Protein AF-0000000073536405 (afdb_homodimer)

Radius of gyration: 22.37 Å; Cα contacts (8 Å, |Δi|>4): 777; chains: 2; bounding box: 54×59×60 Å

Sequence (472 aa):
MALQFWAAPVCPYAQRGWIALKETGAQHEYKTVDLHDKSPEFVELYRKVVQDPVANAKVPVLVDGELEITESPVVAEYILNKFGPSTGILPSDPAQLAKARLWADLWGSYVGPAQTAILQADTKAKVAEATDKMVAALKVMDAFLRAQGSTEGGAFFLGGRYSIAEVLTTSLLQRALVYPKAYRGVDLRQLVKDNKLERFEAWMEAAFARPSAQETHPDEAKLVEHGVKFTKPMLDMALQFWAAPVCPYAQRGWIALKETGAQHEYKTVDLHDKSPEFVELYRKVVQDPVANAKVPVLVDGELEITESPVVAEYILNKFGPSTGILPSDPAQLAKARLWADLWGSYVGPAQTAILQADTKAKVAEATDKMVAALKVMDAFLRAQGSTEGGAFFLGGRYSIAEVLTTSLLQRALVYPKAYRGVDLRQLVKDNKLERFEAWMEAAFARPSAQETHPDEAKLVEHGVKFTKPMLD

Nearest PDB structures (foldseek):
  7dw2-assembly1_A  TM=8.768E-01  e=1.725E-11  Salix babylonica
  7y55-assembly2_D-3  TM=8.176E-01  e=9.187E-12  Pinus densata
  7dw4-assembly1_A  TM=8.794E-01  e=1.604E-10  Salix babylonica
  4gsn-assembly2_D  TM=7.533E-01  e=6.082E-09  Anopheles gambiae
  6weg-assembly1_A  TM=6.485E-01  e=1.170E-05  Francisella tularensis

InterPro domains:
  IPR004045 Glutathione S-transferase, N-terminal [PF13417] (8-85)
  IPR004045 Glutathione S-transferase, N-terminal [PS50404] (1-87)
  IPR010987 Glutathione S-transferase, C-terminal-like [PS50405] (93-230)
  IPR036249 Thioredoxin-like superfamily [SSF52833] (3-111)
  IPR036282 Glutathione S-transferase, C-terminal domain superfamily [SSF47616] (85-232)
  IPR040079 Glutathione transferase family [SFLDS00019] (3-207)
  IPR050983 Glutathione S-transferase Omega/HSP26 [PTHR43968] (3-223)

Organism: NCBI:txid2649997

Foldseek 3Di:
DFKEKEDALLDLLSLLLLLLCVLLVGTYHYHYADLVDGDPVQLVLQCVAVVNNVDDRDDTWIDDPPDIHGGRLVSSVVSCVPRNPVQCQQPPPPLLNVLLVVLLVLCCVQQVVLLLQCQADQEPVSNVVSLVSNLVSLVVSLVSLVVRADPPAAQASVHVGNHSSLSNCLSVLLLSQQASCLRPNRHPLVSCVVVVSPSSNSNNVVSCPPPSNVVSRDDSVVNNVVCNVSHDHHDD/DFKEKEDALLDLLSLLLLLLCVLLVGTYHYHYADLVDGDPVQLVLQCVAVVNNVDDGDDTWIDDPVDIHGGRLVNSVVSCVPRNPVQCQQPPPPLLNVLLVVLLVLCCVQQVVLLLQCQADAEPVSNVVSLVSNLVSLVVSLVSLVPRADPPAAQASVHVGNHSSLSNCLSVLLLSQQASCLRPNRHPLVSCVVVVSPSSNSNNVVSCPPPSNVVSRDDSVVNNVVSNVSHDHHDD

Solvent-accessible surface area (backbone atoms only — not comparable to full-atom values): 24336 Å² total; per-residue (Å²): 121,75,30,34,39,32,27,33,71,77,38,45,51,21,38,22,31,51,32,32,35,56,71,39,62,56,75,62,44,80,40,81,50,48,89,89,65,62,50,70,67,56,42,52,50,40,20,61,55,60,36,32,94,80,58,81,61,66,65,21,35,41,34,53,73,90,46,57,47,47,53,31,70,44,43,21,48,31,46,35,57,68,57,17,69,88,67,50,29,67,55,84,51,40,66,59,36,32,50,29,50,45,52,38,53,47,40,61,68,32,46,45,53,20,50,52,39,33,32,51,26,30,40,73,68,44,31,53,53,20,47,52,44,33,52,54,26,50,51,23,51,24,46,30,43,67,73,69,25,43,83,86,43,60,43,37,60,63,6,78,40,67,35,54,36,48,44,67,33,40,44,53,48,53,47,53,53,45,50,38,29,77,76,67,68,42,47,47,69,56,53,37,59,76,65,65,35,59,66,39,48,44,24,50,54,47,46,54,64,35,64,42,48,53,74,58,50,53,59,62,70,61,40,55,64,62,47,49,83,64,42,43,73,69,54,132,119,76,32,34,39,34,27,33,71,75,36,46,51,21,39,20,30,50,31,32,36,56,70,41,62,57,76,62,44,80,40,80,47,47,91,89,66,63,50,69,68,56,41,52,48,40,19,63,55,60,35,32,96,80,60,81,61,67,64,20,34,40,36,53,71,88,46,58,48,48,53,32,70,44,43,21,48,31,44,36,57,69,57,15,71,89,67,50,30,67,54,84,52,40,68,60,36,33,49,28,52,46,51,39,52,48,40,60,68,32,48,46,54,20,51,52,40,34,33,50,26,30,40,74,67,44,32,53,53,20,47,52,43,34,53,53,26,51,51,24,52,24,44,31,44,68,72,70,25,44,81,87,43,59,42,37,62,62,6,78,41,66,34,54,35,46,43,65,34,41,42,54,49,53,47,52,54,44,51,38,28,77,76,69,66,42,48,47,71,54,54,38,59,76,65,65,34,59,64,38,48,42,24,52,54,49,46,55,64,34,63,41,47,52,74,59,51,53,58,62,71,60,40,54,63,60,47,50,83,65,42,43,73,71,55,131

Secondary structure (DSSP, 8-state):
-PPEEEE-TT-HHHHHHHHHHHHHT---EEEE--SSS--HHHHHHHHHHHT-TT----S-EEEETTEEEESHHHHHHHHHHHH-GGGT-S-SSHHHHHHHHHHHHHHHHTHHHHHHHHHH--SHHHHHHHHHHHHHHHHHHHHHHHHHS--SS-SBTBBTB--HHHHHHHHHHHHHHHHHHHHH---HHHHHHHTT-HHHHHHHHHHHHSHHHHHHPPPHHHHHHHHGGG-PPPP-/-PPEEEE-TT-HHHHHHHHHHHHHT---EEEE--SSS--HHHHHHHHHHHT-TT----S-EEEETTEEEESHHHHHHHHHHHH-GGG--S-SSHHHHHHHHHHHHHHHHTHHHHHHHHHH--SHHHHHHHHHHHHHHHHHHHHHHHHHS--SS-SBTBBTB--HHHHHHHHHHHHHHHHHHHHH---HHHHHHHTT-HHHHHHHHHHHHSHHHHHHPPPHHHHHHHHGGG-PPPP-

Structure (mmCIF, N/CA/C/O backbone):
data_AF-0000000073536405-model_v1
#
loop_
_entity.id
_entity.type
_entity.pdbx_description
1 polymer 'Glutathione S-transferase'
#
loop_
_atom_site.group_PDB
_atom_site.id
_atom_site.type_symbol
_atom_site.label_atom_id
_atom_site.label_alt_id
_atom_site.label_comp_id
_atom_site.label_asym_id
_atom_site.label_entity_id
_atom_site.label_seq_id
_atom_site.pdbx_PDB_ins_code
_atom_site.Cartn_x
_atom_site.Cartn_y
_atom_site.Cartn_z
_atom_site.occupancy
_atom_site.B_iso_or_equiv
_atom_site.auth_seq_id
_atom_site.auth_comp_id
_atom_site.auth_asym_id
_atom_site.auth_atom_id
_atom_site.pdbx_PDB_model_num
ATOM 1 N N . MET A 1 1 ? 27.031 -9.406 10.453 1 68.06 1 MET A N 1
ATOM 2 C CA . MET A 1 1 ? 27.266 -8.273 9.555 1 68.06 1 MET A CA 1
ATOM 3 C C . MET A 1 1 ? 26.344 -7.105 9.906 1 68.06 1 MET A C 1
ATOM 5 O O . MET A 1 1 ? 25.281 -7.301 10.477 1 68.06 1 MET A O 1
ATOM 9 N N . ALA A 1 2 ? 26.844 -5.855 9.719 1 88.69 2 ALA A N 1
ATOM 10 C CA . ALA A 1 2 ? 26.125 -4.641 10.117 1 88.69 2 ALA A CA 1
ATOM 11 C C . ALA A 1 2 ? 24.891 -4.426 9.266 1 88.69 2 ALA A C 1
ATOM 13 O O . ALA A 1 2 ? 24.844 -4.828 8.094 1 88.69 2 ALA A O 1
ATOM 14 N N . LEU A 1 3 ? 23.797 -4.023 9.805 1 97.38 3 LEU A N 1
ATOM 15 C CA . LEU A 1 3 ? 22.594 -3.576 9.117 1 97.38 3 LEU A CA 1
ATOM 16 C C . LEU A 1 3 ? 22.938 -2.533 8.055 1 97.38 3 LEU A C 1
ATOM 18 O O . LEU A 1 3 ? 23.594 -1.537 8.352 1 97.38 3 LEU A O 1
ATOM 22 N N . GLN A 1 4 ? 22.656 -2.891 6.719 1 98.81 4 GLN A N 1
ATOM 23 C CA . GLN A 1 4 ? 22.891 -1.945 5.633 1 98.81 4 GLN A CA 1
ATOM 24 C C . GLN A 1 4 ? 21.578 -1.314 5.168 1 98.81 4 GLN A C 1
ATOM 26 O O . GLN A 1 4 ? 20.578 -2.016 4.949 1 98.81 4 GLN A O 1
ATOM 31 N N . PHE A 1 5 ? 21.625 -0.041 5.066 1 98.81 5 PHE A N 1
ATOM 32 C CA . PHE A 1 5 ? 20.469 0.728 4.594 1 98.81 5 PHE A CA 1
ATOM 33 C C . PHE A 1 5 ? 20.828 1.511 3.336 1 98.81 5 PHE A C 1
ATOM 35 O O . PHE A 1 5 ? 21.484 2.555 3.408 1 98.81 5 PHE A O 1
ATOM 42 N N . TRP A 1 6 ? 20.359 0.983 2.154 1 98.94 6 TRP A N 1
ATOM 43 C CA . TRP A 1 6 ? 20.594 1.627 0.867 1 98.94 6 TRP A CA 1
ATOM 44 C C . TRP A 1 6 ? 19.5 2.643 0.56 1 98.94 6 TRP A C 1
ATOM 46 O O . TRP A 1 6 ? 18.328 2.283 0.441 1 98.94 6 TRP A O 1
ATOM 56 N N . ALA A 1 7 ? 19.891 3.891 0.434 1 98.62 7 ALA A N 1
ATOM 57 C CA . ALA A 1 7 ? 18.922 4.969 0.302 1 98.62 7 ALA A CA 1
ATOM 58 C C . ALA A 1 7 ? 19.5 6.152 -0.458 1 98.62 7 ALA A C 1
ATOM 60 O O . ALA A 1 7 ? 20.719 6.207 -0.696 1 98.62 7 ALA A O 1
ATOM 61 N N . ALA A 1 8 ? 18.656 6.977 -0.92 1 97.81 8 ALA A N 1
ATOM 62 C CA . ALA A 1 8 ? 19 8.297 -1.449 1 97.81 8 ALA A CA 1
ATOM 63 C C . ALA A 1 8 ? 18.406 9.406 -0.588 1 97.81 8 ALA A C 1
ATOM 65 O O . ALA A 1 8 ? 17.203 9.406 -0.306 1 97.81 8 ALA A O 1
ATOM 66 N N . PRO A 1 9 ? 19.156 10.352 -0.18 1 93.38 9 PRO A N 1
ATOM 67 C CA . PRO A 1 9 ? 18.688 11.375 0.756 1 93.38 9 PRO A CA 1
ATOM 68 C C . PRO A 1 9 ? 17.453 12.125 0.239 1 93.38 9 PRO A C 1
ATOM 70 O O . PRO A 1 9 ? 16.594 12.531 1.026 1 93.38 9 PRO A O 1
ATOM 73 N N . VAL A 1 10 ? 17.297 12.281 -1.021 1 96.31 10 VAL A N 1
ATOM 74 C CA . VAL A 1 10 ? 16.234 13.117 -1.581 1 96.31 10 VAL A CA 1
ATOM 75 C C . VAL A 1 10 ? 14.953 12.312 -1.705 1 96.31 10 VAL A C 1
ATOM 77 O O . VAL A 1 10 ? 13.883 12.875 -1.979 1 96.31 10 VAL A O 1
ATOM 80 N N . CYS A 1 11 ? 15.016 11.016 -1.568 1 97.44 11 CYS A N 1
ATOM 81 C CA . CYS A 1 11 ? 13.844 10.172 -1.777 1 97.44 11 CYS A CA 1
ATOM 82 C C . CYS A 1 11 ? 12.977 10.125 -0.526 1 97.44 11 CYS A C 1
ATOM 84 O O . CYS A 1 11 ? 13.398 9.609 0.512 1 97.44 11 CYS A O 1
ATOM 86 N N . PRO A 1 12 ? 11.773 10.609 -0.643 1 97.94 12 PRO A N 1
ATOM 87 C CA . PRO A 1 12 ? 10.922 10.633 0.548 1 97.94 12 PRO A CA 1
ATOM 88 C C . PRO A 1 12 ? 10.531 9.227 1.015 1 97.94 12 PRO A C 1
ATOM 90 O O . PRO A 1 12 ? 10.227 9.031 2.191 1 97.94 12 PRO A O 1
ATOM 93 N N . TYR A 1 13 ? 10.516 8.281 0.17 1 98.38 13 TYR A N 1
ATOM 94 C CA . TYR A 1 13 ? 10.156 6.914 0.531 1 98.38 13 TYR A CA 1
ATOM 95 C C . TYR A 1 13 ? 11.281 6.23 1.295 1 98.38 13 TYR A C 1
ATOM 97 O O . TYR A 1 13 ? 11.039 5.539 2.287 1 98.38 13 TYR A O 1
ATOM 105 N N . ALA A 1 14 ? 12.516 6.445 0.841 1 98.69 14 ALA A N 1
ATOM 106 C CA . ALA A 1 14 ? 13.656 5.922 1.591 1 98.69 14 ALA A CA 1
ATOM 107 C C . ALA A 1 14 ? 13.758 6.578 2.965 1 98.69 14 ALA A C 1
ATOM 109 O O . ALA A 1 14 ? 14.164 5.941 3.936 1 98.69 14 ALA A O 1
ATOM 110 N N . GLN A 1 15 ? 13.375 7.809 3.025 1 98.75 15 GLN A N 1
ATOM 111 C CA . GLN A 1 15 ? 13.461 8.539 4.285 1 98.75 15 GLN A CA 1
ATOM 112 C C . GLN A 1 15 ? 12.555 7.918 5.344 1 98.75 15 GLN A C 1
ATOM 114 O O . GLN A 1 15 ? 12.852 7.992 6.539 1 98.75 15 GLN A O 1
ATOM 119 N N . ARG A 1 16 ? 11.484 7.266 5.004 1 98.75 16 ARG A N 1
ATOM 120 C CA . ARG A 1 16 ? 10.633 6.551 5.949 1 98.75 16 ARG A CA 1
ATOM 121 C C . ARG A 1 16 ? 11.445 5.547 6.762 1 98.75 16 ARG A C 1
ATOM 123 O O . ARG A 1 16 ? 11.344 5.508 7.988 1 98.75 16 ARG A O 1
ATOM 130 N N . GLY A 1 17 ? 12.227 4.762 6.023 1 98.81 17 GLY A N 1
ATOM 131 C CA . GLY A 1 17 ? 13.078 3.801 6.703 1 98.81 17 GLY A CA 1
ATOM 132 C C . GLY A 1 17 ? 14.148 4.449 7.559 1 98.81 17 GLY A C 1
ATOM 133 O O . GLY A 1 17 ? 14.453 3.971 8.656 1 98.81 17 GLY A O 1
ATOM 134 N N . TRP A 1 18 ? 14.688 5.555 7.035 1 98.81 18 TRP A N 1
ATOM 135 C CA . TRP A 1 18 ? 15.711 6.266 7.785 1 98.81 18 TRP A CA 1
ATOM 136 C C . TRP A 1 18 ? 15.156 6.805 9.102 1 98.81 18 TRP A C 1
ATOM 138 O O . TRP A 1 18 ? 15.797 6.699 10.148 1 98.81 18 TRP A O 1
ATOM 148 N N . ILE A 1 19 ? 13.969 7.348 9.07 1 98.81 19 ILE A N 1
ATOM 149 C CA . ILE A 1 19 ? 13.281 7.824 10.266 1 98.81 19 ILE A CA 1
ATOM 150 C C . ILE A 1 19 ? 13.102 6.672 11.25 1 98.81 19 ILE A C 1
ATOM 152 O O . ILE A 1 19 ? 13.383 6.812 12.438 1 98.81 19 ILE A O 1
ATOM 156 N N . ALA A 1 20 ? 12.648 5.527 10.758 1 98.88 20 ALA A N 1
ATOM 157 C CA . ALA A 1 20 ? 12.469 4.359 11.617 1 98.88 20 ALA A CA 1
ATOM 158 C C . ALA A 1 20 ? 13.789 3.963 12.273 1 98.88 20 ALA A C 1
ATOM 160 O O . ALA A 1 20 ? 13.82 3.617 13.461 1 98.88 20 ALA A O 1
ATOM 161 N N . LEU A 1 21 ? 14.867 4.027 11.508 1 98.75 21 LEU A N 1
ATOM 162 C CA . LEU A 1 21 ? 16.188 3.688 12.039 1 98.75 21 LEU A CA 1
ATOM 163 C C . LEU A 1 21 ? 16.578 4.648 13.156 1 98.75 21 LEU A C 1
ATOM 165 O O . LEU A 1 21 ? 17.062 4.223 14.203 1 98.75 21 LEU A O 1
ATOM 169 N N . LYS A 1 22 ? 16.375 5.93 12.914 1 98.62 22 LYS A N 1
ATOM 170 C CA . LYS A 1 22 ? 16.703 6.93 13.93 1 98.62 22 LYS A CA 1
ATOM 171 C C . LYS A 1 22 ? 15.859 6.727 15.188 1 98.62 22 LYS A C 1
ATOM 173 O O . LYS A 1 22 ? 16.391 6.793 16.297 1 98.62 22 LYS A O 1
ATOM 178 N N . GLU A 1 23 ? 14.625 6.449 15.055 1 98.69 23 GLU A N 1
ATOM 179 C CA . GLU A 1 23 ? 13.695 6.316 16.172 1 98.69 23 GLU A CA 1
ATOM 180 C C . GLU A 1 23 ? 14.023 5.086 17.016 1 98.69 23 GLU A C 1
ATOM 182 O O . GLU A 1 23 ? 13.766 5.066 18.219 1 98.69 23 GLU A O 1
ATOM 187 N N . THR A 1 24 ? 14.547 4.074 16.422 1 98.38 24 THR A N 1
ATOM 188 C CA . THR A 1 24 ? 14.812 2.828 17.125 1 98.38 24 THR A CA 1
ATOM 189 C C . THR A 1 24 ? 16.25 2.801 17.656 1 98.38 24 THR A C 1
ATOM 191 O O . THR A 1 24 ? 16.594 1.978 18.5 1 98.38 24 THR A O 1
ATOM 194 N N . GLY A 1 25 ? 17.062 3.625 17.062 1 97.75 25 GLY A N 1
ATOM 195 C CA . GLY A 1 25 ? 18.469 3.65 17.453 1 97.75 25 GLY A CA 1
ATOM 196 C C . GLY A 1 25 ? 19.266 2.49 16.891 1 97.75 25 GLY A C 1
ATOM 197 O O . GLY A 1 25 ? 20.391 2.234 17.312 1 97.75 25 GLY A O 1
ATOM 198 N N . ALA A 1 26 ? 18.719 1.795 15.945 1 97.75 26 ALA A N 1
ATOM 199 C CA . ALA A 1 26 ? 19.422 0.656 15.359 1 97.75 26 ALA A CA 1
ATOM 200 C C . ALA A 1 26 ? 20.688 1.104 14.633 1 97.75 26 ALA A C 1
ATOM 202 O O . ALA A 1 26 ? 20.625 1.968 13.758 1 97.75 26 ALA A O 1
ATOM 203 N N . GLN A 1 27 ? 21.766 0.504 15.016 1 97.75 27 GLN A N 1
ATOM 204 C CA . GLN A 1 27 ? 23.016 0.791 14.312 1 97.75 27 GLN A CA 1
ATOM 205 C C . GLN A 1 27 ? 22.969 0.266 12.875 1 97.75 27 GLN A C 1
ATOM 207 O O . GLN A 1 27 ? 22.484 -0.837 12.625 1 97.75 27 GLN A O 1
ATOM 212 N N . HIS A 1 28 ? 23.406 1.104 11.977 1 98.12 28 HIS A N 1
ATOM 213 C CA . HIS A 1 28 ? 23.344 0.739 10.57 1 98.12 28 HIS A CA 1
ATOM 214 C C . HIS A 1 28 ? 24.391 1.471 9.75 1 98.12 28 HIS A C 1
ATOM 216 O O . HIS A 1 28 ? 24.938 2.488 10.195 1 98.12 28 HIS A O 1
ATOM 222 N N . GLU A 1 29 ? 24.719 0.896 8.688 1 98.31 29 GLU A N 1
ATOM 223 C CA . GLU A 1 29 ? 25.516 1.55 7.656 1 98.31 29 GLU A CA 1
ATOM 224 C C . GLU A 1 29 ? 24.625 2.172 6.586 1 98.31 29 GLU A C 1
ATOM 226 O O . GLU A 1 29 ? 23.875 1.465 5.898 1 98.31 29 GLU A O 1
ATOM 231 N N . TYR A 1 30 ? 24.672 3.457 6.5 1 97.81 30 TYR A N 1
ATOM 232 C CA . TYR A 1 30 ? 23.953 4.148 5.43 1 97.81 30 TYR A CA 1
ATOM 233 C C . TYR A 1 30 ? 24.734 4.07 4.121 1 97.81 30 TYR A C 1
ATOM 235 O O . TYR A 1 30 ? 25.844 4.582 4.016 1 97.81 30 TYR A O 1
ATOM 243 N N . LYS A 1 31 ? 24.156 3.41 3.145 1 98.38 31 LYS A N 1
ATOM 244 C CA . LYS A 1 31 ? 24.734 3.295 1.806 1 98.38 31 LYS A CA 1
ATOM 245 C C . LYS A 1 31 ? 24.016 4.219 0.823 1 98.38 31 LYS A C 1
ATOM 247 O O . LYS A 1 31 ? 22.922 3.906 0.349 1 98.38 31 LYS A O 1
ATOM 252 N N . THR A 1 32 ? 24.703 5.266 0.454 1 98 32 THR A N 1
ATOM 253 C CA . THR A 1 32 ? 24.078 6.266 -0.411 1 98 32 THR A CA 1
ATOM 254 C C . THR A 1 32 ? 23.984 5.754 -1.847 1 98 32 THR A C 1
ATOM 256 O O . THR A 1 32 ? 24.969 5.246 -2.393 1 98 32 THR A O 1
ATOM 259 N N . VAL A 1 33 ? 22.859 5.871 -2.41 1 98.44 33 VAL A N 1
ATOM 260 C CA . VAL A 1 33 ? 22.609 5.484 -3.795 1 98.44 33 VAL A CA 1
ATOM 261 C C . VAL A 1 33 ? 22.453 6.734 -4.66 1 98.44 33 VAL A C 1
ATOM 263 O O . VAL A 1 33 ? 21.672 7.625 -4.336 1 98.44 33 VAL A O 1
ATOM 266 N N . ASP A 1 34 ? 23.219 6.844 -5.754 1 96.5 34 ASP A N 1
ATOM 267 C CA . ASP A 1 34 ? 23.031 7.871 -6.777 1 96.5 34 ASP A CA 1
ATOM 268 C C . ASP A 1 34 ? 21.891 7.492 -7.719 1 96.5 34 ASP A C 1
ATOM 270 O O . ASP A 1 34 ? 22.016 6.551 -8.508 1 96.5 34 ASP A O 1
ATOM 274 N N . LEU A 1 35 ? 20.828 8.195 -7.715 1 95.5 35 LEU A N 1
ATOM 275 C CA . LEU A 1 35 ? 19.641 7.836 -8.477 1 95.5 35 LEU A CA 1
ATOM 276 C C . LEU A 1 35 ? 19.859 8.062 -9.969 1 95.5 35 LEU A C 1
ATOM 278 O O . LEU A 1 35 ? 19.109 7.531 -10.797 1 95.5 35 LEU A O 1
ATOM 282 N N . HIS A 1 36 ? 20.812 8.898 -10.32 1 92.75 36 HIS A N 1
ATOM 283 C CA . HIS A 1 36 ? 21.109 9.188 -11.719 1 92.75 36 HIS A CA 1
ATOM 284 C C . HIS A 1 36 ? 22.094 8.195 -12.297 1 92.75 36 HIS A C 1
ATOM 286 O O . HIS A 1 36 ? 22.109 7.945 -13.508 1 92.75 36 HIS A O 1
ATOM 292 N N . ASP A 1 37 ? 22.922 7.762 -11.523 1 95.81 37 ASP A N 1
ATOM 293 C CA . ASP A 1 37 ? 23.938 6.781 -11.906 1 95.81 37 ASP A CA 1
ATOM 294 C C . ASP A 1 37 ? 24.078 5.691 -10.844 1 95.81 37 ASP A C 1
ATOM 296 O O . ASP A 1 37 ? 25.062 5.645 -10.117 1 95.81 37 ASP A O 1
ATOM 300 N N . LYS A 1 38 ? 23.156 4.793 -10.82 1 98.12 38 LYS A N 1
ATOM 301 C CA . LYS A 1 38 ? 23.109 3.742 -9.812 1 98.12 38 LYS A CA 1
ATOM 302 C C . LYS A 1 38 ? 24.25 2.734 -10.016 1 98.12 38 LYS A C 1
ATOM 304 O O . LYS A 1 38 ? 24.469 2.268 -11.133 1 98.12 38 LYS A O 1
ATOM 309 N N . SER A 1 39 ? 24.906 2.35 -8.992 1 98.5 39 SER A N 1
ATOM 310 C CA . SER A 1 39 ? 26.016 1.404 -9.078 1 98.5 39 SER A CA 1
ATOM 311 C C . SER A 1 39 ? 25.531 0.015 -9.469 1 98.5 39 SER A C 1
ATOM 313 O O . SER A 1 39 ? 24.422 -0.391 -9.094 1 98.5 39 SER A O 1
ATOM 315 N N . PRO A 1 40 ? 26.344 -0.743 -10.227 1 98.19 40 PRO A N 1
ATOM 316 C CA . PRO A 1 40 ? 25.984 -2.127 -10.547 1 98.19 40 PRO A CA 1
ATOM 317 C C . PRO A 1 40 ? 25.703 -2.967 -9.305 1 98.19 40 PRO A C 1
ATOM 319 O O . PRO A 1 40 ? 24.812 -3.82 -9.32 1 98.19 40 PRO A O 1
ATOM 322 N N . GLU A 1 41 ? 26.438 -2.676 -8.258 1 98.44 41 GLU A N 1
ATOM 323 C CA . GLU A 1 41 ? 26.234 -3.395 -7 1 98.44 41 GLU A CA 1
ATOM 324 C C . GLU A 1 41 ? 24.828 -3.201 -6.469 1 98.44 41 GLU A C 1
ATOM 326 O O . GLU A 1 41 ? 24.156 -4.168 -6.078 1 98.44 41 GLU A O 1
ATOM 331 N N . PHE A 1 42 ? 24.359 -1.976 -6.441 1 98.81 42 PHE A N 1
ATOM 332 C CA . PHE A 1 42 ? 23.016 -1.683 -5.938 1 98.81 42 PHE A CA 1
ATOM 333 C C . PHE A 1 42 ? 21.953 -2.279 -6.848 1 98.81 42 PHE A C 1
ATOM 335 O O . PHE A 1 42 ? 20.969 -2.863 -6.371 1 98.81 42 PHE A O 1
ATOM 342 N N . VAL A 1 43 ? 22.125 -2.131 -8.156 1 98.75 43 VAL A N 1
ATOM 343 C CA . VAL A 1 43 ? 21.172 -2.652 -9.133 1 98.75 43 VAL A CA 1
ATOM 344 C C . VAL A 1 43 ? 21.047 -4.164 -8.977 1 98.75 43 VAL A C 1
ATOM 346 O O . VAL A 1 43 ? 19.938 -4.703 -8.938 1 98.75 43 VAL A O 1
ATOM 349 N N . GLU A 1 44 ? 22.172 -4.832 -8.836 1 98.62 44 GLU A N 1
ATOM 350 C CA . GLU A 1 44 ? 22.172 -6.281 -8.664 1 98.62 44 GLU A CA 1
ATOM 351 C C . GLU A 1 44 ? 21.5 -6.68 -7.355 1 98.62 44 GLU A C 1
ATOM 353 O O . GLU A 1 44 ? 20.75 -7.66 -7.309 1 98.62 44 GLU A O 1
ATOM 358 N N . LEU A 1 45 ? 21.75 -5.898 -6.316 1 98.75 45 LEU A N 1
ATOM 359 C CA . LEU A 1 45 ? 21.125 -6.16 -5.031 1 98.75 45 LEU A CA 1
ATOM 360 C C . LEU A 1 45 ? 19.594 -6.062 -5.141 1 98.75 45 LEU A C 1
ATOM 362 O O . LEU A 1 45 ? 18.875 -6.965 -4.703 1 98.75 45 LEU A O 1
ATOM 366 N N . TYR A 1 46 ? 19.141 -4.945 -5.754 1 98.81 46 TYR A N 1
ATOM 367 C CA . TYR A 1 46 ? 17.703 -4.746 -5.891 1 98.81 46 TYR A CA 1
ATOM 368 C C . TYR A 1 46 ? 17.078 -5.867 -6.703 1 98.81 46 TYR A C 1
ATOM 370 O O . TYR A 1 46 ? 16.047 -6.418 -6.316 1 98.81 46 TYR A O 1
ATOM 378 N N . ARG A 1 47 ? 17.734 -6.219 -7.797 1 98.75 47 ARG A N 1
ATOM 379 C CA . ARG A 1 47 ? 17.219 -7.25 -8.695 1 98.75 47 ARG A CA 1
ATOM 380 C C . ARG A 1 47 ? 17.219 -8.617 -8.008 1 98.75 47 ARG A C 1
ATOM 382 O O . ARG A 1 47 ? 16.328 -9.438 -8.258 1 98.75 47 ARG A O 1
ATOM 389 N N . LYS A 1 48 ? 18.172 -8.844 -7.145 1 98.56 48 LYS A N 1
ATOM 390 C CA . LYS A 1 48 ? 18.188 -10.055 -6.332 1 98.56 48 LYS A CA 1
ATOM 391 C C . LYS A 1 48 ? 17.016 -10.078 -5.355 1 98.56 48 LYS A C 1
ATOM 393 O O . LYS A 1 48 ? 16.391 -11.117 -5.156 1 98.56 48 LYS A O 1
ATOM 398 N N . VAL A 1 49 ? 16.703 -8.914 -4.789 1 98.69 49 VAL A N 1
ATOM 399 C CA . VAL A 1 49 ? 15.625 -8.82 -3.805 1 98.69 49 VAL A CA 1
ATOM 400 C C . VAL A 1 49 ? 14.289 -9.133 -4.465 1 98.69 49 VAL A C 1
ATOM 402 O O . VAL A 1 49 ? 13.516 -9.953 -3.961 1 98.69 49 VAL A O 1
ATOM 405 N N . VAL A 1 50 ? 14 -8.57 -5.637 1 98.62 50 VAL A N 1
ATOM 406 C CA . VAL A 1 50 ? 12.672 -8.664 -6.227 1 98.62 50 VAL A CA 1
ATOM 407 C C . VAL A 1 50 ? 12.633 -9.812 -7.234 1 98.62 50 VAL A C 1
ATOM 409 O O . VAL A 1 50 ? 11.562 -10.172 -7.738 1 98.62 50 VAL A O 1
ATOM 412 N N . GLN A 1 51 ? 13.859 -10.367 -7.559 1 98.5 51 GLN A N 1
ATOM 413 C CA . GLN A 1 51 ? 14 -11.508 -8.453 1 98.5 51 GLN A CA 1
ATOM 414 C C . GLN A 1 51 ? 13.562 -11.148 -9.867 1 98.5 51 GLN A C 1
ATOM 416 O O . GLN A 1 51 ? 12.906 -11.953 -10.539 1 98.5 51 GLN A O 1
ATOM 421 N N . ASP A 1 52 ? 13.812 -9.961 -10.328 1 98.62 52 ASP A N 1
ATOM 422 C CA . ASP A 1 52 ? 13.609 -9.453 -11.68 1 98.62 52 ASP A CA 1
ATOM 423 C C . ASP A 1 52 ? 14.906 -8.906 -12.266 1 98.62 52 ASP A C 1
ATOM 425 O O . ASP A 1 52 ? 15.352 -7.816 -11.898 1 98.62 52 ASP A O 1
ATOM 429 N N . PRO A 1 53 ? 15.492 -9.648 -13.172 1 97.5 53 PRO A N 1
ATOM 430 C CA . PRO A 1 53 ? 16.828 -9.281 -13.68 1 97.5 53 PRO A CA 1
ATOM 431 C C . PRO A 1 53 ? 16.812 -7.973 -14.461 1 97.5 53 PRO A C 1
ATOM 433 O O . PRO A 1 53 ? 17.875 -7.418 -14.758 1 97.5 53 PRO A O 1
ATOM 436 N N . VAL A 1 54 ? 15.656 -7.449 -14.797 1 97.38 54 VAL A N 1
ATOM 437 C CA . VAL A 1 54 ? 15.633 -6.246 -15.625 1 97.38 54 VAL A CA 1
ATOM 438 C C . VAL A 1 54 ? 14.961 -5.105 -14.867 1 97.38 54 VAL A C 1
ATOM 440 O O . VAL A 1 54 ? 14.641 -4.066 -15.453 1 97.38 54 VAL A O 1
ATOM 443 N N . ALA A 1 55 ? 14.68 -5.273 -13.625 1 98 55 ALA A N 1
ATOM 444 C CA . ALA A 1 55 ? 13.984 -4.266 -12.82 1 98 55 ALA A CA 1
ATOM 445 C C . ALA A 1 55 ? 14.797 -2.98 -12.734 1 98 55 ALA A C 1
ATOM 447 O O . ALA A 1 55 ? 16.031 -3.021 -12.602 1 98 55 ALA A O 1
ATOM 448 N N . ASN A 1 56 ? 14.125 -1.894 -12.852 1 97.06 56 ASN A N 1
ATOM 449 C CA . ASN A 1 56 ? 14.727 -0.625 -12.453 1 97.06 56 ASN A CA 1
ATOM 450 C C . ASN A 1 56 ? 14.844 -0.51 -10.938 1 97.06 56 ASN A C 1
ATOM 452 O O . ASN A 1 56 ? 13.828 -0.44 -10.234 1 97.06 56 ASN A O 1
ATOM 456 N N . ALA A 1 57 ? 16.031 -0.462 -10.461 1 98.38 57 ALA A N 1
ATOM 457 C CA . ALA A 1 57 ? 16.281 -0.517 -9.023 1 98.38 57 ALA A CA 1
ATOM 458 C C . ALA A 1 57 ? 15.727 0.719 -8.32 1 98.38 57 ALA A C 1
ATOM 460 O O . ALA A 1 57 ? 15.867 1.839 -8.82 1 98.38 57 ALA A O 1
ATOM 461 N N . LYS A 1 58 ? 15.164 0.481 -7.191 1 98.12 58 LYS A N 1
ATOM 462 C CA . LYS A 1 58 ? 14.602 1.562 -6.391 1 98.12 58 LYS A CA 1
ATOM 463 C C . LYS A 1 58 ? 15.133 1.518 -4.957 1 98.12 58 LYS A C 1
ATOM 465 O O . LYS A 1 58 ? 15.5 0.453 -4.461 1 98.12 58 LYS A O 1
ATOM 470 N N . VAL A 1 59 ? 15.172 2.658 -4.324 1 98.69 59 VAL A N 1
ATOM 471 C CA . VAL A 1 59 ? 15.453 2.74 -2.895 1 98.69 59 VAL A CA 1
ATOM 472 C C . VAL A 1 59 ? 14.141 2.846 -2.117 1 98.69 59 VAL A C 1
ATOM 474 O O . VAL A 1 59 ? 13.125 3.293 -2.658 1 98.69 59 VAL A O 1
ATOM 477 N N . PRO A 1 60 ? 14.109 2.391 -0.86 1 98.81 60 PRO A N 1
ATOM 478 C CA . PRO A 1 60 ? 15.211 1.844 -0.065 1 98.81 60 PRO A CA 1
ATOM 479 C C . PRO A 1 60 ? 15.367 0.334 -0.236 1 98.81 60 PRO A C 1
ATOM 481 O O . PRO A 1 60 ? 14.43 -0.347 -0.648 1 98.81 60 PRO A O 1
ATOM 484 N N . VAL A 1 61 ? 16.547 -0.159 -0.023 1 98.94 61 VAL A N 1
ATOM 485 C CA . VAL A 1 61 ? 16.781 -1.575 0.232 1 98.94 61 VAL A CA 1
ATOM 486 C C . VAL A 1 61 ? 17.453 -1.747 1.597 1 98.94 61 VAL A C 1
ATOM 488 O O . VAL A 1 61 ? 18.375 -1.014 1.937 1 98.94 61 VAL A O 1
ATOM 491 N N . LEU A 1 62 ? 16.969 -2.627 2.402 1 98.94 62 LEU A N 1
ATOM 492 C CA . LEU A 1 62 ? 17.531 -2.963 3.703 1 98.94 62 LEU A CA 1
ATOM 493 C C . LEU A 1 62 ? 18.125 -4.367 3.691 1 98.94 62 LEU A C 1
ATOM 495 O O . LEU A 1 62 ? 17.484 -5.309 3.205 1 98.94 62 LEU A O 1
ATOM 499 N N . VAL A 1 63 ? 19.312 -4.484 4.141 1 98.81 63 VAL A N 1
ATOM 500 C CA . VAL A 1 63 ? 19.984 -5.773 4.305 1 98.81 63 VAL A CA 1
ATOM 501 C C . VAL A 1 63 ? 20.266 -6.023 5.781 1 98.81 63 VAL A C 1
ATOM 503 O O . VAL A 1 63 ? 20.984 -5.25 6.422 1 98.81 63 VAL A O 1
ATOM 506 N N . ASP A 1 64 ? 19.719 -6.988 6.371 1 98.56 64 ASP A N 1
ATOM 507 C CA . ASP A 1 64 ? 19.938 -7.43 7.742 1 98.56 64 ASP A CA 1
ATOM 508 C C . ASP A 1 64 ? 20.281 -8.922 7.789 1 98.56 64 ASP A C 1
ATOM 510 O O . ASP A 1 64 ? 19.391 -9.758 7.969 1 98.56 64 ASP A O 1
ATOM 514 N N . GLY A 1 65 ? 21.547 -9.234 7.766 1 96.88 65 GLY A N 1
ATOM 515 C CA . GLY A 1 65 ? 21.938 -10.625 7.609 1 96.88 65 GLY A CA 1
ATOM 516 C C . GLY A 1 65 ? 21.484 -11.227 6.297 1 96.88 65 GLY A C 1
ATOM 517 O O . GLY A 1 65 ? 21.781 -10.703 5.223 1 96.88 65 GLY A O 1
ATOM 518 N N . GLU A 1 66 ? 20.672 -12.227 6.391 1 95.56 66 GLU A N 1
ATOM 519 C CA . GLU A 1 66 ? 20.188 -12.898 5.191 1 95.56 66 GLU A CA 1
ATOM 520 C C . GLU A 1 66 ? 18.938 -12.227 4.645 1 95.56 66 GLU A C 1
ATOM 522 O O . GLU A 1 66 ? 18.516 -12.5 3.52 1 95.56 66 GLU A O 1
ATOM 527 N N . LEU A 1 67 ? 18.406 -11.375 5.43 1 97.88 67 LEU A N 1
ATOM 528 C CA . LEU A 1 67 ? 17.203 -10.695 4.988 1 97.88 67 LEU A CA 1
ATOM 529 C C . LEU A 1 67 ? 17.547 -9.516 4.086 1 97.88 67 LEU A C 1
ATOM 531 O O . LEU A 1 67 ? 18.344 -8.656 4.457 1 97.88 67 LEU A O 1
ATOM 535 N N . GLU A 1 68 ? 17 -9.469 2.918 1 98.56 68 GLU A N 1
ATOM 536 C CA . GLU A 1 68 ? 17.047 -8.352 1.979 1 98.56 68 GLU A CA 1
ATOM 537 C C . GLU A 1 68 ? 15.648 -7.945 1.536 1 98.56 68 GLU A C 1
ATOM 539 O O . GLU A 1 68 ? 14.922 -8.742 0.942 1 98.56 68 GLU A O 1
ATOM 544 N N . ILE A 1 69 ? 15.258 -6.711 1.853 1 98.81 69 ILE A N 1
ATOM 545 C CA . ILE A 1 69 ? 13.891 -6.297 1.551 1 98.81 69 ILE A CA 1
ATOM 546 C C . ILE A 1 69 ? 13.891 -4.879 0.989 1 98.81 69 ILE A C 1
ATOM 548 O O . ILE A 1 69 ? 14.867 -4.141 1.152 1 98.81 69 ILE A O 1
ATOM 552 N N . THR A 1 70 ? 12.805 -4.574 0.303 1 98.81 70 THR A N 1
ATOM 553 C CA . THR A 1 70 ? 12.562 -3.244 -0.246 1 98.81 70 THR A CA 1
ATOM 554 C C . THR A 1 70 ? 11.133 -2.795 0.04 1 98.81 70 THR A C 1
ATOM 556 O O . THR A 1 70 ? 10.445 -3.389 0.873 1 98.81 70 THR A O 1
ATOM 559 N N . GLU A 1 71 ? 10.75 -1.75 -0.583 1 98.38 71 GLU A N 1
ATOM 560 C CA . GLU A 1 71 ? 9.477 -1.078 -0.368 1 98.38 71 GLU A CA 1
ATOM 561 C C . GLU A 1 71 ? 9.438 -0.386 0.991 1 98.38 71 GLU A C 1
ATOM 563 O O . GLU A 1 71 ? 9.539 -1.042 2.031 1 98.38 71 GLU A O 1
ATOM 568 N N . SER A 1 72 ? 9.234 0.833 0.97 1 98.5 72 SER A N 1
ATOM 569 C CA . SER A 1 72 ? 9.508 1.705 2.105 1 98.5 72 SER A CA 1
ATOM 570 C C . SER A 1 72 ? 8.633 1.354 3.301 1 98.5 72 SER A C 1
ATOM 572 O O . SER A 1 72 ? 9.109 1.311 4.438 1 98.5 72 SER A O 1
ATOM 574 N N . PRO A 1 73 ? 7.277 1.088 3.102 1 98.44 73 PRO A N 1
ATOM 575 C CA . PRO A 1 73 ? 6.504 0.733 4.293 1 98.44 73 PRO A CA 1
ATOM 576 C C . PRO A 1 73 ? 6.934 -0.602 4.898 1 98.44 73 PRO A C 1
ATOM 578 O O . PRO A 1 73 ? 6.918 -0.762 6.121 1 98.44 73 PRO A O 1
ATOM 581 N N . VAL A 1 74 ? 7.312 -1.562 4.066 1 98.69 74 VAL A N 1
ATOM 582 C CA . VAL A 1 74 ? 7.785 -2.865 4.516 1 98.69 74 VAL A CA 1
ATOM 583 C C . VAL A 1 74 ? 9.086 -2.701 5.305 1 98.69 74 VAL A C 1
ATOM 585 O O . VAL A 1 74 ? 9.227 -3.252 6.398 1 98.69 74 VAL A O 1
ATOM 588 N N . VAL A 1 75 ? 9.969 -1.913 4.762 1 98.88 75 VAL A N 1
ATOM 589 C CA . VAL A 1 75 ? 11.266 -1.666 5.387 1 98.88 75 VAL A CA 1
ATOM 590 C C . VAL A 1 75 ? 11.07 -0.97 6.73 1 98.88 75 VAL A C 1
ATOM 592 O O . VAL A 1 75 ? 11.617 -1.402 7.746 1 98.88 75 VAL A O 1
ATOM 595 N N . ALA A 1 76 ? 10.266 0.078 6.762 1 98.81 76 ALA A N 1
ATOM 596 C CA . ALA A 1 76 ? 10.023 0.829 7.992 1 98.81 76 ALA A CA 1
ATOM 597 C C . ALA A 1 76 ? 9.406 -0.061 9.07 1 98.81 76 ALA A C 1
ATOM 599 O O . ALA A 1 76 ? 9.852 -0.054 10.219 1 98.81 76 ALA A O 1
ATOM 600 N N . GLU A 1 77 ? 8.445 -0.796 8.672 1 98.31 77 GLU A N 1
ATOM 601 C CA . GLU A 1 77 ? 7.754 -1.63 9.648 1 98.31 77 GLU A CA 1
ATOM 602 C C . GLU A 1 77 ? 8.648 -2.764 10.141 1 98.31 77 GLU A C 1
ATOM 604 O O . GLU A 1 77 ? 8.578 -3.162 11.305 1 98.31 77 GLU A O 1
ATOM 609 N N . TYR A 1 78 ? 9.438 -3.334 9.25 1 98.81 78 TYR A N 1
ATOM 610 C CA . TYR A 1 78 ? 10.406 -4.336 9.695 1 98.81 78 TYR A CA 1
ATOM 611 C C . TYR A 1 78 ? 11.312 -3.773 10.781 1 98.81 78 TYR A C 1
ATOM 613 O O . TYR A 1 78 ? 11.492 -4.391 11.828 1 98.81 78 TYR A O 1
ATOM 621 N N . ILE A 1 79 ? 11.859 -2.588 10.539 1 98.81 79 ILE A N 1
ATOM 622 C CA . ILE A 1 79 ? 12.773 -1.947 11.484 1 98.81 79 ILE A CA 1
ATOM 623 C C . ILE A 1 79 ? 12.062 -1.745 12.82 1 98.81 79 ILE A C 1
ATOM 625 O O . ILE A 1 79 ? 12.625 -2.059 13.875 1 98.81 79 ILE A O 1
ATOM 629 N N . LEU A 1 80 ? 10.859 -1.304 12.758 1 98.62 80 LEU A N 1
ATOM 630 C CA . LEU A 1 80 ? 10.109 -1.009 13.969 1 98.62 80 LEU A CA 1
ATOM 631 C C . LEU A 1 80 ? 9.766 -2.291 14.719 1 98.62 80 LEU A C 1
ATOM 633 O O . LEU A 1 80 ? 9.773 -2.314 15.953 1 98.62 80 LEU A O 1
ATOM 637 N N . ASN A 1 81 ? 9.445 -3.342 13.992 1 98.06 81 ASN A N 1
ATOM 638 C CA . ASN A 1 81 ? 9.125 -4.617 14.617 1 98.06 81 ASN A CA 1
ATOM 639 C C . ASN A 1 81 ? 10.352 -5.242 15.281 1 98.06 81 ASN A C 1
ATOM 641 O O . ASN A 1 81 ? 10.25 -5.805 16.375 1 98.06 81 ASN A O 1
ATOM 645 N N . LYS A 1 82 ? 11.438 -5.145 14.641 1 97.94 82 LYS A N 1
ATOM 646 C CA . LYS A 1 82 ? 12.625 -5.848 15.125 1 97.94 82 LYS A CA 1
ATOM 647 C C . LYS A 1 82 ? 13.344 -5.039 16.203 1 97.94 82 LYS A C 1
ATOM 649 O O . LYS A 1 82 ? 13.75 -5.582 17.234 1 97.94 82 LYS A O 1
ATOM 654 N N . PHE A 1 83 ? 13.445 -3.723 16.016 1 97.62 83 PHE A N 1
ATOM 655 C CA . PHE A 1 83 ? 14.336 -2.928 16.844 1 97.62 83 PHE A CA 1
ATOM 656 C C . PHE A 1 83 ? 13.539 -1.956 17.703 1 97.62 83 PHE A C 1
ATOM 658 O O . PHE A 1 83 ? 14.102 -1.315 18.609 1 97.62 83 PHE A O 1
ATOM 665 N N . GLY A 1 84 ? 12.227 -1.884 17.484 1 96.81 84 GLY A N 1
ATOM 666 C CA . GLY A 1 84 ? 11.516 -0.764 18.078 1 96.81 84 GLY A CA 1
ATOM 667 C C . GLY A 1 84 ? 10.43 -1.191 19.047 1 96.81 84 GLY A C 1
ATOM 668 O O . GLY A 1 84 ? 9.523 -0.415 19.359 1 96.81 84 GLY A O 1
ATOM 669 N N . PRO A 1 85 ? 10.32 -2.467 19.469 1 94.12 85 PRO A N 1
ATOM 670 C CA . PRO A 1 85 ? 9.219 -2.861 20.359 1 94.12 85 PRO A CA 1
ATOM 671 C C . PRO A 1 85 ? 9.133 -2 21.609 1 94.12 85 PRO A C 1
ATOM 673 O O . PRO A 1 85 ? 8.039 -1.689 22.078 1 94.12 85 PRO A O 1
ATOM 676 N N . SER A 1 86 ? 10.18 -1.466 22.094 1 94.5 86 SER A N 1
ATOM 677 C CA . SER A 1 86 ? 10.18 -0.698 23.344 1 94.5 86 SER A CA 1
ATOM 678 C C . SER A 1 86 ? 9.812 0.761 23.078 1 94.5 86 SER A C 1
ATOM 680 O O . SER A 1 86 ? 9.531 1.507 24.031 1 94.5 86 SER A O 1
ATOM 682 N N . THR A 1 87 ? 9.781 1.177 21.797 1 95.75 87 THR A N 1
ATOM 683 C CA . THR A 1 87 ? 9.539 2.578 21.469 1 95.75 87 THR A CA 1
ATOM 684 C C . THR A 1 87 ? 8.047 2.904 21.547 1 95.75 87 THR A C 1
ATOM 686 O O . THR A 1 87 ? 7.668 4.062 21.719 1 95.75 87 THR A O 1
ATOM 689 N N . GLY A 1 88 ? 7.215 1.866 21.281 1 95.62 88 GLY A N 1
ATOM 690 C CA . GLY A 1 88 ? 5.777 2.082 21.203 1 95.62 88 GLY A CA 1
ATOM 691 C C . GLY A 1 88 ? 5.336 2.725 19.906 1 95.62 88 GLY A C 1
ATOM 692 O O . GLY A 1 88 ? 4.164 3.074 19.75 1 95.62 88 GLY A O 1
ATOM 693 N N . ILE A 1 89 ? 6.199 2.871 19 1 98.25 89 ILE A N 1
ATOM 694 C CA . ILE A 1 89 ? 5.91 3.521 17.719 1 98.25 89 ILE A CA 1
ATOM 695 C C . ILE A 1 89 ? 4.926 2.67 16.922 1 98.25 89 ILE A C 1
ATOM 697 O O . ILE A 1 89 ? 4.066 3.201 16.219 1 98.25 89 ILE A O 1
ATOM 701 N N . LEU A 1 90 ? 5.059 1.391 16.969 1 97.12 90 LEU A N 1
ATOM 702 C CA . LEU A 1 90 ? 4.043 0.477 16.453 1 97.12 90 LEU A CA 1
ATOM 703 C C . LEU A 1 90 ? 3.027 0.129 17.531 1 97.12 90 LEU A C 1
ATOM 705 O O . LEU A 1 90 ? 3.35 -0.577 18.484 1 97.12 90 LEU A O 1
ATOM 709 N N . PRO A 1 91 ? 1.807 0.599 17.328 1 95.81 91 PRO A N 1
ATOM 710 C CA . PRO A 1 91 ? 0.817 0.316 18.375 1 95.81 91 PRO A CA 1
ATOM 711 C C . PRO A 1 91 ? 0.515 -1.174 18.5 1 95.81 91 PRO A C 1
ATOM 713 O O . PRO A 1 91 ? 0.428 -1.886 17.5 1 95.81 91 PRO A O 1
ATOM 716 N N . SER A 1 92 ? 0.328 -1.629 19.781 1 94.62 92 SER A N 1
ATOM 717 C CA . SER A 1 92 ? -0.092 -3.004 20.031 1 94.62 92 SER A CA 1
ATOM 718 C C . SER A 1 92 ? -1.604 -3.152 19.906 1 94.62 92 SER A C 1
ATOM 720 O O . SER A 1 92 ? -2.105 -4.242 19.625 1 94.62 92 SER A O 1
ATOM 722 N N . ASP A 1 93 ? -2.318 -2.033 20.203 1 96.81 93 ASP A N 1
ATOM 723 C CA . ASP A 1 93 ? -3.766 -2.041 20.031 1 96.81 93 ASP A CA 1
ATOM 724 C C . ASP A 1 93 ? -4.137 -2.111 18.547 1 96.81 93 ASP A C 1
ATOM 726 O O . ASP A 1 93 ? -3.768 -1.229 17.766 1 96.81 93 ASP A O 1
ATOM 730 N N . PRO A 1 94 ? -4.875 -3.139 18.156 1 97.81 94 PRO A N 1
ATOM 731 C CA . PRO A 1 94 ? -5.18 -3.326 16.734 1 97.81 94 PRO A CA 1
ATOM 732 C C . PRO A 1 94 ? -5.922 -2.137 16.125 1 97.81 94 PRO A C 1
ATOM 734 O O . PRO A 1 94 ? -5.684 -1.78 14.969 1 97.81 94 PRO A O 1
ATOM 737 N N . ALA A 1 95 ? -6.797 -1.562 16.891 1 97.94 95 ALA A N 1
ATOM 738 C CA . ALA A 1 95 ? -7.57 -0.438 16.359 1 97.94 95 ALA A CA 1
ATOM 739 C C . ALA A 1 95 ? -6.676 0.767 16.094 1 97.94 95 ALA A C 1
ATOM 741 O O . ALA A 1 95 ? -6.785 1.407 15.047 1 97.94 95 ALA A O 1
ATOM 742 N N . GLN A 1 96 ? -5.77 1.063 17.031 1 97.62 96 GLN A N 1
ATOM 743 C CA . GLN A 1 96 ? -4.836 2.172 16.859 1 97.62 96 GLN A CA 1
ATOM 744 C C . GLN A 1 96 ? -3.934 1.939 15.648 1 97.62 96 GLN A C 1
ATOM 746 O O . GLN A 1 96 ? -3.688 2.857 14.859 1 97.62 96 GLN A O 1
ATOM 751 N N . LEU A 1 97 ? -3.48 0.711 15.508 1 98 97 LEU A N 1
ATOM 752 C CA . LEU A 1 97 ? -2.623 0.37 14.383 1 98 97 LEU A CA 1
ATOM 753 C C . LEU A 1 97 ? -3.371 0.533 13.062 1 98 97 LEU A C 1
ATOM 755 O O . LEU A 1 97 ? -2.84 1.107 12.109 1 98 97 LEU A O 1
ATOM 759 N N . ALA A 1 98 ? -4.57 0.094 12.992 1 98.56 98 ALA A N 1
ATOM 760 C CA . ALA A 1 98 ? -5.383 0.183 11.789 1 98.56 98 ALA A CA 1
ATOM 761 C C . ALA A 1 98 ? -5.621 1.638 11.391 1 98.56 98 ALA A C 1
ATOM 763 O O . ALA A 1 98 ? -5.465 2.004 10.227 1 98.56 98 ALA A O 1
ATOM 764 N N . LYS A 1 99 ? -5.941 2.424 12.391 1 98.44 99 LYS A N 1
ATOM 765 C CA . LYS A 1 99 ? -6.215 3.832 12.117 1 98.44 99 LYS A CA 1
ATOM 766 C C . LYS A 1 99 ? -4.957 4.555 11.648 1 98.44 99 LYS A C 1
ATOM 768 O O . LYS A 1 99 ? -5.016 5.387 10.734 1 98.44 99 LYS A O 1
ATOM 773 N N . ALA A 1 100 ? -3.852 4.227 12.258 1 98.38 100 ALA A N 1
ATOM 774 C CA . ALA A 1 100 ? -2.586 4.84 11.859 1 98.38 100 ALA A CA 1
ATOM 775 C C . ALA A 1 100 ? -2.232 4.48 10.414 1 98.38 100 ALA A C 1
ATOM 777 O O . ALA A 1 100 ? -1.772 5.332 9.656 1 98.38 100 ALA A O 1
ATOM 778 N N . ARG A 1 101 ? -2.441 3.273 10.062 1 98.06 101 ARG A N 1
ATOM 779 C CA . ARG A 1 101 ? -2.162 2.832 8.695 1 98.06 101 ARG A CA 1
ATOM 780 C C . ARG A 1 101 ? -3.121 3.479 7.703 1 98.06 101 ARG A C 1
ATOM 782 O O . ARG A 1 101 ? -2.723 3.85 6.598 1 98.06 101 ARG A O 1
ATOM 789 N N . LEU A 1 102 ? -4.34 3.596 8.094 1 98.44 102 LEU A N 1
ATOM 790 C CA . LEU A 1 102 ? -5.324 4.246 7.242 1 98.44 102 LEU A CA 1
ATOM 791 C C . LEU A 1 102 ? -4.953 5.707 6.996 1 98.44 102 LEU A C 1
ATOM 793 O O . LEU A 1 102 ? -5.105 6.211 5.883 1 98.44 102 LEU A O 1
ATOM 797 N N . TRP A 1 103 ? -4.426 6.363 8.016 1 98.56 103 TRP A N 1
ATOM 798 C CA . TRP A 1 103 ? -3.932 7.727 7.875 1 98.56 103 TRP A CA 1
ATOM 799 C C . TRP A 1 103 ? -2.906 7.824 6.75 1 98.56 103 TRP A C 1
ATOM 801 O O . TRP A 1 103 ? -3.002 8.703 5.887 1 98.56 103 TRP A O 1
ATOM 811 N N . ALA A 1 104 ? -1.968 6.926 6.762 1 98.12 104 ALA A N 1
ATOM 812 C CA . ALA A 1 104 ? -0.919 6.922 5.746 1 98.12 104 ALA A CA 1
ATOM 813 C C . ALA A 1 104 ? -1.501 6.66 4.359 1 98.12 104 ALA A C 1
ATOM 815 O O . ALA A 1 104 ? -1.085 7.281 3.377 1 98.12 104 ALA A O 1
ATOM 816 N N . ASP A 1 105 ? -2.428 5.754 4.32 1 97.5 105 ASP A N 1
ATOM 817 C CA . ASP A 1 105 ? -3.07 5.449 3.045 1 97.5 105 ASP A CA 1
ATOM 818 C C . ASP A 1 105 ? -3.793 6.672 2.488 1 97.5 105 ASP A C 1
ATOM 820 O O . ASP A 1 105 ? -3.721 6.949 1.289 1 97.5 105 ASP A O 1
ATOM 824 N N . LEU A 1 106 ? -4.484 7.383 3.324 1 97.81 106 LEU A N 1
ATOM 825 C CA . LEU A 1 106 ? -5.246 8.555 2.895 1 97.81 106 LEU A CA 1
ATOM 826 C C . LEU A 1 106 ? -4.316 9.656 2.404 1 97.81 106 LEU A C 1
ATOM 828 O O . LEU A 1 106 ? -4.664 10.406 1.488 1 97.81 106 LEU A O 1
ATOM 832 N N . TRP A 1 107 ? -3.141 9.742 3.023 1 97.5 107 TRP A N 1
ATOM 833 C CA . TRP A 1 107 ? -2.156 10.703 2.523 1 97.5 107 TRP A CA 1
ATOM 834 C C . TRP A 1 107 ? -1.871 10.469 1.044 1 97.5 107 TRP A C 1
ATOM 836 O O . TRP A 1 107 ? -1.854 11.406 0.252 1 97.5 107 TRP A O 1
ATOM 846 N N . GLY A 1 108 ? -1.618 9.234 0.746 1 96.56 108 GLY A N 1
ATOM 847 C CA . GLY A 1 108 ? -1.314 8.867 -0.628 1 96.56 108 GLY A CA 1
ATOM 848 C C . GLY A 1 108 ? -2.484 9.07 -1.572 1 96.56 108 GLY A C 1
ATOM 849 O O . GLY A 1 108 ? -2.291 9.312 -2.766 1 96.56 108 GLY A O 1
ATOM 850 N N . SER A 1 109 ? -3.674 9.086 -1.066 1 97.31 109 SER A N 1
ATOM 851 C CA . SER A 1 109 ? -4.875 9.18 -1.892 1 97.31 109 SER A CA 1
ATOM 852 C C . SER A 1 109 ? -5.32 10.633 -2.059 1 97.31 109 SER A C 1
ATOM 854 O O . SER A 1 109 ? -6.035 10.961 -3.006 1 97.31 109 SER A O 1
ATOM 856 N N . TYR A 1 110 ? -4.922 11.492 -1.156 1 98.19 110 TYR A N 1
ATOM 857 C CA . TYR A 1 110 ? -5.449 12.852 -1.164 1 98.19 110 TYR A CA 1
ATOM 858 C C . TYR A 1 110 ? -4.336 13.867 -1.396 1 98.19 110 TYR A C 1
ATOM 860 O O . TYR A 1 110 ? -4.273 14.5 -2.451 1 98.19 110 TYR A O 1
ATOM 868 N N . VAL A 1 111 ? -3.332 13.891 -0.493 1 98.69 111 VAL A N 1
ATOM 869 C CA . VAL A 1 111 ? -2.312 14.93 -0.553 1 98.69 111 VAL A CA 1
ATOM 870 C C . VAL A 1 111 ? -1.344 14.641 -1.698 1 98.69 111 VAL A C 1
ATOM 872 O O . VAL A 1 111 ? -0.932 15.555 -2.416 1 98.69 111 VAL A O 1
ATOM 875 N N . GLY A 1 112 ? -0.991 13.398 -1.88 1 98 112 GLY A N 1
ATOM 876 C CA . GLY A 1 112 ? -0.073 13.016 -2.939 1 98 112 GLY A CA 1
ATOM 877 C C . GLY A 1 112 ? -0.525 13.469 -4.316 1 98 112 GLY A C 1
ATOM 878 O O . GLY A 1 112 ? 0.171 14.242 -4.977 1 98 112 GLY A O 1
ATOM 879 N N . PRO A 1 113 ? -1.721 13.039 -4.723 1 98.19 113 PRO A N 1
ATOM 880 C CA . PRO A 1 113 ? -2.238 13.445 -6.031 1 98.19 113 PRO A CA 1
ATOM 881 C C . PRO A 1 113 ? -2.391 14.961 -6.16 1 98.19 113 PRO A C 1
ATOM 883 O O . PRO A 1 113 ? -2.139 15.523 -7.23 1 98.19 113 PRO A O 1
ATOM 886 N N . ALA A 1 114 ? -2.809 15.609 -5.086 1 98.75 114 ALA A N 1
ATOM 887 C CA . ALA A 1 114 ? -2.953 17.062 -5.125 1 98.75 114 ALA A CA 1
ATOM 888 C C . ALA A 1 114 ? -1.608 17.734 -5.367 1 98.75 114 ALA A C 1
ATOM 890 O O . ALA A 1 114 ? -1.516 18.688 -6.145 1 98.75 114 ALA A O 1
ATOM 891 N N . GLN A 1 115 ? -0.583 17.266 -4.711 1 98.69 115 GLN A N 1
ATOM 892 C CA . GLN A 1 115 ? 0.756 17.812 -4.934 1 98.69 115 GLN A CA 1
ATOM 893 C C . GLN A 1 115 ? 1.201 17.594 -6.379 1 98.69 115 GLN A C 1
ATOM 895 O O . GLN A 1 115 ? 1.737 18.516 -7.008 1 98.69 115 GLN A O 1
ATOM 900 N N . THR A 1 116 ? 1.012 16.391 -6.844 1 98.44 116 THR A N 1
ATOM 901 C CA . THR A 1 116 ? 1.377 16.078 -8.219 1 98.44 116 THR A CA 1
ATOM 902 C C . THR A 1 116 ? 0.662 17.016 -9.195 1 98.44 116 THR A C 1
ATOM 904 O O . THR A 1 116 ? 1.271 17.516 -10.141 1 98.44 116 THR A O 1
ATOM 907 N N . ALA A 1 117 ? -0.628 17.234 -8.914 1 98.69 117 ALA A N 1
ATOM 908 C CA . ALA A 1 117 ? -1.406 18.125 -9.766 1 98.69 117 ALA A CA 1
ATOM 909 C C . ALA A 1 117 ? -0.8 19.531 -9.789 1 98.69 117 ALA A C 1
ATOM 911 O O . ALA A 1 117 ? -0.73 20.172 -10.836 1 98.69 117 ALA A O 1
ATOM 912 N N . ILE A 1 118 ? -0.369 20 -8.672 1 98.69 118 ILE A N 1
ATOM 913 C CA . ILE A 1 118 ? 0.231 21.328 -8.594 1 98.69 118 ILE A CA 1
ATOM 914 C C . ILE A 1 118 ? 1.514 21.375 -9.422 1 98.69 118 ILE A C 1
ATOM 916 O O . ILE A 1 118 ? 1.724 22.297 -10.211 1 98.69 118 ILE A O 1
ATOM 920 N N . LEU A 1 119 ? 2.383 20.391 -9.312 1 98.5 119 LEU A N 1
ATOM 921 C CA . LEU A 1 119 ? 3.678 20.375 -9.984 1 98.5 119 LEU A CA 1
ATOM 922 C C . LEU A 1 119 ? 3.506 20.203 -11.492 1 98.5 119 LEU A C 1
ATOM 924 O O . LEU A 1 119 ? 4.34 20.672 -12.273 1 98.5 119 LEU A O 1
ATOM 928 N N . GLN A 1 120 ? 2.369 19.562 -11.852 1 98.38 120 GLN A N 1
ATOM 929 C CA . GLN A 1 120 ? 2.141 19.297 -13.273 1 98.38 120 GLN A CA 1
ATOM 930 C C . GLN A 1 120 ? 1.348 20.422 -13.922 1 98.38 120 GLN A C 1
ATOM 932 O O . GLN A 1 120 ? 1.145 20.422 -15.141 1 98.38 120 GLN A O 1
ATOM 937 N N . ALA A 1 121 ? 0.82 21.297 -13.109 1 98.38 121 ALA A N 1
ATOM 938 C CA . ALA A 1 121 ? 0.098 22.453 -13.664 1 98.38 121 ALA A CA 1
ATOM 939 C C . ALA A 1 121 ? 1.036 23.359 -14.445 1 98.38 121 ALA A C 1
ATOM 941 O O . ALA A 1 121 ? 2.105 23.734 -13.953 1 98.38 121 ALA A O 1
ATOM 942 N N . ASP A 1 122 ? 0.545 23.656 -15.656 1 97.69 122 ASP A N 1
ATOM 943 C CA . ASP A 1 122 ? 1.463 24.422 -16.5 1 97.69 122 ASP A CA 1
ATOM 944 C C . ASP A 1 122 ? 0.883 25.781 -16.859 1 97.69 122 ASP A C 1
ATOM 946 O O . ASP A 1 122 ? 1.467 26.531 -17.656 1 97.69 122 ASP A O 1
ATOM 950 N N . THR A 1 123 ? -0.281 26.188 -16.375 1 98 123 THR A N 1
ATOM 951 C CA . THR A 1 123 ? -0.858 27.531 -16.453 1 98 123 THR A CA 1
ATOM 952 C C . THR A 1 123 ? -1.27 28.031 -15.078 1 98 123 THR A C 1
ATOM 954 O O . THR A 1 123 ? -1.454 27.234 -14.156 1 98 123 THR A O 1
ATOM 957 N N . LYS A 1 124 ? -1.439 29.344 -15.023 1 97.19 124 LYS A N 1
ATOM 958 C CA . LYS A 1 124 ? -1.863 29.922 -13.75 1 97.19 124 LYS A CA 1
ATOM 959 C C . LYS A 1 124 ? -3.234 29.391 -13.336 1 97.19 124 LYS A C 1
ATOM 961 O O . LYS A 1 124 ? -3.484 29.156 -12.156 1 97.19 124 LYS A O 1
ATOM 966 N N . ALA A 1 125 ? -4.035 29.234 -14.289 1 97.94 125 ALA A N 1
ATOM 967 C CA . ALA A 1 125 ? -5.383 28.734 -14.016 1 97.94 125 ALA A CA 1
ATOM 968 C C . ALA A 1 125 ? -5.336 27.312 -13.484 1 97.94 125 ALA A C 1
ATOM 970 O O . ALA A 1 125 ? -6.051 26.969 -12.539 1 97.94 125 ALA A O 1
ATOM 971 N N . LYS A 1 126 ? -4.469 26.469 -14.078 1 98.19 126 LYS A N 1
ATOM 972 C CA . LYS A 1 126 ? -4.332 25.078 -13.641 1 98.19 126 LYS A CA 1
ATOM 973 C C . LYS A 1 126 ? -3.697 25 -12.25 1 98.19 126 LYS A C 1
ATOM 975 O O . LYS A 1 126 ? -4.031 24.125 -11.461 1 98.19 126 LYS A O 1
ATOM 980 N N . VAL A 1 127 ? -2.828 25.922 -11.984 1 98.56 127 VAL A N 1
ATOM 981 C CA . VAL A 1 127 ? -2.225 25.984 -10.656 1 98.56 127 VAL A CA 1
ATOM 982 C C . VAL A 1 127 ? -3.293 26.312 -9.617 1 98.56 127 VAL A C 1
ATOM 984 O O . VAL A 1 127 ? -3.346 25.688 -8.555 1 98.56 127 VAL A O 1
ATOM 987 N N . ALA A 1 128 ? -4.109 27.266 -9.906 1 98.56 128 ALA A N 1
ATOM 988 C CA . ALA A 1 128 ? -5.184 27.641 -9 1 98.56 128 ALA A CA 1
ATOM 989 C C . ALA A 1 128 ? -6.125 26.469 -8.734 1 98.56 128 ALA A C 1
ATOM 991 O O . ALA A 1 128 ? -6.504 26.219 -7.594 1 98.56 128 ALA A O 1
ATOM 992 N N . GLU A 1 129 ? -6.473 25.766 -9.773 1 98.62 129 GLU A N 1
ATOM 993 C CA . GLU A 1 129 ? -7.336 24.594 -9.656 1 98.62 129 GLU A CA 1
ATOM 994 C C . GLU A 1 129 ? -6.68 23.516 -8.797 1 98.62 129 GLU A C 1
ATOM 996 O O . GLU A 1 129 ? -7.328 22.906 -7.945 1 98.62 129 GLU A O 1
ATOM 1001 N N . ALA A 1 130 ? -5.434 23.266 -9.062 1 98.75 130 ALA A N 1
ATOM 1002 C CA . ALA A 1 130 ? -4.688 22.266 -8.305 1 98.75 130 ALA A CA 1
ATOM 1003 C C . ALA A 1 130 ? -4.547 22.672 -6.84 1 98.75 130 ALA A C 1
ATOM 1005 O O . ALA A 1 130 ? -4.551 21.828 -5.949 1 98.75 130 ALA A O 1
ATOM 1006 N N . THR A 1 131 ? -4.387 23.906 -6.633 1 98.81 131 THR A N 1
ATOM 1007 C CA . THR A 1 131 ? -4.312 24.422 -5.27 1 98.81 131 THR A CA 1
ATOM 1008 C C . THR A 1 131 ? -5.621 24.172 -4.527 1 98.81 131 THR A C 1
ATOM 1010 O O . THR A 1 131 ? -5.609 23.797 -3.354 1 98.81 131 THR A O 1
ATOM 1013 N N . ASP A 1 132 ? -6.738 24.375 -5.215 1 98.75 132 ASP A N 1
ATOM 1014 C CA . ASP A 1 132 ? -8.039 24.062 -4.625 1 98.75 132 ASP A CA 1
ATOM 1015 C C . ASP A 1 132 ? -8.141 22.594 -4.254 1 98.75 132 ASP A C 1
ATOM 1017 O O . ASP A 1 132 ? -8.719 22.25 -3.221 1 98.75 132 ASP A O 1
ATOM 1021 N N . LYS A 1 133 ? -7.582 21.781 -5.074 1 98.69 133 LYS A N 1
ATOM 1022 C CA . LYS A 1 133 ? -7.555 20.344 -4.781 1 98.69 133 LYS A CA 1
ATOM 1023 C C . LYS A 1 133 ? -6.73 20.062 -3.531 1 98.69 133 LYS A C 1
ATOM 1025 O O . LYS A 1 133 ? -7.094 19.203 -2.727 1 98.69 133 LYS A O 1
ATOM 1030 N N . MET A 1 134 ? -5.633 20.75 -3.412 1 98.88 134 MET A N 1
ATOM 1031 C CA . MET A 1 134 ? -4.793 20.594 -2.227 1 98.88 134 MET A CA 1
ATOM 1032 C C . MET A 1 134 ? -5.539 21.031 -0.971 1 98.88 134 MET A C 1
ATOM 1034 O O . MET A 1 134 ? -5.5 20.344 0.052 1 98.88 134 MET A O 1
ATOM 1038 N N . VAL A 1 135 ? -6.23 22.141 -1.077 1 98.88 135 VAL A N 1
ATOM 1039 C CA . VAL A 1 135 ? -7.008 22.625 0.057 1 98.88 135 VAL A CA 1
ATOM 1040 C C . VAL A 1 135 ? -8.047 21.594 0.459 1 98.88 135 VAL A C 1
ATOM 1042 O O . VAL A 1 135 ? -8.203 21.281 1.643 1 98.88 135 VAL A O 1
ATOM 1045 N N . ALA A 1 136 ? -8.758 21.016 -0.516 1 98.81 136 ALA A N 1
ATOM 1046 C CA . ALA A 1 136 ? -9.75 19.984 -0.249 1 98.81 136 ALA A CA 1
ATOM 1047 C C . ALA A 1 136 ? -9.109 18.766 0.424 1 98.81 136 ALA A C 1
ATOM 1049 O O . ALA A 1 136 ? -9.664 18.219 1.37 1 98.81 136 ALA A O 1
ATOM 1050 N N . ALA A 1 137 ? -7.961 18.375 -0.033 1 98.81 137 ALA A N 1
ATOM 1051 C CA . ALA A 1 137 ? -7.227 17.25 0.547 1 98.81 137 ALA A CA 1
ATOM 1052 C C . ALA A 1 137 ? -6.852 17.531 1.999 1 98.81 137 ALA A C 1
ATOM 1054 O O . ALA A 1 137 ? -7.016 16.672 2.867 1 98.81 137 ALA A O 1
ATOM 1055 N N . LEU A 1 138 ? -6.348 18.719 2.256 1 98.88 138 LEU A N 1
ATOM 1056 C CA . LEU A 1 138 ? -5.93 19.094 3.602 1 98.88 138 LEU A CA 1
ATOM 1057 C C . LEU A 1 138 ? -7.125 19.125 4.551 1 98.88 138 LEU A C 1
ATOM 1059 O O . LEU A 1 138 ? -7 18.766 5.723 1 98.88 138 LEU A O 1
ATOM 1063 N N . LYS A 1 139 ? -8.258 19.562 4.062 1 98.88 139 LYS A N 1
ATOM 1064 C CA . LYS A 1 139 ? -9.469 19.562 4.871 1 98.88 139 LYS A CA 1
ATOM 1065 C C . LYS A 1 139 ? -9.867 18.141 5.258 1 98.88 139 LYS A C 1
ATOM 1067 O O . LYS A 1 139 ? -10.266 17.891 6.395 1 98.88 139 LYS A O 1
ATOM 1072 N N . VAL A 1 140 ? -9.773 17.234 4.352 1 98.81 140 VAL A N 1
ATOM 1073 C CA . VAL A 1 140 ? -10.055 15.828 4.625 1 98.81 140 VAL A CA 1
ATOM 1074 C C . VAL A 1 140 ? -9.094 15.305 5.691 1 98.81 140 VAL A C 1
ATOM 1076 O O . VAL A 1 140 ? -9.516 14.648 6.648 1 98.81 140 VAL A O 1
ATOM 1079 N N . MET A 1 141 ? -7.824 15.617 5.543 1 98.75 141 MET A N 1
ATOM 1080 C CA . MET A 1 141 ? -6.809 15.141 6.48 1 98.75 141 MET A CA 1
ATOM 1081 C C . MET A 1 141 ? -7.039 15.719 7.875 1 98.75 141 MET A C 1
ATOM 1083 O O . MET A 1 141 ? -6.91 15.008 8.875 1 98.75 141 MET A O 1
ATOM 1087 N N . ASP A 1 142 ? -7.328 16.984 7.961 1 98.75 142 ASP A N 1
ATOM 1088 C CA . ASP A 1 142 ? -7.637 17.625 9.242 1 98.75 142 ASP A CA 1
ATOM 1089 C C . ASP A 1 142 ? -8.844 16.953 9.898 1 98.75 142 ASP A C 1
ATOM 1091 O O . ASP A 1 142 ? -8.812 16.656 11.094 1 98.75 142 ASP A O 1
ATOM 1095 N N . ALA A 1 143 ? -9.898 16.766 9.102 1 98.62 143 ALA A N 1
ATOM 1096 C CA . ALA A 1 143 ? -11.117 16.125 9.602 1 98.62 143 ALA A CA 1
ATOM 1097 C C . ALA A 1 143 ? -10.836 14.703 10.062 1 98.62 143 ALA A C 1
ATOM 1099 O O . ALA A 1 143 ? -11.359 14.266 11.094 1 98.62 143 ALA A O 1
ATOM 1100 N N . PHE A 1 144 ? -10.039 13.969 9.352 1 98.69 144 PHE A N 1
ATOM 1101 C CA . PHE A 1 144 ? -9.703 12.594 9.719 1 98.69 144 PHE A CA 1
ATOM 1102 C C . PHE A 1 144 ? -8.945 12.562 11.039 1 98.69 144 PHE A C 1
ATOM 1104 O O . PHE A 1 144 ? -9.219 11.719 11.898 1 98.69 144 PHE A O 1
ATOM 1111 N N . LEU A 1 145 ? -7.969 13.453 11.188 1 98.31 145 LEU A N 1
ATOM 1112 C CA . LEU A 1 145 ? -7.223 13.555 12.43 1 98.31 145 LEU A CA 1
ATOM 1113 C C . LEU A 1 145 ? -8.164 13.789 13.609 1 98.31 145 LEU A C 1
ATOM 1115 O O . LEU A 1 145 ? -7.988 13.203 14.68 1 98.31 145 LEU A O 1
ATOM 1119 N N . ARG A 1 146 ? -9.117 14.633 13.406 1 97.38 146 ARG A N 1
ATOM 1120 C CA . ARG A 1 146 ? -10.047 14.977 14.477 1 97.38 146 ARG A CA 1
ATOM 1121 C C . ARG A 1 146 ? -10.961 13.797 14.797 1 97.38 146 ARG A C 1
ATOM 1123 O O . ARG A 1 146 ? -11.266 13.547 15.969 1 97.38 146 ARG A O 1
ATOM 1130 N N . ALA A 1 147 ? -11.359 13.094 13.805 1 97.06 147 ALA A N 1
ATOM 1131 C CA . ALA A 1 147 ? -12.367 12.047 13.969 1 97.06 147 ALA A CA 1
ATOM 1132 C C . ALA A 1 147 ? -11.734 10.742 14.445 1 97.06 147 ALA A C 1
ATOM 1134 O O . ALA A 1 147 ? -12.328 10.008 15.234 1 97.06 147 ALA A O 1
ATOM 1135 N N . GLN A 1 148 ? -10.523 10.484 13.945 1 96.69 148 GLN A N 1
ATOM 1136 C CA . GLN A 1 148 ? -9.969 9.156 14.156 1 96.69 148 GLN A CA 1
ATOM 1137 C C . GLN A 1 148 ? -8.672 9.219 14.961 1 96.69 148 GLN A C 1
ATOM 1139 O O . GLN A 1 148 ? -8.211 8.211 15.5 1 96.69 148 GLN A O 1
ATOM 1144 N N . GLY A 1 149 ? -8.055 10.391 14.969 1 96 149 GLY A N 1
ATOM 1145 C CA . GLY A 1 149 ? -6.887 10.57 15.82 1 96 149 GLY A CA 1
ATOM 1146 C C . GLY A 1 149 ? -7.234 10.68 17.297 1 96 149 GLY A C 1
ATOM 1147 O O . GLY A 1 149 ? -8.414 10.625 17.656 1 96 149 GLY A O 1
ATOM 1148 N N . SER A 1 150 ? -6.203 10.727 18.109 1 93.06 150 SER A N 1
ATOM 1149 C CA . SER A 1 150 ? -6.41 10.828 19.562 1 93.06 150 SER A CA 1
ATOM 1150 C C . SER A 1 150 ? -7.082 12.141 19.922 1 93.06 150 SER A C 1
ATOM 1152 O O . SER A 1 150 ? -6.754 13.195 19.375 1 93.06 150 SER A O 1
ATOM 1154 N N . THR A 1 151 ? -7.914 11.984 20.844 1 86.81 151 THR A N 1
ATOM 1155 C CA . THR A 1 151 ? -8.578 13.172 21.391 1 86.81 151 THR A CA 1
ATOM 1156 C C . THR A 1 151 ? -8.062 13.484 22.797 1 86.81 151 THR A C 1
ATOM 1158 O O . THR A 1 151 ? -8.57 14.391 23.453 1 86.81 151 THR A O 1
ATOM 1161 N N . GLU A 1 152 ? -7.164 12.688 23.266 1 87.94 152 GLU A N 1
ATOM 1162 C CA . GLU A 1 152 ? -6.676 12.773 24.641 1 87.94 152 GLU A CA 1
ATOM 1163 C C . GLU A 1 152 ? -5.555 13.805 24.766 1 87.94 152 GLU A C 1
ATOM 1165 O O . GLU A 1 152 ? -4.832 13.82 25.766 1 87.94 152 GLU A O 1
ATOM 1170 N N . GLY A 1 153 ? -5.43 14.664 23.812 1 87.88 153 GLY A N 1
ATOM 1171 C CA . GLY A 1 153 ? -4.355 15.641 23.844 1 87.88 153 GLY A CA 1
ATOM 1172 C C . GLY A 1 153 ? -3.133 15.219 23.047 1 87.88 153 GLY A C 1
ATOM 1173 O O . GLY A 1 153 ? -3.061 14.086 22.562 1 87.88 153 GLY A O 1
ATOM 1174 N N . GLY A 1 154 ? -2.215 16.125 22.859 1 93.44 154 GLY A N 1
ATOM 1175 C CA . GLY A 1 154 ? -1.045 15.867 22.031 1 93.44 154 GLY A CA 1
ATOM 1176 C C . GLY A 1 154 ? -1.271 16.156 20.562 1 93.44 154 GLY A C 1
ATOM 1177 O O . GLY A 1 154 ? -2.414 16.25 20.109 1 93.44 154 GLY A O 1
ATOM 1178 N N . ALA A 1 155 ? -0.216 16.25 19.875 1 97.25 155 ALA A N 1
ATOM 1179 C CA . ALA A 1 155 ? -0.312 16.734 18.5 1 97.25 155 ALA A CA 1
ATOM 1180 C C . ALA A 1 155 ? -0.201 15.594 17.5 1 97.25 155 ALA A C 1
ATOM 1182 O O . ALA A 1 155 ? -0.637 15.719 16.359 1 97.25 155 ALA A O 1
ATOM 1183 N N . PHE A 1 156 ? 0.406 14.477 17.922 1 98.44 156 PHE A N 1
ATOM 1184 C CA . PHE A 1 156 ? 0.585 13.367 16.984 1 98.44 156 PHE A CA 1
ATOM 1185 C C . PHE A 1 156 ? -0.742 12.672 16.719 1 98.44 156 PHE A C 1
ATOM 1187 O O . PHE A 1 156 ? -1.752 12.977 17.359 1 98.44 156 PHE A O 1
ATOM 1194 N N . PHE A 1 157 ? -0.799 11.789 15.766 1 98.56 157 PHE A N 1
ATOM 1195 C CA . PHE A 1 157 ? -2.012 11.055 15.422 1 98.56 157 PHE A CA 1
ATOM 1196 C C . PHE A 1 157 ? -2.576 10.344 16.641 1 98.56 157 PHE A C 1
ATOM 1198 O O . PHE A 1 157 ? -3.787 10.367 16.875 1 98.56 157 PHE A O 1
ATOM 1205 N N . LEU A 1 158 ? -1.684 9.703 17.438 1 97.75 158 LEU A N 1
ATOM 1206 C CA . LEU A 1 158 ? -2.08 8.984 18.641 1 97.75 158 LEU A CA 1
ATOM 1207 C C . LEU A 1 158 ? -1.882 9.859 19.875 1 97.75 158 LEU A C 1
ATOM 1209 O O . LEU A 1 158 ? -1.54 9.359 20.953 1 97.75 158 LEU A O 1
ATOM 1213 N N . GLY A 1 159 ? -2.043 11.156 19.672 1 96.25 159 GLY A N 1
ATOM 1214 C CA . GLY A 1 159 ? -1.907 12.086 20.781 1 96.25 159 GLY A CA 1
ATOM 1215 C C . GLY A 1 159 ? -0.463 12.391 21.125 1 96.25 159 GLY A C 1
ATOM 1216 O O . GLY A 1 159 ? 0.3 12.852 20.281 1 96.25 159 GLY A O 1
ATOM 1217 N N . GLY A 1 160 ? -0.1 12.078 22.297 1 95.69 160 GLY A N 1
ATOM 1218 C CA . GLY A 1 160 ? 1.264 12.344 22.719 1 95.69 160 GLY A CA 1
ATOM 1219 C C . GLY A 1 160 ? 2.258 11.305 22.234 1 95.69 160 GLY A C 1
ATOM 1220 O O . GLY A 1 160 ? 3.465 11.453 22.438 1 95.69 160 GLY A O 1
ATOM 1221 N N . ARG A 1 161 ? 1.765 10.312 21.578 1 95.56 161 ARG A N 1
ATOM 1222 C CA . ARG A 1 161 ? 2.625 9.203 21.188 1 95.56 161 ARG A CA 1
ATOM 1223 C C . ARG A 1 161 ? 2.949 9.273 19.688 1 95.56 161 ARG A C 1
ATOM 1225 O O . ARG A 1 161 ? 2.049 9.227 18.859 1 95.56 161 ARG A O 1
ATOM 1232 N N . TYR A 1 162 ? 4.254 9.469 19.406 1 97.94 162 TYR A N 1
ATOM 1233 C CA . TYR A 1 162 ? 4.746 9.32 18.031 1 97.94 162 TYR A CA 1
ATOM 1234 C C . TYR A 1 162 ? 4.555 7.887 17.547 1 97.94 162 TYR A C 1
ATOM 1236 O O . TYR A 1 162 ? 4.824 6.93 18.266 1 97.94 162 TYR A O 1
ATOM 1244 N N . SER A 1 163 ? 4.031 7.738 16.312 1 98.44 163 SER A N 1
ATOM 1245 C CA . SER A 1 163 ? 3.68 6.395 15.859 1 98.44 163 SER A CA 1
ATOM 1246 C C . SER A 1 163 ? 4.043 6.184 14.398 1 98.44 163 SER A C 1
ATOM 1248 O O . SER A 1 163 ? 4.656 7.051 13.773 1 98.44 163 SER A O 1
ATOM 1250 N N . ILE A 1 164 ? 3.678 5.043 13.875 1 98.62 164 ILE A N 1
ATOM 1251 C CA . ILE A 1 164 ? 3.916 4.664 12.484 1 98.62 164 ILE A CA 1
ATOM 1252 C C . ILE A 1 164 ? 3.17 5.621 11.555 1 98.62 164 ILE A C 1
ATOM 1254 O O . ILE A 1 164 ? 3.553 5.789 10.391 1 98.62 164 ILE A O 1
ATOM 1258 N N . ALA A 1 165 ? 2.111 6.273 12.062 1 98.75 165 ALA A N 1
ATOM 1259 C CA . ALA A 1 165 ? 1.414 7.277 11.258 1 98.75 165 ALA A CA 1
ATOM 1260 C C . ALA A 1 165 ? 2.375 8.359 10.781 1 98.75 165 ALA A C 1
ATOM 1262 O O . ALA A 1 165 ? 2.393 8.703 9.594 1 98.75 165 ALA A O 1
ATOM 1263 N N . GLU A 1 166 ? 3.189 8.844 11.688 1 98.88 166 GLU A N 1
ATOM 1264 C CA . GLU A 1 166 ? 4.137 9.898 11.352 1 98.88 166 GLU A CA 1
ATOM 1265 C C . GLU A 1 166 ? 5.344 9.344 10.602 1 98.88 166 GLU A C 1
ATOM 1267 O O . GLU A 1 166 ? 5.848 9.969 9.672 1 98.88 166 GLU A O 1
ATOM 1272 N N . VAL A 1 167 ? 5.785 8.156 11 1 98.88 167 VAL A N 1
ATOM 1273 C CA . VAL A 1 167 ? 6.934 7.547 10.344 1 98.88 167 VAL A CA 1
ATOM 1274 C C . VAL A 1 167 ? 6.672 7.438 8.844 1 98.88 167 VAL A C 1
ATOM 1276 O O . VAL A 1 167 ? 7.566 7.68 8.031 1 98.88 167 VAL A O 1
ATOM 1279 N N . LEU A 1 168 ? 5.449 7.168 8.492 1 98.75 168 LEU A N 1
ATOM 1280 C CA . LEU A 1 168 ? 5.125 6.883 7.098 1 98.75 168 LEU A CA 1
ATOM 1281 C C . LEU A 1 168 ? 4.738 8.156 6.355 1 98.75 168 LEU A C 1
ATOM 1283 O O . LEU A 1 168 ? 4.652 8.164 5.125 1 98.75 168 LEU A O 1
ATOM 1287 N N . THR A 1 169 ? 4.543 9.273 7.074 1 98.81 169 THR A N 1
ATOM 1288 C CA . THR A 1 169 ? 3.957 10.391 6.352 1 98.81 169 THR A CA 1
ATOM 1289 C C . THR A 1 169 ? 4.824 11.641 6.496 1 98.81 169 THR A C 1
ATOM 1291 O O . THR A 1 169 ? 4.664 12.602 5.746 1 98.81 169 THR A O 1
ATOM 1294 N N . THR A 1 170 ? 5.742 11.68 7.414 1 98.62 170 THR A N 1
ATOM 1295 C CA . THR A 1 170 ? 6.52 12.883 7.699 1 98.62 170 THR A CA 1
ATOM 1296 C C . THR A 1 170 ? 7.363 13.281 6.492 1 98.62 170 THR A C 1
ATOM 1298 O O . THR A 1 170 ? 7.422 14.461 6.129 1 98.62 170 THR A O 1
ATOM 1301 N N . SER A 1 171 ? 8.023 12.336 5.898 1 98.5 171 SER A N 1
ATOM 1302 C CA . SER A 1 171 ? 8.867 12.633 4.746 1 98.5 171 SER A CA 1
ATOM 1303 C C . SER A 1 171 ? 8.047 13.18 3.584 1 98.5 171 SER A C 1
ATOM 1305 O O . SER A 1 171 ? 8.492 14.07 2.859 1 98.5 171 SER A O 1
ATOM 1307 N N . LEU A 1 172 ? 6.863 12.68 3.383 1 98.38 172 LEU A N 1
ATOM 1308 C CA . LEU A 1 172 ? 5.957 13.164 2.346 1 98.38 172 LEU A CA 1
ATOM 1309 C C . LEU A 1 172 ? 5.477 14.57 2.66 1 98.38 172 LEU A C 1
ATOM 1311 O O . LEU A 1 172 ? 5.352 15.406 1.76 1 98.38 172 LEU A O 1
ATOM 1315 N N . LEU A 1 173 ? 5.199 14.789 3.9 1 98.25 173 LEU A N 1
ATOM 1316 C CA . LEU A 1 173 ? 4.852 16.125 4.363 1 98.25 173 LEU A CA 1
ATOM 1317 C C . LEU A 1 173 ? 5.953 17.125 4.027 1 98.25 173 LEU A C 1
ATOM 1319 O O . LEU A 1 173 ? 5.676 18.219 3.525 1 98.25 173 LEU A O 1
ATOM 1323 N N . GLN A 1 174 ? 7.129 16.734 4.277 1 98.19 174 GLN A N 1
ATOM 1324 C CA . GLN A 1 174 ? 8.273 17.609 4.023 1 98.19 174 GLN A CA 1
ATOM 1325 C C . GLN A 1 174 ? 8.367 17.969 2.541 1 98.19 174 GLN A C 1
ATOM 1327 O O . GLN A 1 174 ? 8.672 19.109 2.191 1 98.19 174 GLN A O 1
ATOM 1332 N N . ARG A 1 175 ? 8.109 17.078 1.683 1 97.69 175 ARG A N 1
ATOM 1333 C CA . ARG A 1 175 ? 8.086 17.375 0.255 1 97.69 175 ARG A CA 1
ATOM 1334 C C . ARG A 1 175 ? 6.922 18.297 -0.1 1 97.69 175 ARG A C 1
ATOM 1336 O O . ARG A 1 175 ? 7.012 19.078 -1.041 1 97.69 175 ARG A O 1
ATOM 1343 N N . ALA A 1 176 ? 5.785 18.062 0.566 1 97.81 176 ALA A N 1
ATOM 1344 C CA . ALA A 1 176 ? 4.605 18.875 0.315 1 97.81 176 ALA A CA 1
ATOM 1345 C C . ALA A 1 176 ? 4.848 20.328 0.734 1 97.81 176 ALA A C 1
ATOM 1347 O O . ALA A 1 176 ? 4.246 21.25 0.182 1 97.81 176 ALA A O 1
ATOM 1348 N N . LEU A 1 177 ? 5.719 20.5 1.651 1 97.25 177 LEU A N 1
ATOM 1349 C CA . LEU A 1 177 ? 6.066 21.844 2.121 1 97.25 177 LEU A CA 1
ATOM 1350 C C . LEU A 1 177 ? 7.039 22.516 1.161 1 97.25 177 LEU A C 1
ATOM 1352 O O . LEU A 1 177 ? 7.027 23.75 1.027 1 97.25 177 LEU A O 1
ATOM 1356 N N . VAL A 1 178 ? 7.801 21.734 0.406 1 97.56 178 VAL A N 1
ATOM 1357 C CA . VAL A 1 178 ? 8.93 22.297 -0.326 1 97.56 178 VAL A CA 1
ATOM 1358 C C . VAL A 1 178 ? 8.57 22.438 -1.803 1 97.56 178 VAL A C 1
ATOM 1360 O O . VAL A 1 178 ? 8.688 23.531 -2.371 1 97.56 178 VAL A O 1
ATOM 1363 N N . TYR A 1 179 ? 8.039 21.438 -2.438 1 97.88 179 TYR A N 1
ATOM 1364 C CA . TYR A 1 179 ? 7.965 21.375 -3.893 1 97.88 179 TYR A CA 1
ATOM 1365 C C . TYR A 1 179 ? 6.934 22.359 -4.43 1 97.88 179 TYR A C 1
ATOM 1367 O O . TYR A 1 179 ? 7.25 23.188 -5.281 1 97.88 179 TYR A O 1
ATOM 1375 N N . PRO A 1 180 ? 5.715 22.344 -3.85 1 98.38 180 PRO A N 1
ATOM 1376 C CA . PRO A 1 180 ? 4.73 23.281 -4.406 1 98.38 180 PRO A CA 1
ATOM 1377 C C . PRO A 1 180 ? 5.141 24.734 -4.242 1 98.38 180 PRO A C 1
ATOM 1379 O O . PRO A 1 180 ? 4.871 25.562 -5.121 1 98.38 180 PRO A O 1
ATOM 1382 N N . LYS A 1 181 ? 5.742 25.016 -3.197 1 98.06 181 LYS A N 1
ATOM 1383 C CA . LYS A 1 181 ? 6.191 26.391 -2.967 1 98.06 181 LYS A CA 1
ATOM 1384 C C . LYS A 1 181 ? 7.312 26.766 -3.926 1 98.06 181 LYS A C 1
ATOM 1386 O O . LYS A 1 181 ? 7.27 27.828 -4.551 1 98.06 181 LYS A O 1
ATOM 1391 N N . ALA A 1 182 ? 8.273 25.953 -4.121 1 97.75 182 ALA A N 1
ATOM 1392 C CA . ALA A 1 182 ? 9.453 26.234 -4.934 1 97.75 182 ALA A CA 1
ATOM 1393 C C . ALA A 1 182 ? 9.078 26.375 -6.406 1 97.75 182 ALA A C 1
ATOM 1395 O O . ALA A 1 182 ? 9.656 27.203 -7.117 1 97.75 182 ALA A O 1
ATOM 1396 N N . TYR A 1 183 ? 8.07 25.641 -6.836 1 97.62 183 TYR A N 1
ATOM 1397 C CA . TYR A 1 183 ? 7.875 25.562 -8.281 1 97.62 183 TYR A CA 1
ATOM 1398 C C . TYR A 1 183 ? 6.629 26.328 -8.711 1 97.62 183 TYR A C 1
ATOM 1400 O O . TYR A 1 183 ? 6.516 26.734 -9.867 1 97.62 183 TYR A O 1
ATOM 1408 N N . ARG A 1 184 ? 5.691 26.562 -7.73 1 98.12 184 ARG A N 1
ATOM 1409 C CA . ARG A 1 184 ? 4.426 27.156 -8.156 1 98.12 184 ARG A CA 1
ATOM 1410 C C . ARG A 1 184 ? 3.982 28.25 -7.188 1 98.12 184 ARG A C 1
ATOM 1412 O O . ARG A 1 184 ? 2.885 28.797 -7.32 1 98.12 184 ARG A O 1
ATOM 1419 N N . GLY A 1 185 ? 4.758 28.453 -6.168 1 98 185 GLY A N 1
ATOM 1420 C CA . GLY A 1 185 ? 4.441 29.5 -5.219 1 98 185 GLY A CA 1
ATOM 1421 C C . GLY A 1 185 ? 3.311 29.141 -4.277 1 98 185 GLY A C 1
ATOM 1422 O O . GLY A 1 185 ? 2.752 30 -3.604 1 98 185 GLY A O 1
ATOM 1423 N N . VAL A 1 186 ? 2.953 27.891 -4.219 1 98.62 186 VAL A N 1
ATOM 1424 C CA . VAL A 1 186 ? 1.878 27.438 -3.344 1 98.62 186 VAL A CA 1
ATOM 1425 C C . VAL A 1 186 ? 2.451 27.047 -1.984 1 98.62 186 VAL A C 1
ATOM 1427 O O . VAL A 1 186 ? 3.184 26.062 -1.878 1 98.62 186 VAL A O 1
ATOM 1430 N N . ASP A 1 187 ? 2.119 27.719 -1.002 1 98.62 187 ASP A N 1
ATOM 1431 C CA . ASP A 1 187 ? 2.639 27.5 0.345 1 98.62 187 ASP A CA 1
ATOM 1432 C C . ASP A 1 187 ? 1.652 26.703 1.192 1 98.62 187 ASP A C 1
ATOM 1434 O O . ASP A 1 187 ? 0.607 27.219 1.592 1 98.62 187 ASP A O 1
ATOM 1438 N N . LEU A 1 188 ? 2.016 25.5 1.561 1 98.56 188 LEU A N 1
ATOM 1439 C CA . LEU A 1 188 ? 1.138 24.594 2.303 1 98.56 188 LEU A CA 1
ATOM 1440 C C . LEU A 1 188 ? 0.804 25.172 3.674 1 98.56 188 LEU A C 1
ATOM 1442 O O . LEU A 1 188 ? -0.336 25.078 4.133 1 98.56 188 LEU A O 1
ATOM 1446 N N . ARG A 1 189 ? 1.766 25.703 4.398 1 98.25 189 ARG A N 1
ATOM 1447 C CA . ARG A 1 189 ? 1.53 26.297 5.715 1 98.25 189 ARG A CA 1
ATOM 1448 C C . ARG A 1 189 ? 0.492 27.406 5.641 1 98.25 189 ARG A C 1
ATOM 1450 O O . ARG A 1 189 ? -0.379 27.516 6.504 1 98.25 189 ARG A O 1
ATOM 1457 N N . GLN A 1 190 ? 0.62 28.188 4.629 1 98.56 190 GLN A N 1
ATOM 1458 C CA . GLN A 1 190 ? -0.338 29.266 4.441 1 98.56 190 GLN A CA 1
ATOM 1459 C C . GLN A 1 190 ? -1.736 28.719 4.164 1 98.56 190 GLN A C 1
ATOM 1461 O O . GLN A 1 190 ? -2.725 29.234 4.688 1 98.56 190 GLN A O 1
ATOM 1466 N N . LEU A 1 191 ? -1.8 27.703 3.283 1 98.88 191 LEU A N 1
ATOM 1467 C CA . LEU A 1 191 ? -3.09 27.078 3.014 1 98.88 191 LEU A CA 1
ATOM 1468 C C . LEU A 1 191 ? -3.73 26.578 4.301 1 98.88 191 LEU A C 1
ATOM 1470 O O . LEU A 1 191 ? -4.938 26.75 4.508 1 98.88 191 LEU A O 1
ATOM 1474 N N . VAL A 1 192 ? -2.934 25.969 5.164 1 98.88 192 VAL A N 1
ATOM 1475 C CA . VAL A 1 192 ? -3.404 25.406 6.426 1 98.88 192 VAL A CA 1
ATOM 1476 C C . VAL A 1 192 ? -3.93 26.531 7.324 1 98.88 192 VAL A C 1
ATOM 1478 O O . VAL A 1 192 ? -5.016 26.422 7.898 1 98.88 192 VAL A O 1
ATOM 1481 N N . LYS A 1 193 ? -3.203 27.609 7.426 1 98.56 193 LYS A N 1
ATOM 1482 C CA . LYS A 1 193 ? -3.586 28.75 8.25 1 98.56 193 LYS A CA 1
ATOM 1483 C C . LYS A 1 193 ? -4.836 29.422 7.695 1 98.56 193 LYS A C 1
ATOM 1485 O O . LYS A 1 193 ? -5.777 29.703 8.438 1 98.56 193 LYS A O 1
ATOM 1490 N N . ASP A 1 194 ? -4.816 29.672 6.379 1 98.69 194 ASP A N 1
ATOM 1491 C CA . ASP A 1 194 ? -5.922 30.359 5.73 1 98.69 194 ASP A CA 1
ATOM 1492 C C . ASP A 1 194 ? -7.23 29.594 5.895 1 98.69 194 ASP A C 1
ATOM 1494 O O . ASP A 1 194 ? -8.312 30.203 5.914 1 98.69 194 ASP A O 1
ATOM 1498 N N . ASN A 1 195 ? -7.156 28.344 6.004 1 98.81 195 ASN A N 1
ATOM 1499 C CA . ASN A 1 195 ? -8.359 27.516 6.082 1 98.81 195 ASN A CA 1
ATOM 1500 C C . ASN A 1 195 ? -8.617 27.031 7.504 1 98.81 195 ASN A C 1
ATOM 1502 O O . ASN A 1 195 ? -9.5 26.203 7.73 1 98.81 195 ASN A O 1
ATOM 1506 N N . LYS A 1 196 ? -7.867 27.484 8.477 1 98.69 196 LYS A N 1
ATOM 1507 C CA . LYS A 1 196 ? -8.055 27.25 9.906 1 98.69 196 LYS A CA 1
ATOM 1508 C C . LYS A 1 196 ? -8.039 25.75 10.227 1 98.69 196 LYS A C 1
ATOM 1510 O O . LYS A 1 196 ? -8.922 25.25 10.938 1 98.69 196 LYS A O 1
ATOM 1515 N N . LEU A 1 197 ? -7.113 25.031 9.609 1 98.75 197 LEU A N 1
ATOM 1516 C CA . LEU A 1 197 ? -6.961 23.594 9.836 1 98.75 197 LEU A CA 1
ATOM 1517 C C . LEU A 1 197 ? -6.074 23.328 11.047 1 98.75 197 LEU A C 1
ATOM 1519 O O . LEU A 1 197 ? -4.965 22.797 10.914 1 98.75 197 LEU A O 1
ATOM 1523 N N . GLU A 1 198 ? -6.594 23.5 12.195 1 97.62 198 GLU A N 1
ATOM 1524 C CA . GLU A 1 198 ? -5.824 23.625 13.43 1 97.62 198 GLU A CA 1
ATOM 1525 C C . GLU A 1 198 ? -5.23 22.281 13.844 1 97.62 198 GLU A C 1
ATOM 1527 O O . GLU A 1 198 ? -4.094 22.219 14.312 1 97.62 198 GLU A O 1
ATOM 1532 N N . ARG A 1 199 ? -6.023 21.203 13.742 1 98.12 199 ARG A N 1
ATOM 1533 C CA . ARG A 1 199 ? -5.512 19.906 14.156 1 98.12 199 ARG A CA 1
ATOM 1534 C C . ARG A 1 199 ? -4.383 19.438 13.242 1 98.12 199 ARG A C 1
ATOM 1536 O O . ARG A 1 199 ? -3.396 18.859 13.703 1 98.12 199 ARG A O 1
ATOM 1543 N N . PHE A 1 200 ? -4.609 19.688 11.984 1 98.62 200 PHE A N 1
ATOM 1544 C CA . PHE A 1 200 ? -3.553 19.359 11.031 1 98.62 200 PHE A CA 1
ATOM 1545 C C . PHE A 1 200 ? -2.311 20.203 11.297 1 98.62 200 PHE A C 1
ATOM 1547 O O . PHE A 1 200 ? -1.188 19.703 11.219 1 98.62 200 PHE A O 1
ATOM 1554 N N . GLU A 1 201 ? -2.492 21.453 11.531 1 98.38 201 GLU A N 1
ATOM 1555 C CA . GLU A 1 201 ? -1.368 22.344 11.812 1 98.38 201 GLU A CA 1
ATOM 1556 C C . GLU A 1 201 ? -0.554 21.844 13 1 98.38 201 GLU A C 1
ATOM 1558 O O . GLU A 1 201 ? 0.677 21.797 12.938 1 98.38 201 GLU A O 1
ATOM 1563 N N . ALA A 1 202 ? -1.258 21.516 14.07 1 98.12 202 ALA A N 1
ATOM 1564 C CA . ALA A 1 202 ? -0.581 21 15.258 1 98.12 202 ALA A CA 1
ATOM 1565 C C . ALA A 1 202 ? 0.195 19.719 14.945 1 98.12 202 ALA A C 1
ATOM 1567 O O . ALA A 1 202 ? 1.34 19.562 15.375 1 98.12 202 ALA A O 1
ATOM 1568 N N . TRP A 1 203 ? -0.422 18.812 14.211 1 98.69 203 TRP A N 1
ATOM 1569 C CA . TRP A 1 203 ? 0.223 17.578 13.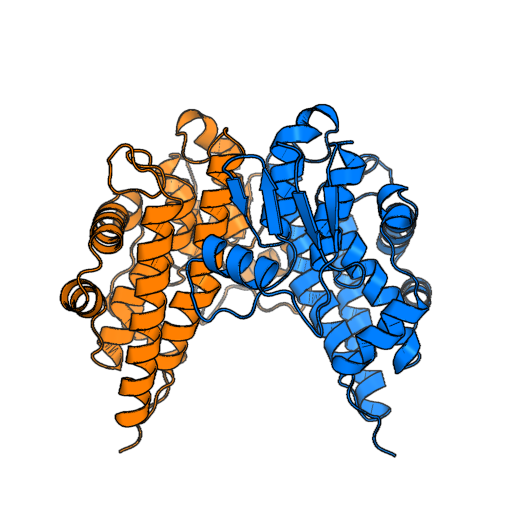805 1 98.69 203 TRP A CA 1
ATOM 1570 C C . TRP A 1 203 ? 1.452 17.844 12.953 1 98.69 203 TRP A C 1
ATOM 1572 O O . TRP A 1 203 ? 2.523 17.281 13.188 1 98.69 203 TRP A O 1
ATOM 1582 N N . MET A 1 204 ? 1.299 18.719 11.93 1 98.56 204 MET A N 1
ATOM 1583 C CA . MET A 1 204 ? 2.363 19.078 11 1 98.56 204 MET A CA 1
ATOM 1584 C C . MET A 1 204 ? 3.576 19.625 11.75 1 98.56 204 MET A C 1
ATOM 1586 O O . MET A 1 204 ? 4.707 19.188 11.508 1 98.56 204 MET A O 1
ATOM 1590 N N . GLU A 1 205 ? 3.357 20.516 12.648 1 98.06 205 GLU A N 1
ATOM 1591 C CA . GLU A 1 205 ? 4.445 21.125 13.406 1 98.06 205 GLU A CA 1
ATOM 1592 C C . GLU A 1 205 ? 5.156 20.109 14.281 1 98.06 205 GLU A C 1
ATOM 1594 O O . GLU A 1 205 ? 6.387 20.109 14.375 1 98.06 205 GLU A O 1
ATOM 1599 N N . ALA A 1 206 ? 4.406 19.281 14.922 1 98.31 206 ALA A N 1
ATOM 1600 C CA . ALA A 1 206 ? 4.992 18.25 15.773 1 98.31 206 ALA A CA 1
ATOM 1601 C C . ALA A 1 206 ? 5.805 17.25 14.953 1 98.31 206 ALA A C 1
ATOM 1603 O O . ALA A 1 206 ? 6.93 16.906 15.32 1 98.31 206 ALA A O 1
ATOM 1604 N N . ALA A 1 207 ? 5.207 16.781 13.867 1 98.38 207 ALA A N 1
ATOM 1605 C CA . ALA A 1 207 ? 5.875 15.805 13.008 1 98.38 207 ALA A CA 1
ATOM 1606 C C . ALA A 1 207 ? 7.191 16.359 12.469 1 98.38 207 ALA A C 1
ATOM 1608 O O . ALA A 1 207 ? 8.211 15.664 12.469 1 98.38 207 ALA A O 1
ATOM 1609 N N . PHE A 1 208 ? 7.113 17.578 12.055 1 96.56 208 PHE A N 1
ATOM 1610 C CA . PHE A 1 208 ? 8.289 18.219 11.477 1 96.56 208 PHE A CA 1
ATOM 1611 C C . PHE A 1 208 ? 9.359 18.453 12.539 1 96.56 208 PHE A C 1
ATOM 1613 O O . PHE A 1 208 ? 10.555 18.359 12.25 1 96.56 208 PHE A O 1
ATOM 1620 N N . ALA A 1 209 ? 8.977 18.703 13.742 1 97.25 209 ALA A N 1
ATOM 1621 C CA . ALA A 1 209 ? 9.891 19.062 14.812 1 97.25 209 ALA A CA 1
ATOM 1622 C C . ALA A 1 209 ? 10.57 17.828 15.398 1 97.25 209 ALA A C 1
ATOM 1624 O O . ALA A 1 209 ? 11.547 17.953 16.141 1 97.25 209 ALA A O 1
ATOM 1625 N N . ARG A 1 210 ? 9.969 16.656 15.195 1 98 210 ARG A N 1
ATOM 1626 C CA . ARG A 1 210 ? 10.555 15.422 15.695 1 98 210 ARG A CA 1
ATOM 1627 C C . ARG A 1 210 ? 12.023 15.312 15.305 1 98 210 ARG A C 1
ATOM 1629 O O . ARG A 1 210 ? 12.383 15.555 14.148 1 98 210 ARG A O 1
ATOM 1636 N N . PRO A 1 211 ? 12.992 15.016 16.188 1 98.44 211 PRO A N 1
ATOM 1637 C CA . PRO A 1 211 ? 14.422 14.961 15.867 1 98.44 211 PRO A CA 1
ATOM 1638 C C . PRO A 1 211 ? 14.719 14.047 14.68 1 98.44 211 PRO A C 1
ATOM 1640 O O . PRO A 1 211 ? 15.531 14.391 13.82 1 98.44 211 PRO A O 1
ATOM 1643 N N . SER A 1 212 ? 14.125 12.898 14.602 1 98.62 212 SER A N 1
ATOM 1644 C CA . SER A 1 212 ? 14.367 11.984 13.492 1 98.62 212 SER A CA 1
ATOM 1645 C C . SER A 1 212 ? 14 12.625 12.156 1 98.62 212 SER A C 1
ATOM 1647 O O . SER A 1 212 ? 14.688 12.422 11.156 1 98.62 212 SER A O 1
ATOM 1649 N N . ALA A 1 213 ? 12.891 13.383 12.156 1 98.38 213 ALA A N 1
ATOM 1650 C CA . ALA A 1 213 ? 12.477 14.102 10.961 1 98.38 213 ALA A CA 1
ATOM 1651 C C . ALA A 1 213 ? 13.523 15.133 10.547 1 98.38 213 ALA A C 1
ATOM 1653 O O . ALA A 1 213 ? 13.875 15.234 9.367 1 98.38 213 ALA A O 1
ATOM 1654 N N . GLN A 1 214 ? 14.016 15.844 11.453 1 98.19 214 GLN A N 1
ATOM 1655 C CA . GLN A 1 214 ? 14.984 16.906 11.18 1 98.19 214 GLN A CA 1
ATOM 1656 C C . GLN A 1 214 ? 16.328 16.328 10.742 1 98.19 214 GLN A C 1
ATOM 1658 O O . GLN A 1 214 ? 16.938 16.812 9.781 1 98.19 214 GLN A O 1
ATOM 1663 N N . GLU A 1 215 ? 16.766 15.32 11.414 1 98 215 GLU A N 1
ATOM 1664 C CA . GLU A 1 215 ? 18.062 14.734 11.156 1 98 215 GLU A CA 1
ATOM 1665 C C . GLU A 1 215 ? 18.109 14.07 9.781 1 98 215 GLU A C 1
ATOM 1667 O O . GLU A 1 215 ? 19.172 13.984 9.164 1 98 215 GLU A O 1
ATOM 1672 N N . THR A 1 216 ? 16.969 13.586 9.336 1 98.31 216 THR A N 1
ATOM 1673 C CA . THR A 1 216 ? 16.953 12.859 8.07 1 98.31 216 THR A CA 1
ATOM 1674 C C . THR A 1 216 ? 16.5 13.773 6.938 1 98.31 216 THR A C 1
ATOM 1676 O O . THR A 1 216 ? 16.438 13.352 5.781 1 98.31 216 THR A O 1
ATOM 1679 N N . HIS A 1 217 ? 16.141 14.984 7.23 1 97.5 217 HIS A N 1
ATOM 1680 C CA . HIS A 1 217 ? 15.68 15.93 6.219 1 97.5 217 HIS A CA 1
ATOM 1681 C C . HIS A 1 217 ? 16.812 16.344 5.293 1 97.5 217 HIS A C 1
ATOM 1683 O O . HIS A 1 217 ? 17.859 16.828 5.75 1 97.5 217 HIS A O 1
ATOM 1689 N N . PRO A 1 218 ? 16.656 16.141 4.02 1 95.12 218 PRO A N 1
ATOM 1690 C CA . PRO A 1 218 ? 17.719 16.578 3.111 1 95.12 218 PRO A CA 1
ATOM 1691 C C . PRO A 1 218 ? 17.828 18.094 3.002 1 95.12 218 PRO A C 1
ATOM 1693 O O . PRO A 1 218 ? 16.906 18.812 3.406 1 95.12 218 PRO A O 1
ATOM 1696 N N . ASP A 1 219 ? 18.969 18.5 2.482 1 94.88 219 ASP A N 1
ATOM 1697 C CA . ASP A 1 219 ? 19.109 19.906 2.141 1 94.88 219 ASP A CA 1
ATOM 1698 C C . ASP A 1 219 ? 18.016 20.359 1.175 1 94.88 219 ASP A C 1
ATOM 1700 O O . ASP A 1 219 ? 17.781 19.703 0.159 1 94.88 219 ASP A O 1
ATOM 1704 N N . GLU A 1 220 ? 17.406 21.406 1.51 1 95 220 GLU A N 1
ATOM 1705 C CA . GLU A 1 220 ? 16.25 21.844 0.723 1 95 220 GLU A CA 1
ATOM 1706 C C . GLU A 1 220 ? 16.656 22.203 -0.703 1 95 220 GLU A C 1
ATOM 1708 O O . GLU A 1 220 ? 15.898 21.984 -1.646 1 95 220 GLU A O 1
ATOM 1713 N N . ALA A 1 221 ? 17.828 22.828 -0.832 1 95.5 221 ALA A N 1
ATOM 1714 C CA . ALA A 1 221 ? 18.297 23.141 -2.174 1 95.5 221 ALA A CA 1
ATOM 1715 C C . ALA A 1 221 ? 18.422 21.875 -3.027 1 95.5 221 ALA A C 1
ATOM 1717 O O . ALA A 1 221 ? 18.094 21.891 -4.215 1 95.5 221 ALA A O 1
ATOM 1718 N N . LYS A 1 222 ? 18.906 20.812 -2.445 1 94.44 222 LYS A N 1
ATOM 1719 C CA . LYS A 1 222 ? 19.031 19.531 -3.143 1 94.44 222 LYS A CA 1
ATOM 1720 C C . LYS A 1 222 ? 17.656 18.953 -3.471 1 94.44 222 LYS A C 1
ATOM 1722 O O . LYS A 1 222 ? 17.469 18.344 -4.523 1 94.44 222 LYS A O 1
ATOM 1727 N N . LEU A 1 223 ? 16.719 19.172 -2.578 1 96.06 223 LEU A N 1
ATOM 1728 C CA . LEU A 1 223 ? 15.352 18.734 -2.82 1 96.06 223 LEU A CA 1
ATOM 1729 C C . LEU A 1 223 ? 14.75 19.453 -4.02 1 96.06 223 LEU A C 1
ATOM 1731 O O . LEU A 1 223 ? 14.141 18.828 -4.887 1 96.06 223 LEU A O 1
ATOM 1735 N N . VAL A 1 224 ? 14.945 20.734 -3.998 1 96.75 224 VAL A N 1
ATOM 1736 C CA . VAL A 1 224 ? 14.383 21.547 -5.074 1 96.75 224 VAL A CA 1
ATOM 1737 C C . VAL A 1 224 ? 14.992 21.125 -6.41 1 96.75 224 VAL A C 1
ATOM 1739 O O . VAL A 1 224 ? 14.281 20.984 -7.406 1 96.75 224 VAL A O 1
ATOM 1742 N N . GLU A 1 225 ? 16.281 20.938 -6.434 1 95.31 225 GLU A N 1
ATOM 1743 C CA . GLU A 1 225 ? 16.953 20.453 -7.645 1 95.31 225 GLU A CA 1
ATOM 1744 C C . GLU A 1 225 ? 16.375 19.125 -8.102 1 95.31 225 GLU A C 1
ATOM 1746 O O . GLU A 1 225 ? 16.125 18.906 -9.289 1 95.31 225 GLU A O 1
ATOM 1751 N N . HIS A 1 226 ? 16.125 18.266 -7.199 1 94.19 226 HIS A N 1
ATOM 1752 C CA . HIS A 1 226 ? 15.586 16.938 -7.48 1 94.19 226 HIS A CA 1
ATOM 1753 C C . HIS A 1 226 ? 14.148 17.016 -7.977 1 94.19 226 HIS A C 1
ATOM 1755 O O . HIS A 1 226 ? 13.734 16.203 -8.812 1 94.19 226 HIS A O 1
ATOM 1761 N N . GLY A 1 227 ? 13.445 17.969 -7.516 1 94.94 227 GLY A N 1
ATOM 1762 C CA . GLY A 1 227 ? 12.016 18.062 -7.785 1 94.94 227 GLY A CA 1
ATOM 1763 C C . GLY A 1 227 ? 11.711 18.516 -9.203 1 94.94 227 GLY A C 1
ATOM 1764 O O . GLY A 1 227 ? 10.57 18.375 -9.664 1 94.94 227 GLY A O 1
ATOM 1765 N N . VAL A 1 228 ? 12.719 18.953 -9.93 1 94.12 228 VAL A N 1
ATOM 1766 C CA . VAL A 1 228 ? 12.523 19.484 -11.281 1 94.12 228 VAL A CA 1
ATOM 1767 C C . VAL A 1 228 ? 11.977 18.391 -12.188 1 94.12 228 VAL A C 1
ATOM 1769 O O . VAL A 1 228 ? 11.156 18.656 -13.07 1 94.12 228 VAL A O 1
ATOM 1772 N N . LYS A 1 229 ? 12.328 17.219 -12 1 92.25 229 LYS A N 1
ATOM 1773 C CA . LYS A 1 229 ? 11.945 16.109 -12.867 1 92.25 229 LYS A CA 1
ATOM 1774 C C . LYS A 1 229 ? 10.461 15.797 -12.734 1 92.25 229 LYS A C 1
ATOM 1776 O O . LYS A 1 229 ? 9.883 15.117 -13.586 1 92.25 229 LYS A O 1
ATOM 1781 N N . PHE A 1 230 ? 9.883 16.25 -11.68 1 94.06 230 PHE A N 1
ATOM 1782 C CA . PHE A 1 230 ? 8.461 16.016 -11.453 1 94.06 230 PHE A CA 1
ATOM 1783 C C . PHE A 1 230 ? 7.621 17.188 -11.938 1 94.06 230 PHE A C 1
ATOM 1785 O O . PHE A 1 230 ? 6.391 17.156 -11.875 1 94.06 230 PHE A O 1
ATOM 1792 N N . THR A 1 231 ? 8.281 18.219 -12.375 1 95.94 231 THR A N 1
ATOM 1793 C CA . THR A 1 231 ? 7.602 19.484 -12.656 1 95.94 231 THR A CA 1
ATOM 1794 C C . THR A 1 231 ? 7.496 19.719 -14.156 1 95.94 231 THR A C 1
ATOM 1796 O O . THR A 1 231 ? 8.461 19.5 -14.891 1 95.94 231 THR A O 1
ATOM 1799 N N . LYS A 1 232 ? 6.312 20.109 -14.578 1 95.81 232 LYS A N 1
ATOM 1800 C CA . LYS A 1 232 ? 6.113 20.562 -15.945 1 95.81 232 LYS A CA 1
ATOM 1801 C C . LYS A 1 232 ? 6.391 22.062 -16.078 1 95.81 232 LYS A C 1
ATOM 1803 O O . LYS A 1 232 ? 5.996 22.844 -15.219 1 95.81 232 LYS A O 1
ATOM 1808 N N . PRO A 1 233 ? 7.047 22.422 -17.109 1 94.75 233 PRO A N 1
ATOM 1809 C CA . PRO A 1 233 ? 7.305 23.859 -17.297 1 94.75 233 PRO A CA 1
ATOM 1810 C C . PRO A 1 233 ? 6.023 24.672 -17.469 1 94.75 233 PRO A C 1
ATOM 1812 O O . PRO A 1 233 ? 5.078 24.203 -18.109 1 94.75 233 PRO A O 1
ATOM 1815 N N . MET A 1 234 ? 6.012 25.906 -16.922 1 94.75 234 MET A N 1
ATOM 1816 C CA . MET A 1 234 ? 4.883 26.812 -17.078 1 94.75 234 MET A CA 1
ATOM 1817 C C . MET A 1 234 ? 4.762 27.297 -18.516 1 94.75 234 MET A C 1
ATOM 1819 O O . MET A 1 234 ? 5.77 27.578 -19.172 1 94.75 234 MET A O 1
ATOM 1823 N N . LEU A 1 235 ? 3.486 27.25 -18.859 1 90.5 235 LEU A N 1
ATOM 1824 C CA . LEU A 1 235 ? 3.225 27.797 -20.188 1 90.5 235 LEU A CA 1
ATOM 1825 C C . LEU A 1 235 ? 3.039 29.312 -20.109 1 90.5 235 LEU A C 1
ATOM 1827 O O . LEU A 1 235 ? 2.506 29.828 -19.125 1 90.5 235 LEU A O 1
ATOM 1831 N N . ASP A 1 236 ? 3.727 30.141 -20.859 1 71.69 236 ASP A N 1
ATOM 1832 C CA . ASP A 1 236 ? 3.66 31.594 -20.969 1 71.69 236 ASP A CA 1
ATOM 1833 C C . ASP A 1 236 ? 2.213 32.094 -20.953 1 71.69 236 ASP A C 1
ATOM 1835 O O . ASP A 1 236 ? 1.308 31.359 -21.375 1 71.69 236 ASP A O 1
ATOM 1839 N N . MET B 1 1 ? -22.266 -4.438 19.969 1 68 1 MET B N 1
ATOM 1840 C CA . MET B 1 1 ? -22.828 -4.57 18.641 1 68 1 MET B CA 1
ATOM 1841 C C . MET B 1 1 ? -21.984 -5.52 17.781 1 68 1 MET B C 1
ATOM 1843 O O . MET B 1 1 ? -20.797 -5.688 18.031 1 68 1 MET B O 1
ATOM 1847 N N . ALA B 1 2 ? -22.641 -6.262 16.875 1 88.88 2 ALA B N 1
ATOM 1848 C CA . ALA B 1 2 ? -22 -7.301 16.078 1 88.88 2 ALA B CA 1
ATOM 1849 C C . ALA B 1 2 ? -21.031 -6.691 15.07 1 88.88 2 ALA B C 1
ATOM 1851 O O . ALA B 1 2 ? -21.234 -5.566 14.602 1 88.88 2 ALA B O 1
ATOM 1852 N N . LEU B 1 3 ? -19.891 -7.254 14.859 1 97.38 3 LEU B N 1
ATOM 1853 C CA . LEU B 1 3 ? -18.953 -6.922 13.797 1 97.38 3 LEU B CA 1
ATOM 1854 C C . LEU B 1 3 ? -19.641 -6.895 12.445 1 97.38 3 LEU B C 1
ATOM 1856 O O . LEU B 1 3 ? -20.328 -7.852 12.07 1 97.38 3 LEU B O 1
ATOM 1860 N N . GLN B 1 4 ? -19.656 -5.645 11.773 1 98.81 4 GLN B N 1
ATOM 1861 C CA . GLN B 1 4 ? -20.25 -5.516 10.445 1 98.81 4 GLN B CA 1
ATOM 1862 C C . GLN B 1 4 ? -19.156 -5.457 9.367 1 98.81 4 GLN B C 1
ATOM 1864 O O . GLN B 1 4 ? -18.188 -4.715 9.5 1 98.81 4 GLN B O 1
ATOM 1869 N N . PHE B 1 5 ? -19.375 -6.25 8.383 1 98.81 5 PHE B N 1
ATOM 1870 C CA . PHE B 1 5 ? -18.469 -6.297 7.246 1 98.81 5 PHE B CA 1
ATOM 1871 C C . PHE B 1 5 ? -19.203 -5.941 5.957 1 98.81 5 PHE B C 1
ATOM 1873 O O . PHE B 1 5 ? -19.922 -6.766 5.398 1 98.81 5 PHE B O 1
ATOM 1880 N N . TRP B 1 6 ? -18.969 -4.668 5.465 1 98.94 6 TRP B N 1
ATOM 1881 C CA . TRP B 1 6 ? -19.578 -4.188 4.23 1 98.94 6 TRP B CA 1
ATOM 1882 C C . TRP B 1 6 ? -18.703 -4.531 3.025 1 98.94 6 TRP B C 1
ATOM 1884 O O . TRP B 1 6 ? -17.562 -4.074 2.926 1 98.94 6 TRP B O 1
ATOM 1894 N N . ALA B 1 7 ? -19.266 -5.328 2.135 1 98.62 7 ALA B N 1
ATOM 1895 C CA . ALA B 1 7 ? -18.469 -5.852 1.027 1 98.62 7 ALA B CA 1
ATOM 1896 C C . ALA B 1 7 ? -19.359 -6.164 -0.181 1 98.62 7 ALA B C 1
ATOM 1898 O O . ALA B 1 7 ? -20.578 -6.164 -0.078 1 98.62 7 ALA B O 1
ATOM 1899 N N . ALA B 1 8 ? -18.734 -6.285 -1.286 1 97.88 8 ALA B N 1
ATOM 1900 C CA . ALA B 1 8 ? -19.328 -6.828 -2.502 1 97.88 8 ALA B CA 1
ATOM 1901 C C . ALA B 1 8 ? -18.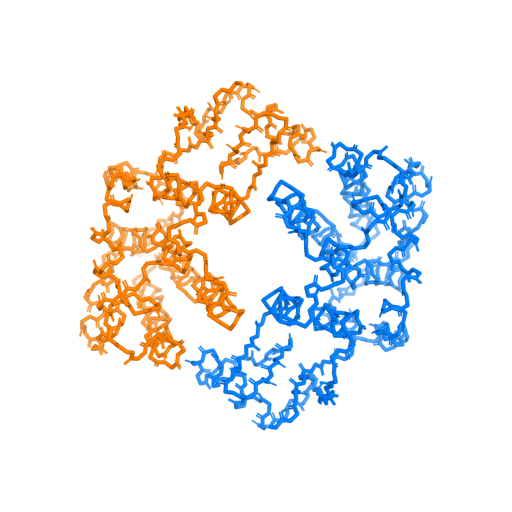656 -8.141 -2.902 1 97.88 8 ALA B C 1
ATOM 1903 O O . ALA B 1 8 ? -17.438 -8.211 -3.016 1 97.88 8 ALA B O 1
ATOM 1904 N N . PRO B 1 9 ? -19.375 -9.164 -3.15 1 93.56 9 PRO B N 1
ATOM 1905 C CA . PRO B 1 9 ? -18.797 -10.484 -3.41 1 93.56 9 PRO B CA 1
ATOM 1906 C C . PRO B 1 9 ? -17.828 -10.484 -4.59 1 93.56 9 PRO B C 1
ATOM 1908 O O . PRO B 1 9 ? -16.844 -11.242 -4.594 1 93.56 9 PRO B O 1
ATOM 1911 N N . VAL B 1 10 ? -18 -9.641 -5.543 1 96.44 10 VAL B N 1
ATOM 1912 C CA . VAL B 1 10 ? -17.203 -9.68 -6.77 1 96.44 10 VAL B CA 1
ATOM 1913 C C . VAL B 1 10 ? -15.906 -8.906 -6.578 1 96.44 10 VAL B C 1
ATOM 1915 O O . VAL B 1 10 ? -15.008 -8.961 -7.418 1 96.44 10 VAL B O 1
ATOM 1918 N N . CYS B 1 11 ? -15.797 -8.133 -5.531 1 97.5 11 CYS B N 1
ATOM 1919 C CA . CYS B 1 11 ? -14.625 -7.285 -5.332 1 97.5 11 CYS B CA 1
ATOM 1920 C C . CYS B 1 11 ? -13.477 -8.07 -4.711 1 97.5 11 CYS B C 1
ATOM 1922 O O . CYS B 1 11 ? -13.586 -8.547 -3.576 1 97.5 11 CYS B O 1
ATOM 1924 N N . PRO B 1 12 ? -12.398 -8.18 -5.422 1 98 12 PRO B N 1
ATOM 1925 C CA . PRO B 1 12 ? -11.289 -8.969 -4.883 1 98 12 PRO B CA 1
ATOM 1926 C C . PRO B 1 12 ? -10.648 -8.328 -3.656 1 98 12 PRO B C 1
ATOM 1928 O O . PRO B 1 12 ? -10.031 -9.016 -2.842 1 98 12 PRO B O 1
ATOM 1931 N N . TYR B 1 13 ? -10.75 -7.062 -3.512 1 98.44 13 TYR B N 1
ATOM 1932 C CA . TYR B 1 13 ? -10.164 -6.371 -2.371 1 98.44 13 TYR B CA 1
ATOM 1933 C C . TYR B 1 13 ? -10.992 -6.59 -1.111 1 98.44 13 TYR B C 1
ATOM 1935 O O . TYR B 1 13 ? -10.438 -6.828 -0.032 1 98.44 13 TYR B O 1
ATOM 1943 N N . ALA B 1 14 ? -12.312 -6.543 -1.263 1 98.75 14 ALA B N 1
ATOM 1944 C CA . ALA B 1 14 ? -13.18 -6.867 -0.127 1 98.75 14 ALA B CA 1
ATOM 1945 C C . ALA B 1 14 ? -13.008 -8.32 0.292 1 98.75 14 ALA B C 1
ATOM 1947 O O . ALA B 1 14 ? -13.102 -8.648 1.479 1 98.75 14 ALA B O 1
ATOM 1948 N N . GLN B 1 15 ? -12.758 -9.148 -0.66 1 98.75 15 GLN B N 1
ATOM 1949 C CA . GLN B 1 15 ? -12.609 -10.57 -0.373 1 98.75 15 GLN B CA 1
ATOM 1950 C C . GLN B 1 15 ? -11.422 -10.828 0.542 1 98.75 15 GLN B C 1
ATOM 1952 O O . GLN B 1 15 ? -11.422 -11.789 1.315 1 98.75 15 GLN B O 1
ATOM 1957 N N . ARG B 1 16 ? -10.398 -10.023 0.544 1 98.75 16 ARG B N 1
ATOM 1958 C CA . ARG B 1 16 ? -9.273 -10.133 1.467 1 98.75 16 ARG B CA 1
ATOM 1959 C C . ARG B 1 16 ? -9.75 -10.141 2.914 1 98.75 16 ARG B C 1
ATOM 1961 O O . ARG B 1 16 ? -9.352 -11.008 3.701 1 98.75 16 ARG B O 1
ATOM 1968 N N . GLY B 1 17 ? -10.602 -9.164 3.205 1 98.81 17 GLY B N 1
ATOM 1969 C CA . GLY B 1 17 ? -11.164 -9.109 4.547 1 98.81 17 GLY B CA 1
ATOM 1970 C C . GLY B 1 17 ? -12.055 -10.289 4.875 1 98.81 17 GLY B C 1
ATOM 1971 O O . GLY B 1 17 ? -12.031 -10.797 5.996 1 98.81 17 GLY B O 1
ATOM 1972 N N . TRP B 1 18 ? -12.812 -10.703 3.867 1 98.81 18 TRP B N 1
ATOM 1973 C CA . TRP B 1 18 ? -13.695 -11.844 4.074 1 98.81 18 TRP B CA 1
ATOM 1974 C C . TRP B 1 18 ? -12.898 -13.109 4.383 1 98.81 18 TRP B C 1
ATOM 1976 O O . TRP B 1 18 ? -13.258 -13.875 5.281 1 98.81 18 TRP B O 1
ATOM 1986 N N . ILE B 1 19 ? -11.82 -13.328 3.676 1 98.81 19 ILE B N 1
ATOM 1987 C CA . ILE B 1 19 ? -10.922 -14.453 3.928 1 98.81 19 ILE B CA 1
ATOM 1988 C C . ILE B 1 19 ? -10.383 -14.367 5.352 1 98.81 19 ILE B C 1
ATOM 1990 O O . ILE B 1 19 ? -10.383 -15.367 6.078 1 98.81 19 ILE B O 1
ATOM 1994 N N . ALA B 1 20 ? -9.945 -13.195 5.77 1 98.88 20 ALA B N 1
ATOM 1995 C CA . ALA B 1 20 ? -9.445 -13.016 7.133 1 98.88 20 ALA B CA 1
ATOM 1996 C C . ALA B 1 20 ? -10.508 -13.375 8.164 1 98.88 20 ALA B C 1
ATOM 1998 O O . ALA B 1 20 ? -10.219 -14.008 9.18 1 98.88 20 ALA B O 1
ATOM 1999 N N . LEU B 1 21 ? -11.742 -12.961 7.887 1 98.75 21 LEU B N 1
ATOM 2000 C CA . LEU B 1 21 ? -12.844 -13.266 8.789 1 98.75 21 LEU B CA 1
ATOM 2001 C C . LEU B 1 21 ? -13.062 -14.773 8.898 1 98.75 21 LEU B C 1
ATOM 2003 O O . LEU B 1 21 ? -13.227 -15.305 9.992 1 98.75 21 LEU B O 1
ATOM 2007 N N . LYS B 1 22 ? -13.055 -15.438 7.758 1 98.62 22 LYS B N 1
ATOM 2008 C CA . LYS B 1 22 ? -13.234 -16.891 7.75 1 98.62 22 LYS B CA 1
ATOM 2009 C C . LYS B 1 22 ? -12.094 -17.578 8.5 1 98.62 22 LYS B C 1
ATOM 2011 O O . LYS B 1 22 ? -12.336 -18.5 9.289 1 98.62 22 LYS B O 1
ATOM 2016 N N . GLU B 1 23 ? -10.906 -17.156 8.32 1 98.69 23 GLU B N 1
ATOM 2017 C CA . GLU B 1 23 ? -9.727 -17.781 8.906 1 98.69 23 GLU B CA 1
ATOM 2018 C C . GLU B 1 23 ? -9.703 -17.609 10.422 1 98.69 23 GLU B C 1
ATOM 2020 O O . GLU B 1 23 ? -9.164 -18.453 11.141 1 98.69 23 GLU B O 1
ATOM 2025 N N . THR B 1 24 ? -10.25 -16.547 10.906 1 98.44 24 THR B N 1
ATOM 2026 C CA . THR B 1 24 ? -10.203 -16.25 1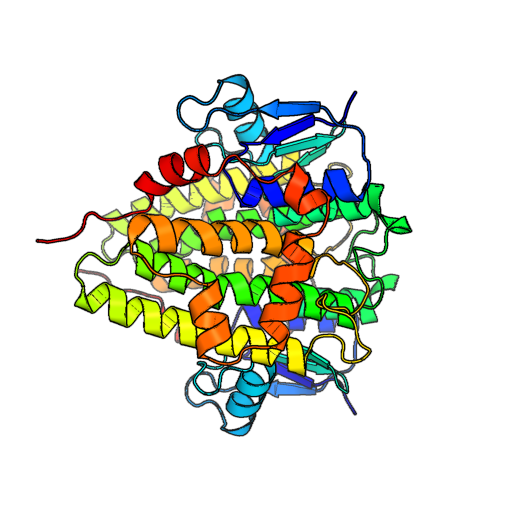2.336 1 98.44 24 THR B CA 1
ATOM 2027 C C . THR B 1 24 ? -11.453 -16.766 13.039 1 98.44 24 THR B C 1
ATOM 2029 O O . THR B 1 24 ? -11.484 -16.875 14.266 1 98.44 24 THR B O 1
ATOM 2032 N N . GLY B 1 25 ? -12.477 -17 12.25 1 97.75 25 GLY B N 1
ATOM 2033 C CA . GLY B 1 25 ? -13.742 -17.438 12.812 1 97.75 25 GLY B CA 1
ATOM 2034 C C . GLY B 1 25 ? -14.516 -16.328 13.492 1 97.75 25 GLY B C 1
ATOM 2035 O O . GLY B 1 25 ? -15.469 -16.609 14.234 1 97.75 25 GLY B O 1
ATOM 2036 N N . ALA B 1 26 ? -14.141 -15.125 13.281 1 97.75 26 ALA B N 1
ATOM 2037 C CA . ALA B 1 26 ? -14.828 -14 13.914 1 97.75 26 ALA B CA 1
ATOM 2038 C C . ALA B 1 26 ? -16.281 -13.906 13.438 1 97.75 26 ALA B C 1
ATOM 2040 O O . ALA B 1 26 ? -16.531 -13.836 12.227 1 97.75 26 ALA B O 1
ATOM 2041 N N . GLN B 1 27 ? -17.156 -13.906 14.375 1 97.75 27 GLN B N 1
ATOM 2042 C CA . GLN B 1 27 ? -18.562 -13.719 14.023 1 97.75 27 GLN B CA 1
ATOM 2043 C C . GLN B 1 27 ? -18.812 -12.32 13.484 1 97.75 27 GLN B C 1
ATOM 2045 O O . GLN B 1 27 ? -18.281 -11.336 14.016 1 97.75 27 GLN B O 1
ATOM 2050 N N . HIS B 1 28 ? -19.547 -12.266 12.406 1 98.12 28 HIS B N 1
ATOM 2051 C CA . HIS B 1 28 ? -19.781 -10.977 11.75 1 98.12 28 HIS B CA 1
ATOM 2052 C C . HIS B 1 28 ? -21.078 -10.992 10.953 1 98.12 28 HIS B C 1
ATOM 2054 O O . HIS B 1 28 ? -21.609 -12.055 10.625 1 98.12 28 HIS B O 1
ATOM 2060 N N . GLU B 1 29 ? -21.578 -9.852 10.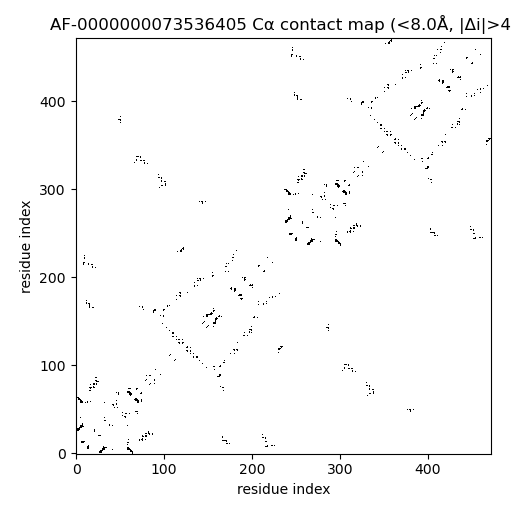766 1 98.25 29 GLU B N 1
ATOM 2061 C CA . GLU B 1 29 ? -22.656 -9.625 9.82 1 98.25 29 GLU B CA 1
ATOM 2062 C C . GLU B 1 29 ? -22.125 -9.172 8.469 1 98.25 29 GLU B C 1
ATOM 2064 O O . GLU B 1 29 ? -21.5 -8.117 8.367 1 98.25 29 GLU B O 1
ATOM 2069 N N . TYR B 1 30 ? -22.344 -9.977 7.488 1 97.81 30 TYR B N 1
ATOM 2070 C CA . TYR B 1 30 ? -21.984 -9.586 6.129 1 97.81 30 TYR B CA 1
ATOM 2071 C C . TYR B 1 30 ? -23.031 -8.656 5.535 1 97.81 30 TYR B C 1
ATOM 2073 O O . TYR B 1 30 ? -24.188 -9.047 5.367 1 97.81 30 TYR B O 1
ATOM 2081 N N . LYS B 1 31 ? -22.672 -7.438 5.262 1 98.38 31 LYS B N 1
ATOM 2082 C CA . LYS B 1 31 ? -23.531 -6.445 4.629 1 98.38 31 LYS B CA 1
ATOM 2083 C C . LYS B 1 31 ? -23.172 -6.277 3.152 1 98.38 31 LYS B C 1
ATOM 2085 O O . LYS B 1 31 ? -22.203 -5.598 2.811 1 98.38 31 LYS B O 1
ATOM 2090 N N . THR B 1 32 ? -24.031 -6.793 2.314 1 98 32 THR B N 1
ATOM 2091 C CA . THR B 1 32 ? -23.75 -6.77 0.883 1 98 32 THR B CA 1
ATOM 2092 C C . THR B 1 32 ? -23.953 -5.367 0.314 1 98 32 THR B C 1
ATOM 2094 O O . THR B 1 32 ? -24.984 -4.73 0.57 1 98 32 THR B O 1
ATOM 2097 N N . VAL B 1 33 ? -23.016 -4.918 -0.406 1 98.44 33 VAL B N 1
ATOM 2098 C CA . VAL B 1 33 ? -23.062 -3.621 -1.071 1 98.44 33 VAL B CA 1
ATOM 2099 C C . VAL B 1 33 ? -23.266 -3.816 -2.572 1 98.44 33 VAL B C 1
ATOM 2101 O O . VAL B 1 33 ? -22.516 -4.566 -3.209 1 98.44 33 VAL B O 1
ATOM 2104 N N . ASP B 1 34 ? -24.281 -3.174 -3.162 1 96.56 34 ASP B N 1
ATOM 2105 C CA . ASP B 1 34 ? -24.453 -3.098 -4.609 1 96.56 34 ASP B CA 1
ATOM 2106 C C . ASP B 1 34 ? -23.547 -2.031 -5.215 1 96.56 34 ASP B C 1
ATOM 2108 O O . ASP B 1 34 ? -23.75 -0.834 -5.008 1 96.56 34 ASP B O 1
ATOM 2112 N N . LEU B 1 35 ? -22.594 -2.402 -5.977 1 95.5 35 LEU B N 1
ATOM 2113 C CA . LEU B 1 35 ? -21.594 -1.478 -6.492 1 95.5 35 LEU B CA 1
ATOM 2114 C C . LEU B 1 35 ? -22.203 -0.565 -7.559 1 95.5 35 LEU B C 1
ATOM 2116 O O . LEU B 1 35 ? -21.625 0.479 -7.883 1 95.5 35 LEU B O 1
ATOM 2120 N N . HIS B 1 36 ? -23.297 -0.97 -8.148 1 92.81 36 HIS B N 1
ATOM 2121 C CA . HIS B 1 36 ? -23.953 -0.182 -9.188 1 92.81 36 HIS B CA 1
ATOM 2122 C C . HIS B 1 36 ? -24.953 0.802 -8.594 1 92.81 36 HIS B C 1
ATOM 2124 O O . HIS B 1 36 ? -25.234 1.846 -9.188 1 92.81 36 HIS B O 1
ATOM 2130 N N . ASP B 1 37 ? -25.5 0.448 -7.582 1 95.81 37 ASP B N 1
ATOM 2131 C CA . ASP B 1 37 ? -26.469 1.273 -6.859 1 95.81 37 ASP B CA 1
ATOM 2132 C C . ASP B 1 37 ? -26.219 1.222 -5.355 1 95.81 37 ASP B C 1
ATOM 2134 O O . ASP B 1 37 ? -26.984 0.615 -4.613 1 95.81 37 ASP B O 1
ATOM 2138 N N . LYS B 1 38 ? -25.25 1.925 -4.926 1 98.12 38 LYS B N 1
ATOM 2139 C CA . LYS B 1 38 ? -24.844 1.902 -3.523 1 98.12 38 LYS B CA 1
ATOM 2140 C C . LYS B 1 38 ? -25.859 2.605 -2.643 1 98.12 38 LYS B C 1
ATOM 2142 O O . LYS B 1 38 ? -26.312 3.709 -2.959 1 98.12 38 LYS B O 1
ATOM 2147 N N . SER B 1 39 ? -26.219 2.037 -1.539 1 98.5 39 SER B N 1
ATOM 2148 C CA . SER B 1 39 ? -27.203 2.617 -0.632 1 98.5 39 SER B CA 1
ATOM 2149 C C . SER B 1 39 ? -26.672 3.898 0.007 1 98.5 39 SER B C 1
ATOM 2151 O O . SER B 1 39 ? -25.484 4.02 0.27 1 98.5 39 SER B O 1
ATOM 2153 N N . PRO B 1 40 ? -27.562 4.879 0.278 1 98.19 40 PRO B N 1
ATOM 2154 C CA . PRO B 1 40 ? -27.141 6.086 0.997 1 98.19 40 PRO B CA 1
ATOM 2155 C C . PRO B 1 40 ? -26.484 5.777 2.334 1 98.19 40 PRO B C 1
ATOM 2157 O O . PRO B 1 40 ? -25.531 6.461 2.73 1 98.19 40 PRO B O 1
ATOM 2160 N N . GLU B 1 41 ? -26.953 4.734 2.961 1 98.44 41 GLU B N 1
ATOM 2161 C CA . GLU B 1 41 ? -26.375 4.324 4.242 1 98.44 41 GLU B CA 1
ATOM 2162 C C . GLU B 1 41 ? -24.906 3.957 4.094 1 98.44 41 GLU B C 1
ATOM 2164 O O . GLU B 1 41 ? -24.078 4.395 4.887 1 98.44 41 GLU B O 1
ATOM 2169 N N . PHE B 1 42 ? -24.578 3.164 3.105 1 98.75 42 PHE B N 1
ATOM 2170 C CA . PHE B 1 42 ? -23.203 2.742 2.887 1 98.75 42 PHE B CA 1
ATOM 2171 C C . PHE B 1 42 ? -22.328 3.928 2.484 1 98.75 42 PHE B C 1
ATOM 2173 O O . PHE B 1 42 ? -21.219 4.078 2.979 1 98.75 42 PHE B O 1
ATOM 2180 N N . VAL B 1 43 ? -22.844 4.766 1.583 1 98.75 43 VAL B N 1
ATOM 2181 C CA . VAL B 1 43 ? -22.109 5.934 1.109 1 98.75 43 VAL B CA 1
ATOM 2182 C C . VAL B 1 43 ? -21.781 6.852 2.283 1 98.75 43 VAL B C 1
ATOM 2184 O O . VAL B 1 43 ? -20.641 7.312 2.426 1 98.75 43 VAL B O 1
ATOM 2187 N N . GLU B 1 44 ? -22.766 7.082 3.135 1 98.62 44 GLU B N 1
ATOM 2188 C CA . GLU B 1 44 ? -22.562 7.93 4.305 1 98.62 44 GLU B CA 1
ATOM 2189 C C . GLU B 1 44 ? -21.547 7.316 5.262 1 98.62 44 GLU B C 1
ATOM 2191 O O . GLU B 1 44 ? -20.703 8.023 5.824 1 98.62 44 GLU B O 1
ATOM 2196 N N . LEU B 1 45 ? -21.625 6.008 5.41 1 98.75 45 LEU B N 1
ATOM 2197 C CA . LEU B 1 45 ? -20.672 5.312 6.27 1 98.75 45 LEU B CA 1
ATOM 2198 C C . LEU B 1 45 ? -19.25 5.492 5.758 1 98.75 45 LEU B C 1
ATOM 2200 O O . LEU B 1 45 ? -18.344 5.855 6.523 1 98.75 45 LEU B O 1
ATOM 2204 N N . TYR B 1 46 ? -19.078 5.23 4.441 1 98.81 46 TYR B N 1
ATOM 2205 C CA . TYR B 1 46 ? -17.75 5.352 3.859 1 98.81 46 TYR B CA 1
ATOM 2206 C C . TYR B 1 46 ? -17.219 6.77 4.008 1 98.81 46 TYR B C 1
ATOM 2208 O O . TYR B 1 46 ? -16.062 6.973 4.406 1 98.81 46 TYR B O 1
ATOM 2216 N N . ARG B 1 47 ? -18.078 7.727 3.719 1 98.75 47 ARG B N 1
ATOM 2217 C CA . ARG B 1 47 ? -17.688 9.133 3.775 1 98.75 47 ARG B CA 1
ATOM 2218 C C . ARG B 1 47 ? -17.359 9.555 5.203 1 98.75 47 ARG B C 1
ATOM 2220 O O . ARG B 1 47 ? -16.484 10.383 5.43 1 98.75 47 ARG B O 1
ATOM 2227 N N . LYS B 1 48 ? -18.047 8.984 6.16 1 98.5 48 LYS B N 1
ATOM 2228 C CA . LYS B 1 48 ? -17.734 9.203 7.57 1 98.5 48 LYS B CA 1
ATOM 2229 C C . LYS B 1 48 ? -16.359 8.633 7.926 1 98.5 48 LYS B C 1
ATOM 2231 O O . LYS B 1 48 ? -15.594 9.258 8.656 1 98.5 48 LYS B O 1
ATOM 2236 N N . VAL B 1 49 ? -16.062 7.469 7.359 1 98.69 49 VAL B N 1
ATOM 2237 C CA . VAL B 1 49 ? -14.805 6.789 7.656 1 98.69 49 VAL B CA 1
ATOM 2238 C C . VAL B 1 49 ? -13.633 7.625 7.141 1 98.69 49 VAL B C 1
ATOM 2240 O O . VAL B 1 49 ? -12.672 7.879 7.871 1 98.69 49 VAL B O 1
ATOM 2243 N N . VAL B 1 50 ? -13.695 8.141 5.914 1 98.62 50 VAL B N 1
ATOM 2244 C CA . VAL B 1 50 ? -12.547 8.781 5.289 1 98.62 50 VAL B CA 1
ATOM 2245 C C . VAL B 1 50 ? -12.633 10.289 5.477 1 98.62 50 VAL B C 1
ATOM 2247 O O . VAL B 1 50 ? -11.688 11.016 5.148 1 98.62 50 VAL B O 1
ATOM 2250 N N . GLN B 1 51 ? -13.828 10.781 5.969 1 98.5 51 GLN B N 1
ATOM 2251 C CA . GLN B 1 51 ? -14.055 12.188 6.266 1 98.5 51 GLN B CA 1
ATOM 2252 C C . GLN B 1 51 ? -14.016 13.031 4.992 1 98.5 51 GLN B C 1
ATOM 2254 O O . GLN B 1 51 ? -13.461 14.133 4.992 1 98.5 51 GLN B O 1
ATOM 2259 N N . ASP B 1 52 ? -14.5 12.523 3.896 1 98.62 52 ASP B N 1
ATOM 2260 C CA . ASP B 1 52 ? -14.68 13.188 2.611 1 98.62 52 ASP B CA 1
ATOM 2261 C C . ASP B 1 52 ? -16.141 13.117 2.154 1 98.62 52 ASP B C 1
ATOM 2263 O O . ASP B 1 52 ? -16.594 12.07 1.7 1 98.62 52 ASP B O 1
ATOM 2267 N N . PRO B 1 53 ? -16.828 14.227 2.25 1 97.5 53 PRO B N 1
ATOM 2268 C CA . PRO B 1 53 ? -18.281 14.211 1.984 1 97.5 53 PRO B CA 1
ATOM 2269 C C . PRO B 1 53 ? -18.609 13.898 0.524 1 97.5 53 PRO B C 1
ATOM 2271 O O . PRO B 1 53 ? -19.75 13.625 0.191 1 97.5 53 PRO B O 1
ATOM 2274 N N . VAL B 1 54 ? -17.625 13.914 -0.349 1 97.31 54 VAL B N 1
ATOM 2275 C CA . VAL B 1 54 ? -17.938 13.711 -1.762 1 97.31 54 VAL B CA 1
ATOM 2276 C C . VAL B 1 54 ? -17.219 12.461 -2.271 1 97.31 54 VAL B C 1
ATOM 2278 O O . VAL B 1 54 ? -17.172 12.219 -3.48 1 97.31 54 VAL B O 1
ATOM 2281 N N . ALA B 1 55 ? -16.625 11.688 -1.425 1 98 55 ALA B N 1
ATOM 2282 C CA . ALA B 1 55 ? -15.883 10.5 -1.813 1 98 55 ALA B CA 1
ATOM 2283 C C . ALA B 1 55 ? -16.797 9.477 -2.5 1 98 55 ALA B C 1
ATOM 2285 O O . ALA B 1 55 ? -17.938 9.281 -2.088 1 98 55 ALA B O 1
ATOM 2286 N N . ASN B 1 56 ? -16.281 8.898 -3.535 1 97.06 56 ASN B N 1
ATOM 2287 C CA . ASN B 1 56 ? -16.906 7.691 -4.059 1 97.06 56 ASN B CA 1
ATOM 2288 C C . ASN B 1 56 ? -16.672 6.492 -3.145 1 97.06 56 ASN B C 1
ATOM 2290 O O . ASN B 1 56 ? -15.531 6.047 -2.984 1 97.06 56 ASN B O 1
ATOM 2294 N N . ALA B 1 57 ? -17.703 5.98 -2.59 1 98.38 57 ALA B N 1
ATOM 2295 C CA . ALA B 1 57 ? -17.609 4.941 -1.568 1 98.38 57 ALA B CA 1
ATOM 2296 C C . ALA B 1 57 ? -17.031 3.654 -2.152 1 98.38 57 ALA B C 1
ATOM 2298 O O . ALA B 1 57 ? -17.406 3.242 -3.252 1 98.38 57 ALA B O 1
ATOM 2299 N N . LYS B 1 58 ? -16.188 3.061 -1.406 1 98.12 58 LYS B N 1
ATOM 2300 C CA . LYS B 1 58 ? -15.562 1.806 -1.817 1 98.12 58 LYS B CA 1
ATOM 2301 C C . LYS B 1 58 ? -15.719 0.732 -0.745 1 98.12 58 LYS B C 1
ATOM 2303 O O . LYS B 1 58 ? -15.859 1.047 0.439 1 98.12 58 LYS B O 1
ATOM 2308 N N . VAL B 1 59 ? -15.719 -0.507 -1.163 1 98.69 59 VAL B N 1
ATOM 2309 C CA . VAL B 1 59 ? -15.648 -1.637 -0.242 1 98.69 59 VAL B CA 1
ATOM 2310 C C . VAL B 1 59 ? -14.211 -2.133 -0.138 1 98.69 59 VAL B C 1
ATOM 2312 O O . VAL B 1 59 ? -13.406 -1.928 -1.053 1 98.69 59 VAL B O 1
ATOM 2315 N N . PRO B 1 60 ? -13.828 -2.738 0.997 1 98.81 60 PRO B N 1
ATOM 2316 C CA . PRO B 1 60 ? -14.641 -3.07 2.168 1 98.81 60 PRO B CA 1
ATOM 2317 C C . PRO B 1 60 ? -14.68 -1.947 3.201 1 98.81 60 PRO B C 1
ATOM 2319 O O . PRO B 1 60 ? -13.797 -1.083 3.207 1 98.81 60 PRO B O 1
ATOM 2322 N N . VAL B 1 61 ? -15.703 -1.9 3.99 1 98.94 61 VAL B N 1
ATOM 2323 C CA . VAL B 1 61 ? -15.727 -1.161 5.25 1 98.94 61 VAL B CA 1
ATOM 2324 C C . VAL B 1 61 ? -16.016 -2.115 6.406 1 98.94 61 VAL B C 1
ATOM 2326 O O . VAL B 1 61 ? -16.906 -2.963 6.309 1 98.94 61 VAL B O 1
ATOM 2329 N N . LEU B 1 62 ? -15.25 -2.057 7.445 1 98.94 62 LEU B N 1
ATOM 2330 C CA . LEU B 1 62 ? -15.445 -2.84 8.656 1 98.94 62 LEU B CA 1
ATOM 2331 C C . LEU B 1 62 ? -15.875 -1.949 9.82 1 98.94 62 LEU B C 1
ATOM 2333 O O . LEU B 1 62 ? -15.281 -0.891 10.047 1 98.94 62 LEU B O 1
ATOM 2337 N N . VAL B 1 63 ? -16.906 -2.328 10.484 1 98.81 63 VAL B N 1
ATOM 2338 C CA . VAL B 1 63 ? -17.375 -1.65 11.695 1 98.81 63 VAL B CA 1
ATOM 2339 C C . VAL B 1 63 ? -17.266 -2.592 12.891 1 98.81 63 VAL B C 1
ATOM 2341 O O . VAL B 1 63 ? -17.875 -3.66 12.906 1 98.81 63 VAL B O 1
ATOM 2344 N N . ASP B 1 64 ? -16.469 -2.316 13.836 1 98.56 64 ASP B N 1
ATOM 2345 C CA . ASP B 1 64 ? -16.312 -3.045 15.094 1 98.56 64 ASP B CA 1
ATOM 2346 C C . ASP B 1 64 ? -16.469 -2.115 16.297 1 98.56 64 ASP B C 1
ATOM 2348 O O . ASP B 1 64 ? -15.477 -1.585 16.812 1 98.56 64 ASP B O 1
ATOM 2352 N N . GLY B 1 65 ? -17.656 -2.027 16.828 1 96.88 65 GLY B N 1
ATOM 2353 C CA . GLY B 1 65 ? -17.922 -1.016 17.828 1 96.88 65 GLY B CA 1
ATOM 2354 C C . GLY B 1 65 ? -17.734 0.401 17.328 1 96.88 65 GLY B C 1
ATOM 2355 O O . GLY B 1 65 ? -18.344 0.798 16.328 1 96.88 65 GLY B O 1
ATOM 2356 N N . GLU B 1 66 ? -16.828 1.101 17.906 1 95.5 66 GLU B N 1
ATOM 2357 C CA . GLU B 1 66 ? -16.578 2.486 17.531 1 95.5 66 GLU B CA 1
ATOM 2358 C C . GLU B 1 66 ? -15.578 2.564 16.375 1 95.5 66 GLU B C 1
ATOM 2360 O O . GLU B 1 66 ? -15.414 3.619 15.758 1 95.5 66 GLU B O 1
ATOM 2365 N N . LEU B 1 67 ? -14.977 1.474 16.125 1 97.88 67 LEU B N 1
ATOM 2366 C CA . LEU B 1 67 ? -13.984 1.465 15.055 1 97.88 67 LEU B CA 1
ATOM 2367 C C . LEU B 1 67 ? -14.664 1.291 13.695 1 97.88 67 LEU B C 1
ATOM 2369 O O . LEU B 1 67 ? -15.438 0.351 13.5 1 97.88 67 LEU B O 1
ATOM 2373 N N . GLU B 1 68 ? -14.445 2.172 12.789 1 98.56 68 GLU B N 1
ATOM 2374 C CA . GLU B 1 68 ? -14.836 2.098 11.383 1 98.56 68 GLU B CA 1
ATOM 2375 C C . GLU B 1 68 ? -13.633 2.305 10.461 1 98.56 68 GLU B C 1
ATOM 2377 O O . GLU B 1 68 ? -12.992 3.359 10.492 1 98.56 68 GLU B O 1
ATOM 2382 N N . ILE B 1 69 ? -13.312 1.286 9.672 1 98.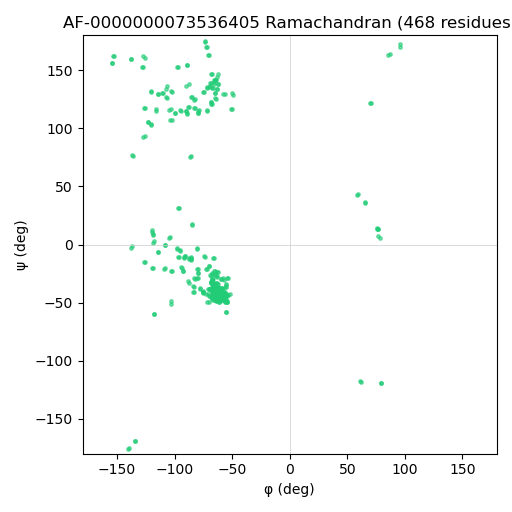81 69 ILE B N 1
ATOM 2383 C CA . ILE B 1 69 ? -12.109 1.378 8.844 1 98.81 69 ILE B CA 1
ATOM 2384 C C . ILE B 1 69 ? -12.398 0.832 7.449 1 98.81 69 ILE B C 1
ATOM 2386 O O . ILE B 1 69 ? -13.391 0.118 7.246 1 98.81 69 ILE B O 1
ATOM 2390 N N . THR B 1 70 ? -11.547 1.244 6.52 1 98.81 70 THR B N 1
ATOM 2391 C CA . THR B 1 70 ? -11.594 0.778 5.141 1 98.81 70 THR B CA 1
ATOM 2392 C C . THR B 1 70 ? -10.195 0.423 4.645 1 98.81 70 THR B C 1
ATOM 2394 O O . THR B 1 70 ? -9.266 0.292 5.441 1 98.81 70 THR B O 1
ATOM 2397 N N . GLU B 1 71 ? -10.094 0.214 3.385 1 98.38 71 GLU B N 1
ATOM 2398 C CA . GLU B 1 71 ? -8.875 -0.257 2.723 1 98.38 71 GLU B CA 1
ATOM 2399 C C . GLU B 1 71 ? -8.586 -1.713 3.074 1 98.38 71 GLU B C 1
ATOM 2401 O O . GLU B 1 71 ? -8.367 -2.043 4.238 1 98.38 71 GLU B O 1
ATOM 2406 N N . SER B 1 72 ? -8.516 -2.5 2.117 1 98.5 72 SER B N 1
ATOM 2407 C CA . SER B 1 72 ? -8.602 -3.947 2.273 1 98.5 72 SER B CA 1
ATOM 2408 C C . SER B 1 72 ? -7.422 -4.488 3.08 1 98.5 72 SER B C 1
ATOM 2410 O O . SER B 1 72 ? -7.598 -5.344 3.947 1 98.5 72 SER B O 1
ATOM 2412 N N . PRO B 1 73 ? -6.145 -4.016 2.822 1 98.44 73 PRO B N 1
ATOM 2413 C CA . PRO B 1 73 ? -5.074 -4.562 3.654 1 98.44 73 PRO B CA 1
ATOM 2414 C C . PRO B 1 73 ? -5.195 -4.152 5.121 1 98.44 73 PRO B C 1
ATOM 2416 O O . PRO B 1 73 ? -4.867 -4.941 6.016 1 98.44 73 PRO B O 1
ATOM 2419 N N . VAL B 1 74 ? -5.66 -2.934 5.387 1 98.69 74 VAL B N 1
ATOM 2420 C CA . VAL B 1 74 ? -5.867 -2.438 6.746 1 98.69 74 VAL B CA 1
ATOM 2421 C C . VAL B 1 74 ? -6.949 -3.266 7.438 1 98.69 74 VAL B C 1
ATOM 2423 O O . VAL B 1 74 ? -6.766 -3.711 8.57 1 98.69 74 VAL B O 1
ATOM 2426 N N . VAL B 1 75 ? -8.008 -3.5 6.73 1 98.88 75 VAL B N 1
ATOM 2427 C CA . VAL B 1 75 ? -9.133 -4.262 7.262 1 98.88 75 VAL B CA 1
ATOM 2428 C C . VAL B 1 75 ? -8.695 -5.695 7.562 1 98.88 75 VAL B C 1
ATOM 2430 O O . VAL B 1 75 ? -8.93 -6.203 8.656 1 98.88 75 VAL B O 1
ATOM 2433 N N . ALA B 1 76 ? -8.023 -6.336 6.625 1 98.81 76 ALA B N 1
ATOM 2434 C CA . ALA B 1 76 ? -7.574 -7.715 6.801 1 98.81 76 ALA B CA 1
ATOM 2435 C C . ALA B 1 76 ? -6.625 -7.832 7.992 1 98.81 76 ALA B C 1
ATOM 2437 O O . ALA B 1 76 ? -6.777 -8.727 8.828 1 98.81 76 ALA B O 1
ATOM 2438 N N . GLU B 1 77 ? -5.715 -6.945 8.039 1 98.31 77 GLU B N 1
ATOM 2439 C CA . GLU B 1 77 ? -4.719 -7.027 9.109 1 98.31 77 GLU B CA 1
ATOM 2440 C C . GLU B 1 77 ? -5.344 -6.719 10.469 1 98.31 77 GLU B C 1
ATOM 2442 O O . GLU B 1 77 ? -4.945 -7.289 11.484 1 98.31 77 GLU B O 1
ATOM 2447 N N . TYR B 1 78 ? -6.262 -5.766 10.516 1 98.81 78 TYR B N 1
ATOM 2448 C CA . TYR B 1 78 ? -6.977 -5.52 11.766 1 98.81 78 TYR B CA 1
ATOM 2449 C C . TYR B 1 78 ? -7.652 -6.789 12.266 1 98.81 78 TYR B C 1
ATOM 2451 O O . TYR B 1 78 ? -7.504 -7.16 13.43 1 98.81 78 TYR B O 1
ATOM 2459 N N . ILE B 1 79 ? -8.367 -7.473 11.375 1 98.81 79 ILE B N 1
ATOM 2460 C CA . ILE B 1 79 ? -9.086 -8.695 11.727 1 98.81 79 ILE B CA 1
ATOM 2461 C C . ILE B 1 79 ? -8.102 -9.734 12.266 1 98.81 79 ILE B C 1
ATOM 2463 O O . ILE B 1 79 ? -8.352 -10.352 13.305 1 98.81 79 ILE B O 1
ATOM 2467 N N . LEU B 1 80 ? -7.004 -9.852 11.609 1 98.62 80 LEU B N 1
ATOM 2468 C CA . LEU B 1 80 ? -6.02 -10.859 11.984 1 98.62 80 LEU B CA 1
ATOM 2469 C C . LEU B 1 80 ? -5.367 -10.5 13.32 1 98.62 80 LEU B C 1
ATOM 2471 O O . LEU B 1 80 ? -5.074 -11.391 14.125 1 98.62 80 LEU B O 1
ATOM 2475 N N . ASN B 1 81 ? -5.117 -9.227 13.547 1 98.06 81 ASN B N 1
ATOM 2476 C CA . ASN B 1 81 ? -4.516 -8.789 14.797 1 98.06 81 ASN B CA 1
ATOM 2477 C C . ASN B 1 81 ? -5.465 -8.992 15.977 1 98.06 81 ASN B C 1
ATOM 2479 O O . ASN B 1 81 ? -5.043 -9.398 17.062 1 98.06 81 ASN B O 1
ATOM 2483 N N . LYS B 1 82 ? -6.688 -8.711 15.766 1 97.94 82 LYS B N 1
ATOM 2484 C CA . LYS B 1 82 ? -7.641 -8.719 16.875 1 97.94 82 LYS B CA 1
ATOM 2485 C C . LYS B 1 82 ? -8.164 -10.125 17.141 1 97.94 82 LYS B C 1
ATOM 2487 O O . LYS B 1 82 ? -8.25 -10.562 18.297 1 97.94 82 LYS B O 1
ATOM 2492 N N . PHE B 1 83 ? -8.438 -10.867 16.078 1 97.62 83 PHE B N 1
ATOM 2493 C CA . PHE B 1 83 ? -9.188 -12.109 16.25 1 97.62 83 PHE B CA 1
ATOM 2494 C C . PHE B 1 83 ? -8.32 -13.312 15.898 1 97.62 83 PHE B C 1
ATOM 2496 O O . PHE B 1 83 ? -8.711 -14.461 16.141 1 97.62 83 PHE B O 1
ATOM 2503 N N . GLY B 1 84 ? -7.117 -13.055 15.383 1 96.88 84 GLY B N 1
ATOM 2504 C CA . GLY B 1 84 ? -6.41 -14.172 14.766 1 96.88 84 GLY B CA 1
ATOM 2505 C C . GLY B 1 84 ? -5.078 -14.469 15.43 1 96.88 84 GLY B C 1
ATOM 2506 O O . GLY B 1 84 ? -4.215 -15.109 14.828 1 96.88 84 GLY B O 1
ATOM 2507 N N . PRO B 1 85 ? -4.734 -13.93 16.609 1 94.31 85 PRO B N 1
ATOM 2508 C CA . PRO B 1 85 ? -3.414 -14.188 17.188 1 94.31 85 PRO B CA 1
ATOM 2509 C C . PRO B 1 85 ? -3.115 -15.68 17.328 1 94.31 85 PRO B C 1
ATOM 2511 O O . PRO B 1 85 ? -1.975 -16.109 17.125 1 94.31 85 PRO B O 1
ATOM 2514 N N . SER B 1 86 ? -4.051 -16.5 17.5 1 94.69 86 SER B N 1
ATOM 2515 C CA . SER B 1 86 ? -3.828 -17.922 17.719 1 94.69 86 SER B CA 1
ATOM 2516 C C . SER B 1 86 ? -3.697 -18.688 16.406 1 94.69 86 SER B C 1
ATOM 2518 O O . SER B 1 86 ? -3.271 -19.844 16.391 1 94.69 86 SER B O 1
ATOM 2520 N N . THR B 1 87 ? -4.023 -18.016 15.273 1 95.81 87 THR B N 1
ATOM 2521 C CA . THR B 1 87 ? -4.023 -18.688 13.984 1 95.81 87 THR B CA 1
ATOM 2522 C C . THR B 1 87 ? -2.607 -18.797 13.43 1 95.81 87 THR B C 1
ATOM 2524 O O . THR B 1 87 ? -2.328 -19.656 12.594 1 95.81 87 THR B O 1
ATOM 2527 N N . GLY B 1 88 ? -1.763 -17.812 13.82 1 95.69 88 GLY B N 1
ATOM 2528 C CA . GLY B 1 88 ? -0.418 -17.766 13.266 1 95.69 88 GLY B CA 1
ATOM 2529 C C . GLY B 1 88 ? -0.375 -17.188 11.859 1 95.69 88 GLY B C 1
ATOM 2530 O O . GLY B 1 88 ? 0.679 -17.172 11.219 1 95.69 88 GLY B O 1
ATOM 2531 N N . ILE B 1 89 ? -1.443 -16.719 11.383 1 98.31 89 ILE B N 1
ATOM 2532 C CA . ILE B 1 89 ? -1.541 -16.188 10.023 1 98.31 89 ILE B CA 1
ATOM 2533 C C . ILE B 1 89 ? -0.697 -14.93 9.898 1 98.31 89 ILE B C 1
ATOM 2535 O O . ILE B 1 89 ? -0.093 -14.672 8.852 1 98.31 89 ILE B O 1
ATOM 2539 N N . LEU B 1 90 ? -0.687 -14.109 10.898 1 97.25 90 LEU B N 1
ATOM 2540 C CA . LEU B 1 90 ? 0.259 -13.008 10.992 1 97.25 90 LEU B CA 1
ATOM 2541 C C . LEU B 1 90 ? 1.541 -13.445 11.688 1 97.25 90 LEU B C 1
ATOM 2543 O O . LEU B 1 90 ? 1.538 -13.711 12.891 1 97.25 90 LEU B O 1
ATOM 2547 N N . PRO B 1 91 ? 2.625 -13.461 10.922 1 95.94 91 PRO B N 1
ATOM 2548 C CA . PRO B 1 91 ? 3.865 -13.922 11.555 1 95.94 91 PRO B CA 1
ATOM 2549 C C . PRO B 1 91 ? 4.348 -12.992 12.664 1 95.94 91 PRO B C 1
ATOM 2551 O O . PRO B 1 91 ? 4.258 -11.766 12.523 1 95.94 91 PRO B O 1
ATOM 2554 N N . SER B 1 92 ? 4.875 -13.594 13.758 1 94.75 92 SER B N 1
ATOM 2555 C CA . SER B 1 92 ? 5.496 -12.812 14.82 1 94.75 92 SER B CA 1
ATOM 2556 C C . SER B 1 92 ? 6.938 -12.461 14.477 1 94.75 92 SER B C 1
ATOM 2558 O O . SER B 1 92 ? 7.473 -11.461 14.977 1 94.75 92 SER B O 1
ATOM 2560 N N . ASP B 1 93 ? 7.578 -13.359 13.688 1 96.81 93 ASP B N 1
ATOM 2561 C CA . ASP B 1 93 ? 8.93 -13.07 13.227 1 96.81 93 ASP B CA 1
ATOM 2562 C C . ASP B 1 93 ? 8.938 -11.898 12.242 1 96.81 93 ASP B C 1
ATOM 2564 O O . ASP B 1 93 ? 8.305 -11.969 11.188 1 96.81 93 ASP B O 1
ATOM 2568 N N . PRO B 1 94 ? 9.664 -10.844 12.555 1 97.88 94 PRO B N 1
ATOM 2569 C CA . PRO B 1 94 ? 9.633 -9.648 11.711 1 97.88 94 PRO B CA 1
ATOM 2570 C C . PRO B 1 94 ? 10.07 -9.93 10.281 1 97.88 94 PRO B C 1
ATOM 2572 O O . PRO B 1 94 ? 9.531 -9.344 9.336 1 97.88 94 PRO B O 1
ATOM 2575 N N . ALA B 1 95 ? 11.031 -10.766 10.133 1 98 95 ALA B N 1
ATOM 2576 C CA . ALA B 1 95 ? 11.531 -11.062 8.789 1 98 95 ALA B CA 1
ATOM 2577 C C . ALA B 1 95 ? 10.469 -11.773 7.953 1 98 95 ALA B C 1
ATOM 2579 O O . ALA B 1 95 ? 10.258 -11.43 6.789 1 98 95 ALA B O 1
ATOM 2580 N N . GLN B 1 96 ? 9.797 -12.758 8.555 1 97.69 96 GLN B N 1
ATOM 2581 C CA . GLN B 1 96 ? 8.727 -13.469 7.855 1 97.69 96 GLN B CA 1
ATOM 2582 C C . GLN B 1 96 ? 7.594 -12.531 7.477 1 97.69 96 GLN B C 1
ATOM 2584 O O . GLN B 1 96 ? 7.07 -12.594 6.363 1 97.69 96 GLN B O 1
ATOM 2589 N N . LEU B 1 97 ? 7.258 -11.656 8.398 1 98 97 LEU B N 1
ATOM 2590 C CA . LEU B 1 97 ? 6.195 -10.688 8.141 1 98 97 LEU B CA 1
ATOM 2591 C C . LEU B 1 97 ? 6.578 -9.758 6.992 1 98 97 LEU B C 1
ATOM 2593 O O . LEU B 1 97 ? 5.773 -9.508 6.094 1 98 97 LEU B O 1
ATOM 2597 N N . ALA B 1 98 ? 7.77 -9.281 6.984 1 98.56 98 ALA B N 1
ATOM 2598 C CA . ALA B 1 98 ? 8.25 -8.375 5.949 1 98.56 98 ALA B CA 1
ATOM 2599 C C . ALA B 1 98 ? 8.227 -9.039 4.574 1 98.56 98 ALA B C 1
ATOM 2601 O O . ALA B 1 98 ? 7.754 -8.445 3.602 1 98.56 98 ALA B O 1
ATOM 2602 N N . LYS B 1 99 ? 8.703 -10.258 4.566 1 98.5 99 LYS B N 1
ATOM 2603 C CA . LYS B 1 99 ? 8.742 -10.977 3.297 1 98.5 99 LYS B CA 1
ATOM 2604 C C . LYS B 1 99 ? 7.34 -11.258 2.771 1 98.5 99 LYS B C 1
ATOM 2606 O O . LYS B 1 99 ? 7.086 -11.148 1.57 1 98.5 99 LYS B O 1
ATOM 2611 N N . ALA B 1 100 ? 6.457 -11.602 3.664 1 98.44 100 ALA B N 1
ATOM 2612 C CA . ALA B 1 100 ? 5.074 -11.859 3.27 1 98.44 100 ALA B CA 1
ATOM 2613 C C . ALA B 1 100 ? 4.422 -10.609 2.697 1 98.44 100 ALA B C 1
ATOM 2615 O O . ALA B 1 100 ? 3.705 -10.672 1.696 1 98.44 100 ALA B O 1
ATOM 2616 N N . ARG B 1 101 ? 4.66 -9.508 3.297 1 98.12 101 ARG B N 1
ATOM 2617 C CA . ARG B 1 101 ? 4.109 -8.242 2.816 1 98.12 101 ARG B CA 1
ATOM 2618 C C . ARG B 1 101 ? 4.727 -7.848 1.479 1 98.12 101 ARG B C 1
ATOM 2620 O O . ARG B 1 101 ? 4.035 -7.332 0.598 1 98.12 101 ARG B O 1
ATOM 2627 N N . LEU B 1 102 ? 5.988 -8.078 1.356 1 98.5 102 LEU B N 1
ATOM 2628 C CA . LEU B 1 102 ? 6.664 -7.785 0.098 1 98.5 102 LEU B CA 1
ATOM 2629 C C . LEU B 1 102 ? 6.094 -8.633 -1.037 1 98.5 102 LEU B C 1
ATOM 2631 O O . LEU B 1 102 ? 5.918 -8.141 -2.154 1 98.5 102 LEU B O 1
ATOM 2635 N N . TRP B 1 103 ? 5.758 -9.875 -0.74 1 98.62 103 TRP B N 1
ATOM 2636 C CA . TRP B 1 103 ? 5.105 -10.742 -1.71 1 98.62 103 TRP B CA 1
ATOM 2637 C C . TRP B 1 103 ? 3.832 -10.102 -2.25 1 98.62 103 TRP B C 1
ATOM 2639 O O . TRP B 1 103 ? 3.625 -10.047 -3.465 1 98.62 103 TRP B O 1
ATOM 2649 N N . ALA B 1 104 ? 3.021 -9.609 -1.36 1 98.12 104 ALA B N 1
ATOM 2650 C CA . ALA B 1 104 ? 1.765 -8.977 -1.756 1 98.12 104 ALA B CA 1
ATOM 2651 C C . ALA B 1 104 ? 2.02 -7.727 -2.592 1 98.12 104 ALA B C 1
ATOM 2653 O O . ALA B 1 104 ? 1.312 -7.473 -3.57 1 98.12 104 ALA B O 1
ATOM 2654 N N . ASP B 1 105 ? 3.002 -6.984 -2.176 1 97.56 105 ASP B N 1
ATOM 2655 C CA . ASP B 1 105 ? 3.348 -5.777 -2.922 1 97.56 105 ASP B CA 1
ATOM 2656 C C . ASP B 1 105 ? 3.781 -6.117 -4.348 1 97.56 105 ASP B C 1
ATOM 2658 O O . ASP B 1 105 ? 3.395 -5.438 -5.297 1 97.56 105 ASP B O 1
ATOM 2662 N N . LEU B 1 106 ? 4.574 -7.137 -4.492 1 97.94 106 LEU B N 1
ATOM 2663 C CA . LEU B 1 106 ? 5.086 -7.527 -5.805 1 97.94 106 LEU B CA 1
ATOM 2664 C C . LEU B 1 106 ? 3.953 -8.016 -6.703 1 97.94 106 LEU B C 1
ATOM 2666 O O . LEU B 1 106 ? 3.988 -7.816 -7.918 1 97.94 106 LEU B O 1
ATOM 2670 N N . TRP B 1 107 ? 2.955 -8.656 -6.094 1 97.75 107 TRP B N 1
ATOM 2671 C CA . TRP B 1 107 ? 1.784 -9.039 -6.875 1 97.75 107 TRP B CA 1
ATOM 2672 C C . TRP B 1 107 ? 1.18 -7.828 -7.578 1 97.75 107 TRP B C 1
ATOM 2674 O O . TRP B 1 107 ? 0.872 -7.887 -8.773 1 97.75 107 TRP B O 1
ATOM 2684 N N . GLY B 1 108 ? 0.997 -6.812 -6.805 1 96.81 108 GLY B N 1
ATOM 2685 C CA . GLY B 1 108 ? 0.414 -5.594 -7.344 1 96.81 108 GLY B CA 1
ATOM 2686 C C . GLY B 1 108 ? 1.292 -4.922 -8.383 1 96.81 108 GLY B C 1
ATOM 2687 O O . GLY B 1 108 ? 0.791 -4.234 -9.273 1 96.81 108 GLY B O 1
ATOM 2688 N N . SER B 1 109 ? 2.561 -5.172 -8.359 1 97.38 109 SER B N 1
ATOM 2689 C CA . SER B 1 109 ? 3.508 -4.508 -9.25 1 97.38 109 SER B CA 1
ATOM 2690 C C . SER B 1 109 ? 3.736 -5.32 -10.523 1 97.38 109 SER B C 1
ATOM 2692 O O . SER B 1 109 ? 4.16 -4.777 -11.547 1 97.38 109 SER B O 1
ATOM 2694 N N . TYR B 1 110 ? 3.475 -6.598 -10.469 1 98.25 110 TYR B N 1
ATOM 2695 C CA . TYR B 1 110 ? 3.83 -7.457 -11.594 1 98.25 110 TYR B CA 1
ATOM 2696 C C . TYR B 1 110 ? 2.59 -8.094 -12.211 1 98.25 110 TYR B C 1
ATOM 2698 O O . TYR B 1 110 ? 2.199 -7.75 -13.328 1 98.25 110 TYR B O 1
ATOM 2706 N N . VAL B 1 111 ? 1.836 -8.875 -11.406 1 98.75 111 VAL B N 1
ATOM 2707 C CA . VAL B 1 111 ? 0.722 -9.641 -11.953 1 98.75 111 VAL B CA 1
ATOM 2708 C C . VAL B 1 111 ? -0.454 -8.711 -12.242 1 98.75 111 VAL B C 1
ATOM 2710 O O . VAL B 1 111 ? -1.123 -8.844 -13.273 1 98.75 111 VAL B O 1
ATOM 2713 N N . GLY B 1 112 ? -0.702 -7.781 -11.359 1 98.06 112 GLY B N 1
ATOM 2714 C CA . GLY B 1 112 ? -1.8 -6.844 -11.539 1 98.06 112 GLY B CA 1
ATOM 2715 C C . GLY B 1 112 ? -1.745 -6.098 -12.859 1 98.06 112 GLY B C 1
ATOM 2716 O O . GLY B 1 112 ? -2.66 -6.207 -13.68 1 98.06 112 GLY B O 1
ATOM 2717 N N . PRO B 1 113 ? -0.643 -5.383 -13.094 1 98.25 113 PRO B N 1
ATOM 2718 C CA . PRO B 1 113 ? -0.503 -4.645 -14.352 1 98.25 113 PRO B CA 1
ATOM 2719 C C . PRO B 1 113 ? -0.552 -5.551 -15.578 1 98.25 113 PRO B C 1
ATOM 2721 O O . PRO B 1 113 ? -1.112 -5.172 -16.609 1 98.25 113 PRO B O 1
ATOM 2724 N N . ALA B 1 114 ? 0.046 -6.734 -15.469 1 98.75 114 ALA B N 1
ATOM 2725 C CA . ALA B 1 114 ? 0.015 -7.664 -16.594 1 98.75 114 ALA B CA 1
ATOM 2726 C C . ALA B 1 114 ? -1.415 -8.094 -16.906 1 98.75 114 ALA B C 1
ATOM 2728 O O . ALA B 1 114 ? -1.797 -8.172 -18.078 1 98.75 114 ALA B O 1
ATOM 2729 N N . GLN B 1 115 ? -2.199 -8.367 -15.906 1 98.69 115 GLN B N 1
ATOM 2730 C CA . GLN B 1 115 ? -3.602 -8.711 -16.109 1 98.69 115 GLN B CA 1
ATOM 2731 C C . GLN B 1 115 ? -4.355 -7.559 -16.766 1 98.69 115 GLN B C 1
ATOM 2733 O O . GLN B 1 115 ? -5.125 -7.77 -17.719 1 98.69 115 GLN B O 1
ATOM 2738 N N . THR B 1 116 ? -4.16 -6.379 -16.234 1 98.5 116 THR B N 1
ATOM 2739 C CA . THR B 1 116 ? -4.809 -5.203 -16.797 1 98.5 116 THR B CA 1
ATOM 2740 C C . THR B 1 116 ? -4.457 -5.047 -18.281 1 98.5 116 THR B C 1
ATOM 2742 O O . THR B 1 116 ? -5.328 -4.762 -19.109 1 98.5 116 THR B O 1
ATOM 2745 N N . ALA B 1 117 ? -3.162 -5.254 -18.578 1 98.75 117 ALA B N 1
ATOM 2746 C CA . ALA B 1 117 ? -2.717 -5.156 -19.969 1 98.75 117 ALA B CA 1
ATOM 2747 C C . ALA B 1 117 ? -3.459 -6.148 -20.859 1 98.75 117 ALA B C 1
ATOM 2749 O O . ALA B 1 117 ? -3.852 -5.816 -21.969 1 98.75 117 ALA B O 1
ATOM 2750 N N . ILE B 1 118 ? -3.656 -7.328 -20.375 1 98.75 118 ILE B N 1
ATOM 2751 C CA . ILE B 1 118 ? -4.363 -8.344 -21.156 1 98.75 118 ILE B CA 1
ATOM 2752 C C . ILE B 1 118 ? -5.805 -7.898 -21.391 1 98.75 118 ILE B C 1
ATOM 2754 O O . ILE B 1 118 ? -6.297 -7.965 -22.531 1 98.75 118 ILE B O 1
ATOM 2758 N N . LEU B 1 119 ? -6.504 -7.422 -20.406 1 98.56 119 LEU B N 1
ATOM 2759 C CA . LEU B 1 119 ? -7.91 -7.051 -20.5 1 98.56 119 LEU B CA 1
ATOM 2760 C C . LEU B 1 119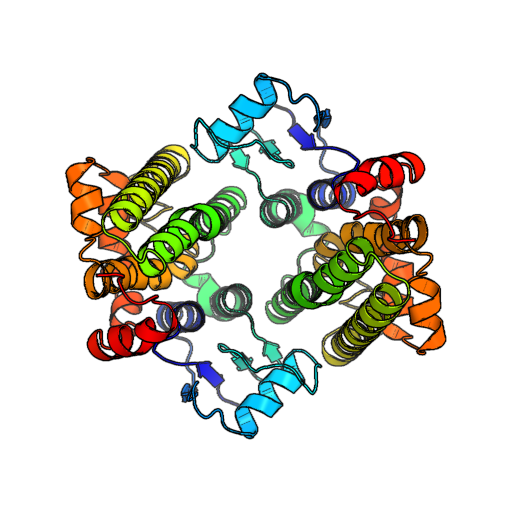 ? -8.094 -5.82 -21.391 1 98.56 119 LEU B C 1
ATOM 2762 O O . LEU B 1 119 ? -9.141 -5.656 -22.016 1 98.56 119 LEU B O 1
ATOM 2766 N N . GLN B 1 120 ? -7.012 -5.02 -21.422 1 98.44 120 GLN B N 1
ATOM 2767 C CA . GLN B 1 120 ? -7.105 -3.777 -22.188 1 98.44 120 GLN B CA 1
ATOM 2768 C C . GLN B 1 120 ? -6.621 -3.975 -23.625 1 98.44 120 GLN B C 1
ATOM 2770 O O . GLN B 1 120 ? -6.715 -3.064 -24.453 1 98.44 120 GLN B O 1
ATOM 2775 N N . ALA B 1 121 ? -6.004 -5.094 -23.875 1 98.38 121 ALA B N 1
ATOM 2776 C CA . ALA B 1 121 ? -5.566 -5.387 -25.234 1 98.38 121 ALA B CA 1
ATOM 2777 C C . ALA B 1 121 ? -6.758 -5.539 -26.188 1 98.38 121 ALA B C 1
ATOM 2779 O O . ALA B 1 121 ? -7.707 -6.27 -25.875 1 98.38 121 ALA B O 1
ATOM 2780 N N . ASP B 1 122 ? -6.613 -4.812 -27.297 1 97.75 122 ASP B N 1
ATOM 2781 C CA . ASP B 1 122 ? -7.785 -4.805 -28.156 1 97.75 122 ASP B CA 1
ATOM 2782 C C . ASP B 1 122 ? -7.461 -5.406 -29.531 1 97.75 122 ASP B C 1
ATOM 2784 O O . ASP B 1 122 ? -8.297 -5.387 -30.438 1 97.75 122 ASP B O 1
ATOM 2788 N N . THR B 1 123 ? -6.254 -5.875 -29.797 1 98 123 THR B N 1
ATOM 2789 C CA . THR B 1 123 ? -5.863 -6.652 -30.969 1 98 123 THR B CA 1
ATOM 2790 C C . THR B 1 123 ? -5.188 -7.957 -30.562 1 98 123 THR B C 1
ATOM 2792 O O . THR B 1 123 ? -4.695 -8.078 -29.438 1 98 123 THR B O 1
ATOM 2795 N N . LYS B 1 124 ? -5.18 -8.844 -31.516 1 97.31 124 LYS B N 1
ATOM 2796 C CA . LYS B 1 124 ? -4.527 -10.125 -31.234 1 97.31 124 LYS B CA 1
ATOM 2797 C C . LYS B 1 124 ? -3.049 -9.93 -30.906 1 97.31 124 LYS B C 1
ATOM 2799 O O . LYS B 1 124 ? -2.498 -10.609 -30.047 1 97.31 124 LYS B O 1
ATOM 2804 N N . ALA B 1 125 ? -2.479 -9.062 -31.609 1 97.94 125 ALA B N 1
ATOM 2805 C CA . ALA B 1 125 ? -1.061 -8.781 -31.391 1 97.94 125 ALA B CA 1
ATOM 2806 C C . ALA B 1 125 ? -0.82 -8.211 -30 1 97.94 125 ALA B C 1
ATOM 2808 O O . ALA B 1 125 ? 0.137 -8.586 -29.328 1 97.94 125 ALA B O 1
ATOM 2809 N N . LYS B 1 126 ? -1.706 -7.281 -29.547 1 98.25 126 LYS B N 1
ATOM 2810 C CA . LYS B 1 126 ? -1.581 -6.688 -28.219 1 98.25 126 LYS B CA 1
ATOM 2811 C C . LYS B 1 126 ? -1.849 -7.719 -27.125 1 98.25 126 LYS B C 1
ATOM 2813 O O . LYS B 1 126 ? -1.238 -7.668 -26.047 1 98.25 126 LYS B O 1
ATOM 2818 N N . VAL B 1 127 ? -2.732 -8.625 -27.422 1 98.56 127 VAL B N 1
ATOM 2819 C CA . VAL B 1 127 ? -3 -9.703 -26.469 1 98.56 127 VAL B CA 1
ATOM 2820 C C . VAL B 1 127 ? -1.755 -10.57 -26.297 1 98.56 127 VAL B C 1
ATOM 2822 O O . VAL B 1 127 ? -1.379 -10.93 -25.188 1 98.56 127 VAL B O 1
ATOM 2825 N N . ALA B 1 128 ? -1.141 -10.906 -27.375 1 98.56 128 ALA B N 1
ATOM 2826 C CA . ALA B 1 128 ? 0.077 -11.719 -27.328 1 98.56 128 ALA B CA 1
ATOM 2827 C C . ALA B 1 128 ? 1.172 -11.008 -26.547 1 98.56 128 ALA B C 1
ATOM 2829 O O . ALA B 1 128 ? 1.843 -11.633 -25.719 1 98.56 128 ALA B O 1
ATOM 2830 N N . GLU B 1 129 ? 1.34 -9.75 -26.766 1 98.62 129 GLU B N 1
ATOM 2831 C CA . GLU B 1 129 ? 2.33 -8.953 -26.031 1 98.62 129 GLU B CA 1
ATOM 2832 C C . GLU B 1 129 ? 2.018 -8.922 -24.547 1 98.62 129 GLU B C 1
ATOM 2834 O O . GLU B 1 129 ? 2.918 -9.062 -23.719 1 98.62 129 GLU B O 1
ATOM 2839 N N . ALA B 1 130 ? 0.791 -8.688 -24.234 1 98.75 130 ALA B N 1
ATOM 2840 C CA . ALA B 1 130 ? 0.362 -8.648 -22.844 1 98.75 130 ALA B CA 1
ATOM 2841 C C . ALA B 1 130 ? 0.534 -10.016 -22.172 1 98.75 130 ALA B C 1
ATOM 2843 O O . ALA B 1 130 ? 0.846 -10.094 -20.984 1 98.75 130 ALA B O 1
ATOM 2844 N N . THR B 1 131 ? 0.288 -11.016 -22.906 1 98.88 131 THR B N 1
ATOM 2845 C CA . THR B 1 131 ? 0.491 -12.367 -22.391 1 98.88 131 THR B CA 1
ATOM 2846 C C . THR B 1 131 ? 1.959 -12.602 -22.047 1 98.88 131 THR B C 1
ATOM 2848 O O . THR B 1 131 ? 2.273 -13.203 -21.016 1 98.88 131 THR B O 1
ATOM 2851 N N . ASP B 1 132 ? 2.848 -12.109 -22.906 1 98.81 132 ASP B N 1
ATOM 2852 C CA . ASP B 1 132 ? 4.277 -12.195 -22.625 1 98.81 132 ASP B CA 1
ATOM 2853 C C . ASP B 1 132 ? 4.625 -11.461 -21.328 1 98.81 132 ASP B C 1
ATOM 2855 O O . ASP B 1 132 ? 5.473 -11.922 -20.562 1 98.81 132 ASP B O 1
ATOM 2859 N N . LYS B 1 133 ? 3.975 -10.375 -21.125 1 98.69 133 LYS B N 1
ATOM 2860 C CA . LYS B 1 133 ? 4.176 -9.625 -19.875 1 98.69 133 LYS B CA 1
ATOM 2861 C C . LYS B 1 133 ? 3.711 -10.43 -18.672 1 98.69 133 LYS B C 1
ATOM 2863 O O . LYS B 1 133 ? 4.352 -10.406 -17.625 1 98.69 133 LYS B O 1
ATOM 2868 N N . MET B 1 134 ? 2.617 -11.109 -18.844 1 98.88 134 MET B N 1
ATOM 2869 C CA . MET B 1 134 ? 2.111 -11.961 -17.766 1 98.88 134 MET B CA 1
ATOM 2870 C C . MET B 1 134 ? 3.084 -13.094 -17.469 1 98.88 134 MET B C 1
ATOM 2872 O O . MET B 1 134 ? 3.365 -13.391 -16.312 1 98.88 134 MET B O 1
ATOM 2876 N N . VAL B 1 135 ? 3.6 -13.695 -18.516 1 98.88 135 VAL B N 1
ATOM 2877 C CA . VAL B 1 135 ? 4.574 -14.766 -18.344 1 98.88 135 VAL B CA 1
ATOM 2878 C C . VAL B 1 135 ? 5.785 -14.242 -17.578 1 98.88 135 VAL B C 1
ATOM 2880 O O . VAL B 1 135 ? 6.254 -14.883 -16.625 1 98.88 135 VAL B O 1
ATOM 2883 N N . ALA B 1 136 ? 6.285 -13.078 -17.953 1 98.81 136 ALA B N 1
ATOM 2884 C CA . ALA B 1 136 ? 7.418 -12.469 -17.266 1 98.81 136 ALA B CA 1
ATOM 2885 C C . ALA B 1 136 ? 7.098 -12.211 -15.797 1 98.81 136 ALA B C 1
ATOM 2887 O O . ALA B 1 136 ? 7.922 -12.469 -14.914 1 98.81 136 ALA B O 1
ATOM 2888 N N . ALA B 1 137 ? 5.926 -11.734 -15.516 1 98.81 137 ALA B N 1
ATOM 2889 C CA . ALA B 1 137 ? 5.48 -11.477 -14.148 1 98.81 137 ALA B CA 1
ATOM 2890 C C . ALA B 1 137 ? 5.438 -12.773 -13.336 1 98.81 137 ALA B C 1
ATOM 2892 O O . ALA B 1 137 ? 5.898 -12.805 -12.195 1 98.81 137 ALA B O 1
ATOM 2893 N N . LEU B 1 138 ? 4.898 -13.805 -13.914 1 98.88 138 LEU B N 1
ATOM 2894 C CA . LEU B 1 138 ? 4.781 -15.086 -13.234 1 98.88 138 LEU B CA 1
ATOM 2895 C C . LEU B 1 138 ? 6.156 -15.672 -12.938 1 98.88 138 LEU B C 1
ATOM 2897 O O . LEU B 1 138 ? 6.355 -16.297 -11.898 1 98.88 138 LEU B O 1
ATOM 2901 N N . LYS B 1 139 ? 7.074 -15.492 -13.844 1 98.88 139 LYS B N 1
ATOM 2902 C CA . LYS B 1 139 ? 8.445 -15.953 -13.617 1 98.88 139 LYS B CA 1
ATOM 2903 C C . LYS B 1 139 ? 9.07 -15.227 -12.43 1 98.88 139 LYS B C 1
ATOM 2905 O O . LYS B 1 139 ? 9.758 -15.844 -11.609 1 98.88 139 LYS B O 1
ATOM 2910 N N . VAL B 1 140 ? 8.859 -13.961 -12.312 1 98.81 140 VAL B N 1
ATOM 2911 C CA . VAL B 1 140 ? 9.352 -13.188 -11.18 1 98.81 140 VAL B CA 1
ATOM 2912 C C . VAL B 1 140 ? 8.734 -13.711 -9.891 1 98.81 140 VAL B C 1
ATOM 2914 O O . VAL B 1 140 ? 9.438 -13.93 -8.898 1 98.81 140 VAL B O 1
ATOM 2917 N N . MET B 1 141 ? 7.434 -13.961 -9.914 1 98.81 141 MET B N 1
ATOM 2918 C CA . MET B 1 141 ? 6.73 -14.43 -8.719 1 98.81 141 MET B CA 1
ATOM 2919 C C . MET B 1 141 ? 7.227 -15.805 -8.305 1 98.81 141 MET B C 1
ATOM 2921 O O . MET B 1 141 ? 7.422 -16.078 -7.121 1 98.81 141 MET B O 1
ATOM 2925 N N . ASP B 1 142 ? 7.391 -16.703 -9.25 1 98.81 142 ASP B N 1
ATOM 2926 C CA . ASP B 1 142 ? 7.93 -18.031 -8.969 1 98.81 142 ASP B CA 1
ATOM 2927 C C . ASP B 1 142 ? 9.328 -17.938 -8.352 1 98.81 142 ASP B C 1
ATOM 2929 O O . ASP B 1 142 ? 9.617 -18.609 -7.359 1 98.81 142 ASP B O 1
ATOM 2933 N N . ALA B 1 143 ? 10.164 -17.094 -8.977 1 98.69 143 ALA B N 1
ATOM 2934 C CA . ALA B 1 143 ? 11.531 -16.906 -8.484 1 98.69 143 ALA B CA 1
ATOM 2935 C C . ALA B 1 143 ? 11.531 -16.312 -7.078 1 98.69 143 ALA B C 1
ATOM 2937 O O . ALA B 1 143 ? 12.328 -16.719 -6.23 1 98.69 143 ALA B O 1
ATOM 2938 N N . PHE B 1 144 ? 10.656 -15.391 -6.809 1 98.69 144 PHE B N 1
ATOM 2939 C CA . PHE B 1 144 ? 10.562 -14.773 -5.492 1 98.69 144 PHE B CA 1
ATOM 2940 C C . PHE B 1 144 ? 10.156 -15.797 -4.438 1 98.69 144 PHE B C 1
ATOM 2942 O O . PHE B 1 144 ? 10.727 -15.828 -3.344 1 98.69 144 PHE B O 1
ATOM 2949 N N . LEU B 1 145 ? 9.156 -16.609 -4.762 1 98.38 145 LEU B N 1
ATOM 2950 C CA . LEU B 1 145 ? 8.734 -17.672 -3.855 1 98.38 145 LEU B CA 1
ATOM 2951 C C . LEU B 1 145 ? 9.898 -18.594 -3.508 1 98.38 145 LEU B C 1
ATOM 2953 O O . LEU B 1 145 ? 10.055 -18.984 -2.354 1 98.38 145 LEU B O 1
ATOM 2957 N N . ARG B 1 146 ? 10.68 -18.891 -4.488 1 97.44 146 ARG B N 1
ATOM 2958 C CA . ARG B 1 146 ? 11.805 -19.812 -4.285 1 97.44 146 ARG B CA 1
ATOM 2959 C C . ARG B 1 146 ? 12.891 -19.156 -3.438 1 97.44 146 ARG B C 1
ATOM 2961 O O . ARG B 1 146 ? 13.492 -19.797 -2.584 1 97.44 146 ARG B O 1
ATOM 2968 N N . ALA B 1 147 ? 13.117 -17.906 -3.645 1 97.19 147 ALA B N 1
ATOM 2969 C CA . ALA B 1 147 ? 14.234 -17.219 -3.02 1 97.19 147 ALA B CA 1
ATOM 2970 C C . ALA B 1 147 ? 13.883 -16.75 -1.61 1 97.19 147 ALA B C 1
ATOM 2972 O O . ALA B 1 147 ? 14.727 -16.766 -0.713 1 97.19 147 ALA B O 1
ATOM 2973 N N . GLN B 1 148 ? 12.625 -16.344 -1.449 1 96.81 148 GLN B N 1
ATOM 2974 C CA . GLN B 1 148 ? 12.289 -15.664 -0.207 1 96.81 148 GLN B CA 1
ATOM 2975 C C . GLN B 1 148 ? 11.219 -16.422 0.571 1 96.81 148 GLN B C 1
ATOM 2977 O O . GLN B 1 148 ? 11.023 -16.188 1.765 1 96.81 148 GLN B O 1
ATOM 2982 N N . GLY B 1 149 ? 10.492 -17.281 -0.135 1 96.12 149 GLY B N 1
ATOM 2983 C CA . GLY B 1 149 ? 9.555 -18.141 0.559 1 96.12 149 GLY B CA 1
ATOM 2984 C C . GLY B 1 149 ? 10.227 -19.266 1.325 1 96.12 149 GLY B C 1
ATOM 2985 O O . GLY B 1 149 ? 11.461 -19.375 1.315 1 96.12 149 GLY B O 1
ATOM 2986 N N . SER B 1 150 ? 9.43 -20.016 2.061 1 93.12 150 SER B N 1
ATOM 2987 C CA . SER B 1 150 ? 9.969 -21.109 2.854 1 93.12 150 SER B CA 1
ATOM 2988 C C . SER B 1 150 ? 10.562 -22.203 1.963 1 93.12 150 SER B C 1
ATOM 2990 O O . SER B 1 150 ? 10 -22.531 0.917 1 93.12 150 SER B O 1
ATOM 2992 N N . THR B 1 151 ? 11.602 -22.688 2.453 1 86.81 151 THR B N 1
ATOM 2993 C CA . THR B 1 151 ? 12.242 -23.797 1.77 1 86.81 151 THR B CA 1
ATOM 2994 C C . THR B 1 151 ? 12.055 -25.094 2.553 1 86.81 151 THR B C 1
ATOM 2996 O O . THR B 1 151 ? 12.609 -26.141 2.186 1 86.81 151 THR B O 1
ATOM 2999 N N . GLU B 1 152 ? 11.383 -25 3.658 1 87.88 152 GLU B N 1
ATOM 3000 C CA . GLU B 1 152 ? 11.242 -26.125 4.582 1 87.88 152 GLU B CA 1
ATOM 3001 C C . GLU B 1 152 ? 10.078 -27.031 4.18 1 87.88 152 GLU B C 1
ATOM 3003 O O . GLU B 1 152 ? 9.617 -27.859 4.973 1 87.88 152 GLU B O 1
ATOM 3008 N N . GLY B 1 153 ? 9.633 -26.906 2.963 1 87.94 153 GLY B N 1
ATOM 3009 C CA . GLY B 1 153 ? 8.5 -27.703 2.521 1 87.94 153 GLY B CA 1
ATOM 3010 C C . GLY B 1 153 ? 7.18 -26.969 2.627 1 87.94 153 GLY B C 1
ATOM 3011 O O . GLY B 1 153 ? 7.129 -25.844 3.135 1 87.94 153 GLY B O 1
ATOM 3012 N N . GLY B 1 154 ? 6.152 -27.547 2.111 1 93.5 154 GLY B N 1
ATOM 3013 C CA . GLY B 1 154 ? 4.855 -26.891 2.068 1 93.5 154 GLY B CA 1
ATOM 3014 C C . GLY B 1 154 ? 4.684 -25.984 0.864 1 93.5 154 GLY B C 1
ATOM 3015 O O . GLY B 1 154 ? 5.668 -25.594 0.237 1 93.5 154 GLY B O 1
ATOM 3016 N N . ALA B 1 155 ? 3.494 -25.672 0.614 1 97.31 155 ALA B N 1
ATOM 3017 C CA . ALA B 1 155 ? 3.203 -24.984 -0.643 1 97.31 155 ALA B CA 1
ATOM 3018 C C . ALA B 1 155 ? 2.979 -23.484 -0.413 1 97.31 155 ALA B C 1
ATOM 3020 O O . ALA B 1 155 ? 3.107 -22.688 -1.34 1 97.31 155 ALA B O 1
ATOM 3021 N N . PHE B 1 156 ? 2.609 -23.109 0.819 1 98.5 156 PHE B N 1
ATOM 3022 C CA . PHE B 1 156 ? 2.332 -21.703 1.084 1 98.5 156 PHE B CA 1
ATOM 3023 C C . PHE B 1 156 ? 3.621 -20.891 1.098 1 98.5 156 PHE B C 1
ATOM 3025 O O . PHE B 1 156 ? 4.715 -21.453 1.043 1 98.5 156 PHE B O 1
ATOM 3032 N N . PHE B 1 157 ? 3.541 -19.594 1.115 1 98.62 157 PHE B N 1
ATOM 3033 C CA . PHE B 1 157 ? 4.707 -18.719 1.14 1 98.62 157 PHE B CA 1
ATOM 3034 C C . PHE B 1 157 ? 5.625 -19.078 2.303 1 98.62 157 PHE B C 1
ATOM 3036 O O . PHE B 1 157 ? 6.848 -19.125 2.143 1 98.62 157 PHE B O 1
ATOM 3043 N N . LEU B 1 158 ? 5.027 -19.312 3.488 1 97.75 158 LEU B N 1
ATOM 3044 C CA . LEU B 1 158 ? 5.781 -19.672 4.684 1 97.75 158 LEU B CA 1
ATOM 3045 C C . LEU B 1 158 ? 5.797 -21.188 4.883 1 97.75 158 LEU B C 1
ATOM 3047 O O . LEU B 1 158 ? 5.789 -21.672 6.02 1 97.75 158 LEU B O 1
ATOM 3051 N N . GLY B 1 159 ? 5.762 -21.891 3.764 1 96.25 159 GLY B N 1
ATOM 3052 C CA . GLY B 1 159 ? 5.801 -23.344 3.834 1 96.25 159 GLY B CA 1
ATOM 3053 C C . GLY B 1 159 ? 4.461 -23.969 4.18 1 96.25 159 GLY B C 1
ATOM 3054 O O . GLY B 1 159 ? 3.465 -23.734 3.486 1 96.25 159 GLY B O 1
ATOM 3055 N N . GLY B 1 160 ? 4.422 -24.641 5.23 1 95.69 160 GLY B N 1
ATOM 3056 C CA . GLY B 1 160 ? 3.186 -25.281 5.645 1 95.69 160 GLY B CA 1
ATOM 3057 C C . GLY B 1 160 ? 2.221 -24.344 6.332 1 95.69 160 GLY B C 1
ATOM 3058 O O . GLY B 1 160 ? 1.087 -24.703 6.637 1 95.69 160 GLY B O 1
ATOM 3059 N N . ARG B 1 161 ? 2.652 -23.141 6.531 1 95.62 161 ARG B N 1
ATOM 3060 C CA . ARG B 1 161 ? 1.848 -22.188 7.293 1 95.62 161 ARG B CA 1
ATOM 3061 C C . ARG B 1 161 ? 1.164 -21.188 6.367 1 95.62 161 ARG B C 1
ATOM 3063 O O . ARG B 1 161 ? 1.833 -20.453 5.645 1 95.62 161 ARG B O 1
ATOM 3070 N N . TYR B 1 162 ? -0.186 -21.234 6.367 1 98 162 TYR B N 1
ATOM 3071 C CA . TYR B 1 162 ? -0.976 -20.203 5.723 1 98 162 TYR B CA 1
ATOM 3072 C C . TYR B 1 162 ? -0.759 -18.844 6.406 1 98 162 TYR B C 1
ATOM 3074 O O . TYR B 1 162 ? -0.74 -18.766 7.637 1 98 162 TYR B O 1
ATOM 3082 N N . SER B 1 163 ? -0.538 -17.781 5.594 1 98.44 163 SER B N 1
ATOM 3083 C CA . SER B 1 163 ? -0.156 -16.516 6.207 1 98.44 163 SER B CA 1
ATOM 3084 C C . SER B 1 163 ? -0.838 -15.344 5.516 1 98.44 163 SER B C 1
ATOM 3086 O O . SER B 1 163 ? -1.677 -15.531 4.633 1 98.44 163 SER B O 1
ATOM 3088 N N . ILE B 1 164 ? -0.496 -14.156 5.93 1 98.69 164 ILE B N 1
ATOM 3089 C CA . ILE B 1 164 ? -1.019 -12.906 5.383 1 98.69 164 ILE B CA 1
ATOM 3090 C C . ILE B 1 164 ? -0.632 -12.789 3.91 1 98.69 164 ILE B C 1
ATOM 3092 O O . ILE B 1 164 ? -1.305 -12.102 3.139 1 98.69 164 ILE B O 1
ATOM 3096 N N . ALA B 1 165 ? 0.438 -13.484 3.494 1 98.75 165 ALA B N 1
ATOM 3097 C CA . ALA B 1 165 ? 0.805 -13.492 2.08 1 98.75 165 ALA B CA 1
ATOM 3098 C C . ALA B 1 165 ? -0.356 -13.977 1.216 1 98.75 165 ALA B C 1
ATOM 3100 O O . ALA B 1 165 ? -0.702 -13.344 0.217 1 98.75 165 ALA B O 1
ATOM 3101 N N . GLU B 1 166 ? -0.966 -15.062 1.648 1 98.88 166 GLU B N 1
ATOM 3102 C CA . GLU B 1 166 ? -2.076 -15.633 0.89 1 98.88 166 GLU B CA 1
ATOM 3103 C C . GLU B 1 166 ? -3.361 -14.836 1.112 1 98.88 166 GLU B C 1
ATOM 3105 O O . GLU B 1 166 ? -4.141 -14.633 0.179 1 98.88 166 GLU B O 1
ATOM 3110 N N . VAL B 1 167 ? -3.555 -14.391 2.334 1 98.88 167 VAL B N 1
ATOM 3111 C CA . VAL B 1 167 ? -4.754 -13.617 2.637 1 98.88 167 VAL B CA 1
ATOM 3112 C C . VAL B 1 167 ? -4.852 -12.422 1.696 1 98.88 167 VAL B C 1
ATOM 3114 O O . VAL B 1 167 ? -5.938 -12.078 1.218 1 98.88 167 VAL B O 1
ATOM 3117 N N . LEU B 1 168 ? -3.723 -11.844 1.369 1 98.75 168 LEU B N 1
ATOM 3118 C CA . LEU B 1 168 ? -3.715 -10.602 0.609 1 98.75 168 LEU B CA 1
ATOM 3119 C C . LEU B 1 168 ? -3.66 -10.875 -0.889 1 98.75 168 LEU B C 1
ATOM 3121 O O . LEU B 1 168 ? -3.875 -9.977 -1.7 1 98.75 168 LEU B O 1
ATOM 3125 N N . THR B 1 169 ? -3.428 -12.125 -1.287 1 98.81 169 THR B N 1
ATOM 3126 C CA . THR B 1 169 ? -3.158 -12.289 -2.711 1 98.81 169 THR B CA 1
ATOM 3127 C C . THR B 1 169 ? -4.094 -13.328 -3.322 1 98.81 169 THR B C 1
ATOM 3129 O O . THR B 1 169 ? -4.227 -13.414 -4.547 1 98.81 169 THR B O 1
ATOM 3132 N N . THR B 1 170 ? -4.758 -14.133 -2.539 1 98.62 170 THR B N 1
ATOM 3133 C CA . THR B 1 170 ? -5.566 -15.234 -3.051 1 98.62 170 THR B CA 1
ATOM 3134 C C . THR B 1 170 ? -6.715 -14.711 -3.904 1 98.62 170 THR B C 1
ATOM 3136 O O . THR B 1 170 ? -6.996 -15.25 -4.98 1 98.62 170 THR B O 1
ATOM 3139 N N . SER B 1 171 ? -7.395 -13.719 -3.434 1 98.56 171 SER B N 1
ATOM 3140 C CA . SER B 1 171 ? -8.523 -13.164 -4.18 1 98.56 171 SER B CA 1
ATOM 3141 C C . SER B 1 171 ? -8.07 -12.594 -5.52 1 98.56 171 SER B C 1
ATOM 3143 O O . SER B 1 171 ? -8.781 -12.719 -6.523 1 98.56 171 SER B O 1
ATOM 3145 N N . LEU B 1 172 ? -6.926 -11.969 -5.574 1 98.38 172 LEU B N 1
ATOM 3146 C CA . LEU B 1 172 ? -6.359 -11.445 -6.812 1 98.38 172 LEU B CA 1
ATOM 3147 C C . LEU B 1 172 ? -5.973 -12.57 -7.758 1 98.38 172 LEU B C 1
ATOM 3149 O O . LEU B 1 172 ? -6.168 -12.469 -8.969 1 98.38 172 LEU B O 1
ATOM 3153 N N . LEU B 1 173 ? -5.426 -13.602 -7.191 1 98.31 173 LEU B N 1
ATOM 3154 C CA . LEU B 1 173 ? -5.125 -14.805 -7.961 1 98.31 173 LEU B CA 1
ATOM 3155 C C . LEU B 1 173 ? -6.383 -15.344 -8.633 1 98.31 173 LEU B C 1
ATOM 3157 O O . LEU B 1 173 ? -6.359 -15.68 -9.82 1 98.31 173 LEU B O 1
ATOM 3161 N N . GLN B 1 174 ? -7.41 -15.398 -7.902 1 98.25 174 GLN B N 1
ATOM 3162 C CA . GLN B 1 174 ? -8.672 -15.922 -8.422 1 98.25 174 GLN B CA 1
ATOM 3163 C C . GLN B 1 174 ? -9.156 -15.094 -9.609 1 98.25 174 GLN B C 1
ATOM 3165 O O . GLN B 1 174 ? -9.664 -15.641 -10.586 1 98.25 174 GLN B O 1
ATOM 3170 N N . ARG B 1 175 ? -9.016 -13.828 -9.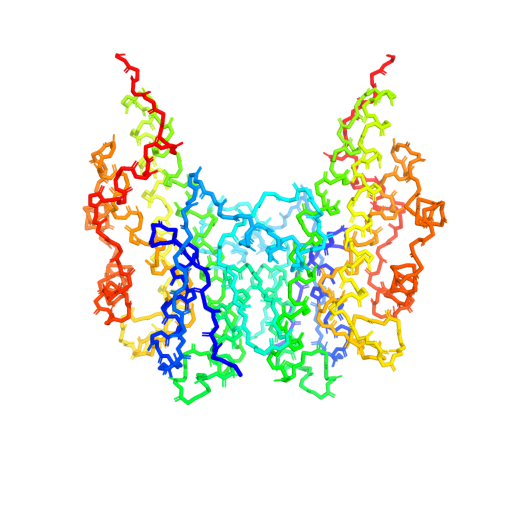57 1 97.75 175 ARG B N 1
ATOM 3171 C CA . ARG B 1 175 ? -9.375 -12.984 -10.711 1 97.75 175 ARG B CA 1
ATOM 3172 C C . ARG B 1 175 ? -8.43 -13.219 -11.883 1 97.75 175 ARG B C 1
ATOM 3174 O O . ARG B 1 175 ? -8.836 -13.094 -13.039 1 97.75 175 ARG B O 1
ATOM 3181 N N . ALA B 1 176 ? -7.148 -13.422 -11.57 1 97.88 176 ALA B N 1
ATOM 3182 C CA . ALA B 1 176 ? -6.164 -13.672 -12.617 1 97.88 176 ALA B CA 1
ATOM 3183 C C . ALA B 1 176 ? -6.449 -14.977 -13.344 1 97.88 176 ALA B C 1
ATOM 3185 O O . ALA B 1 176 ? -6.102 -15.141 -14.516 1 97.88 176 ALA B O 1
ATOM 3186 N N . LEU B 1 177 ? -7.082 -15.859 -12.672 1 97.31 177 LEU B N 1
ATOM 3187 C CA . LEU B 1 177 ? -7.445 -17.156 -13.258 1 97.31 177 LEU B CA 1
ATOM 3188 C C . LEU B 1 177 ? -8.688 -17.016 -14.133 1 97.31 177 LEU B C 1
ATOM 3190 O O . LEU B 1 177 ? -8.852 -17.766 -15.102 1 97.31 177 LEU B O 1
ATOM 3194 N N . VAL B 1 178 ? -9.523 -16.016 -13.875 1 97.69 178 VAL B N 1
ATOM 3195 C CA . VAL B 1 178 ? -10.852 -15.969 -14.477 1 97.69 178 VAL B CA 1
ATOM 3196 C C . VAL B 1 178 ? -10.867 -14.953 -15.617 1 97.69 178 VAL B C 1
ATOM 3198 O O . VAL B 1 178 ? -11.234 -15.281 -16.75 1 97.69 178 VAL B O 1
ATOM 3201 N N . TYR B 1 179 ? -10.414 -13.742 -15.406 1 97.94 179 TYR B N 1
ATOM 3202 C CA . TYR B 1 179 ? -10.68 -12.625 -16.312 1 97.94 179 TYR B CA 1
ATOM 3203 C C . TYR B 1 179 ? -9.93 -12.789 -17.625 1 97.94 179 TYR B C 1
ATOM 3205 O O . TYR B 1 179 ? -10.531 -12.758 -18.703 1 97.94 179 TYR B O 1
ATOM 3213 N N . PRO B 1 180 ? -8.609 -13.078 -17.562 1 98.44 180 PRO B N 1
ATOM 3214 C CA . PRO B 1 180 ? -7.895 -13.195 -18.828 1 98.44 180 PRO B CA 1
ATOM 3215 C C . PRO B 1 180 ? -8.414 -14.344 -19.688 1 98.44 180 PRO B C 1
ATOM 3217 O O . PRO B 1 180 ? -8.461 -14.219 -20.922 1 98.44 180 PRO B O 1
ATOM 3220 N N . LYS B 1 181 ? -8.766 -15.359 -19.062 1 98.12 181 LYS B N 1
ATOM 3221 C CA . LYS B 1 181 ? -9.297 -16.5 -19.812 1 98.12 181 LYS B CA 1
ATOM 3222 C C . LYS B 1 181 ? -10.648 -16.172 -20.438 1 98.12 181 LYS B C 1
ATOM 3224 O O . LYS B 1 181 ? -10.875 -16.422 -21.609 1 98.12 181 LYS B O 1
ATOM 3229 N N . ALA B 1 182 ? -11.531 -15.594 -19.734 1 97.81 182 ALA B N 1
ATOM 3230 C CA . ALA B 1 182 ? -12.898 -15.305 -20.156 1 97.81 182 ALA B CA 1
ATOM 3231 C C . ALA B 1 182 ? -12.914 -14.289 -21.297 1 97.81 182 ALA B C 1
ATOM 3233 O O . ALA B 1 182 ? -13.727 -14.398 -22.219 1 97.81 182 ALA B O 1
ATOM 3234 N N . TYR B 1 183 ? -11.969 -13.367 -21.281 1 97.69 183 TYR B N 1
ATOM 3235 C CA . TYR B 1 183 ? -12.117 -12.234 -22.188 1 97.69 183 TYR B CA 1
ATOM 3236 C C . TYR B 1 183 ? -11.109 -12.305 -23.328 1 97.69 183 TYR B C 1
ATOM 3238 O O . TYR B 1 183 ? -11.32 -11.719 -24.391 1 97.69 183 TYR B O 1
ATOM 3246 N N . ARG B 1 184 ? -10 -13.086 -23.125 1 98.19 184 ARG B N 1
ATOM 3247 C CA . ARG B 1 184 ? -8.945 -13.039 -24.125 1 98.19 184 ARG B CA 1
ATOM 3248 C C . ARG B 1 184 ? -8.406 -14.438 -24.422 1 98.19 184 ARG B C 1
ATOM 3250 O O . ARG B 1 184 ? -7.438 -14.594 -25.172 1 98.19 184 ARG B O 1
ATOM 3257 N N . GLY B 1 185 ? -8.922 -15.398 -23.719 1 98 185 GLY B N 1
ATOM 3258 C CA . GLY B 1 185 ? -8.5 -16.766 -23.953 1 98 185 GLY B CA 1
ATOM 3259 C C . GLY B 1 185 ? -7.141 -17.094 -23.359 1 98 185 GLY B C 1
ATOM 3260 O O . GLY B 1 185 ? -6.531 -18.109 -23.703 1 98 185 GLY B O 1
ATOM 3261 N N . VAL B 1 186 ? -6.645 -16.266 -22.516 1 98.62 186 VAL B N 1
ATOM 3262 C CA . VAL B 1 186 ? -5.348 -16.484 -21.891 1 98.62 186 VAL B CA 1
ATOM 3263 C C . VAL B 1 186 ? -5.523 -17.266 -20.594 1 98.62 186 VAL B C 1
ATOM 3265 O O . VAL B 1 186 ? -6.09 -16.75 -19.625 1 98.62 186 VAL B O 1
ATOM 3268 N N . ASP B 1 187 ? -5.039 -18.406 -20.531 1 98.62 187 ASP B N 1
ATOM 3269 C CA . ASP B 1 187 ? -5.191 -19.297 -19.391 1 98.62 187 ASP B CA 1
ATOM 3270 C C . ASP B 1 187 ? -3.945 -19.266 -18.5 1 98.62 187 ASP B C 1
ATOM 3272 O O . ASP B 1 187 ? -2.898 -19.797 -18.891 1 98.62 187 ASP B O 1
ATOM 3276 N N . LEU B 1 188 ? -4.074 -18.766 -17.312 1 98.56 188 LEU B N 1
ATOM 3277 C CA . LEU B 1 188 ? -2.947 -18.609 -16.391 1 98.56 188 LEU B CA 1
ATOM 3278 C C . LEU B 1 188 ? -2.361 -19.969 -16.016 1 98.56 188 LEU B C 1
ATOM 3280 O O . LEU B 1 188 ? -1.141 -20.109 -15.922 1 98.56 188 LEU B O 1
ATOM 3284 N N . ARG B 1 189 ? -3.176 -20.953 -15.711 1 98.31 189 ARG B N 1
ATOM 3285 C CA . ARG B 1 189 ? -2.697 -22.281 -15.344 1 98.31 189 ARG B CA 1
ATOM 3286 C C . ARG B 1 189 ? -1.837 -22.875 -16.453 1 98.31 189 ARG B C 1
ATOM 3288 O O . ARG B 1 189 ? -0.802 -23.484 -16.188 1 98.31 189 ARG B O 1
ATOM 3295 N N . GLN B 1 190 ? -2.275 -22.656 -17.641 1 98.62 190 GLN B N 1
ATOM 3296 C CA . GLN B 1 190 ? -1.513 -23.156 -18.781 1 98.62 190 GLN B CA 1
ATOM 3297 C C . GLN B 1 190 ? -0.172 -22.438 -18.891 1 98.62 190 GLN B C 1
ATOM 3299 O O . GLN B 1 190 ? 0.853 -23.062 -19.172 1 98.62 190 GLN B O 1
ATOM 3304 N N . LEU B 1 191 ? -0.224 -21.109 -18.734 1 98.88 191 LEU B N 1
ATOM 3305 C CA . LEU B 1 191 ? 1.022 -20.344 -18.766 1 98.88 191 LEU B CA 1
ATOM 3306 C C . LEU B 1 191 ? 2.006 -20.875 -17.734 1 98.88 191 LEU B C 1
ATOM 3308 O O . LEU B 1 191 ? 3.199 -21.016 -18.016 1 98.88 191 LEU B O 1
ATOM 3312 N N . VAL B 1 192 ? 1.514 -21.172 -16.547 1 98.88 192 VAL B N 1
ATOM 3313 C CA . VAL B 1 192 ? 2.332 -21.672 -15.438 1 98.88 192 VAL B CA 1
ATOM 3314 C C . VAL B 1 192 ? 2.934 -23.031 -15.805 1 98.88 192 VAL B C 1
ATOM 3316 O O . VAL B 1 192 ? 4.129 -23.25 -15.617 1 98.88 192 VAL B O 1
ATOM 3319 N N . LYS B 1 193 ? 2.139 -23.906 -16.359 1 98.62 193 LYS B N 1
ATOM 3320 C CA . LYS B 1 193 ? 2.582 -25.234 -16.75 1 98.62 193 LYS B CA 1
ATOM 3321 C C . LYS B 1 193 ? 3.584 -25.156 -17.906 1 98.62 193 LYS B C 1
ATOM 3323 O O . LYS B 1 193 ? 4.641 -25.797 -17.859 1 98.62 193 LYS B O 1
ATOM 3328 N N . ASP B 1 194 ? 3.227 -24.359 -18.922 1 98.69 194 ASP B N 1
ATOM 3329 C CA . ASP B 1 194 ? 4.062 -24.234 -20.109 1 98.69 194 ASP B CA 1
ATOM 3330 C C . ASP B 1 194 ? 5.445 -23.703 -19.75 1 98.69 194 ASP B C 1
ATOM 3332 O O . ASP B 1 194 ? 6.426 -24 -20.438 1 98.69 194 ASP B O 1
ATOM 3336 N N . ASN B 1 195 ? 5.527 -22.953 -18.75 1 98.81 195 ASN B N 1
ATOM 3337 C CA . ASN B 1 195 ? 6.797 -22.312 -18.391 1 98.81 195 ASN B CA 1
ATOM 3338 C C . ASN B 1 195 ? 7.441 -23 -17.188 1 98.81 195 ASN B C 1
ATOM 3340 O O . ASN B 1 195 ? 8.438 -22.516 -16.656 1 98.81 195 ASN B O 1
ATOM 3344 N N . LYS B 1 196 ? 6.91 -24.078 -16.703 1 98.69 196 LYS B N 1
ATOM 3345 C CA . LYS B 1 196 ? 7.453 -24.953 -15.664 1 98.69 196 LYS B CA 1
ATOM 3346 C C . LYS B 1 196 ? 7.68 -24.172 -14.367 1 98.69 196 LYS B C 1
ATOM 3348 O O . LYS B 1 196 ? 8.758 -24.266 -13.773 1 98.69 196 LYS B O 1
ATOM 3353 N N . LEU B 1 197 ? 6.707 -23.344 -14.008 1 98.75 197 LEU B N 1
ATOM 3354 C CA . LEU B 1 197 ? 6.77 -22.562 -12.781 1 98.75 197 LEU B CA 1
ATOM 3355 C C . LEU B 1 197 ? 6.238 -23.359 -11.594 1 98.75 197 LEU B C 1
ATOM 3357 O O . LEU B 1 197 ? 5.191 -23.031 -11.039 1 98.75 197 LEU B O 1
ATOM 3361 N N . GLU B 1 198 ? 6.996 -24.266 -11.125 1 97.69 198 GLU B N 1
ATOM 3362 C CA . GLU B 1 198 ? 6.539 -25.328 -10.234 1 97.69 198 GLU B CA 1
ATOM 3363 C C . GLU B 1 198 ? 6.211 -24.781 -8.844 1 97.69 198 GLU B C 1
ATOM 3365 O O . GLU B 1 198 ? 5.234 -25.203 -8.219 1 97.69 198 GLU B O 1
ATOM 3370 N N . ARG B 1 199 ? 7.07 -23.891 -8.32 1 98.19 199 ARG B N 1
ATOM 3371 C CA . ARG B 1 199 ? 6.816 -23.359 -6.984 1 98.19 199 ARG B CA 1
ATOM 3372 C C . ARG B 1 199 ? 5.559 -22.516 -6.961 1 98.19 199 ARG B C 1
ATOM 3374 O O . ARG B 1 199 ? 4.777 -22.562 -6.008 1 98.19 199 ARG B O 1
ATOM 3381 N N . PHE B 1 200 ? 5.438 -21.734 -8 1 98.62 200 PHE B N 1
ATOM 3382 C CA . PHE B 1 200 ? 4.227 -20.938 -8.117 1 98.62 200 PHE B CA 1
ATOM 3383 C C . PHE B 1 200 ? 3 -21.828 -8.266 1 98.62 200 PHE B C 1
ATOM 3385 O O . PHE B 1 200 ? 1.954 -21.562 -7.672 1 98.62 200 PHE B O 1
ATOM 3392 N N . GLU B 1 201 ? 3.105 -22.828 -9.062 1 98.44 201 GLU B N 1
ATOM 3393 C CA . GLU B 1 201 ? 1.995 -23.766 -9.258 1 98.44 201 GLU B CA 1
ATOM 3394 C C . GLU B 1 201 ? 1.551 -24.375 -7.934 1 98.44 201 GLU B C 1
ATOM 3396 O O . GLU B 1 201 ? 0.355 -24.422 -7.641 1 98.44 201 GLU B O 1
ATOM 3401 N N . ALA B 1 202 ? 2.521 -24.859 -7.184 1 98.12 202 ALA B N 1
ATOM 3402 C CA . ALA B 1 202 ? 2.211 -25.453 -5.883 1 98.12 202 ALA B CA 1
ATOM 3403 C C . ALA B 1 202 ? 1.522 -24.438 -4.969 1 98.12 202 ALA B C 1
ATOM 3405 O O . ALA B 1 202 ? 0.539 -24.766 -4.301 1 98.12 202 ALA B O 1
ATOM 3406 N N . TRP B 1 203 ? 2.037 -23.234 -4.926 1 98.69 203 TRP B N 1
ATOM 3407 C CA . TRP B 1 203 ? 1.451 -22.172 -4.117 1 98.69 203 TRP B CA 1
ATOM 3408 C C . TRP B 1 203 ? 0.028 -21.859 -4.57 1 98.69 203 TRP B C 1
ATOM 3410 O O . TRP B 1 203 ? -0.887 -21.766 -3.75 1 98.69 203 TRP B O 1
ATOM 3420 N N . MET B 1 204 ? -0.152 -21.688 -5.895 1 98.56 204 MET B N 1
ATOM 3421 C CA . MET B 1 204 ? -1.441 -21.359 -6.5 1 98.56 204 MET B CA 1
ATOM 3422 C C . MET B 1 204 ? -2.49 -22.406 -6.129 1 98.56 204 MET B C 1
ATOM 3424 O O . MET B 1 204 ? -3.592 -22.062 -5.699 1 98.56 204 MET B O 1
ATOM 3428 N N . GLU B 1 205 ? -2.168 -23.641 -6.254 1 98.06 205 GLU B N 1
ATOM 3429 C CA . GLU B 1 205 ? -3.104 -24.719 -5.957 1 98.06 205 GLU B CA 1
ATOM 3430 C C . GLU B 1 205 ? -3.459 -24.75 -4.473 1 98.06 205 GLU B C 1
ATOM 3432 O O . GLU B 1 205 ? -4.621 -24.953 -4.109 1 98.06 205 GLU B O 1
ATOM 3437 N N . ALA B 1 206 ? -2.477 -24.578 -3.635 1 98.31 206 ALA B N 1
ATOM 3438 C CA . ALA B 1 206 ? -2.719 -24.578 -2.193 1 98.31 206 ALA B CA 1
ATOM 3439 C C . ALA B 1 206 ? -3.594 -23.391 -1.79 1 98.31 206 ALA B C 1
ATOM 3441 O O . ALA B 1 206 ? -4.547 -23.547 -1.022 1 98.31 206 ALA B O 1
ATOM 3442 N N . ALA B 1 207 ? -3.236 -22.219 -2.291 1 98.38 207 ALA B N 1
ATOM 3443 C CA . ALA B 1 207 ? -3.992 -21 -1.972 1 98.38 207 ALA B CA 1
ATOM 3444 C C . ALA B 1 207 ? -5.449 -21.141 -2.404 1 98.38 207 ALA B C 1
ATOM 3446 O O . ALA B 1 207 ? -6.359 -20.781 -1.657 1 98.38 207 ALA B O 1
ATOM 3447 N N . PHE B 1 208 ? -5.605 -21.656 -3.57 1 96.31 208 PHE B N 1
ATOM 3448 C CA . PHE B 1 208 ? -6.945 -21.812 -4.125 1 96.31 208 PHE B CA 1
ATOM 3449 C C . PHE B 1 208 ? -7.738 -22.844 -3.34 1 96.31 208 PHE B C 1
ATOM 3451 O O . PHE B 1 208 ? -8.945 -22.703 -3.145 1 96.31 208 PHE B O 1
ATOM 3458 N N . ALA B 1 209 ? -7.094 -23.859 -2.84 1 97.25 209 ALA B N 1
ATOM 3459 C CA . ALA B 1 209 ? -7.754 -24.984 -2.186 1 97.25 209 ALA B CA 1
ATOM 3460 C C . ALA B 1 209 ? -8.133 -24.641 -0.747 1 97.25 209 ALA B C 1
ATOM 3462 O O . ALA B 1 209 ? -8.906 -25.359 -0.113 1 97.25 209 ALA B O 1
ATOM 3463 N N . ARG B 1 210 ? -7.48 -23.641 -0.167 1 98.06 210 ARG B N 1
ATOM 3464 C CA . ARG B 1 210 ? -7.785 -23.219 1.2 1 98.06 210 ARG B CA 1
ATOM 3465 C C . ARG B 1 210 ? -9.281 -23.016 1.389 1 98.06 210 ARG B C 1
ATOM 3467 O O . ARG B 1 210 ? -9.938 -22.375 0.563 1 98.06 210 ARG B O 1
ATOM 3474 N N . PRO B 1 211 ? -9.961 -23.578 2.398 1 98.44 211 PRO B N 1
ATOM 3475 C CA . PRO B 1 211 ? -11.406 -23.453 2.586 1 98.44 211 PRO B CA 1
ATOM 3476 C C . PRO B 1 211 ? -11.891 -22.016 2.572 1 98.44 211 PRO B C 1
ATOM 3478 O O . PRO B 1 211 ? -12.922 -21.703 1.961 1 98.44 211 PRO B O 1
ATOM 3481 N N . SER B 1 212 ? -11.211 -21.125 3.209 1 98.62 212 SER B N 1
ATOM 3482 C CA . SER B 1 212 ? -11.617 -19.719 3.225 1 98.62 212 SER B CA 1
ATOM 3483 C C . SER B 1 212 ? -11.656 -19.141 1.815 1 98.62 212 SER B C 1
ATOM 3485 O O . SER B 1 212 ? -12.539 -18.344 1.486 1 98.62 212 SER B O 1
ATOM 3487 N N . ALA B 1 213 ? -10.672 -19.531 0.997 1 98.38 213 ALA B N 1
ATOM 3488 C CA . ALA B 1 213 ? -10.641 -19.094 -0.396 1 98.38 213 ALA B CA 1
ATOM 3489 C C . ALA B 1 213 ? -11.859 -19.594 -1.162 1 98.38 213 ALA B C 1
ATOM 3491 O O . ALA B 1 213 ? -12.492 -18.844 -1.9 1 98.38 213 ALA B O 1
ATOM 3492 N N . GLN B 1 214 ? -12.18 -20.797 -0.984 1 98.19 214 GLN B N 1
ATOM 3493 C CA . GLN B 1 214 ? -13.289 -21.422 -1.696 1 98.19 214 GLN B CA 1
ATOM 3494 C C . GLN B 1 214 ? -14.625 -20.859 -1.232 1 98.19 214 GLN B C 1
ATOM 3496 O O . GLN B 1 214 ? -15.492 -20.547 -2.053 1 98.19 214 GLN B O 1
ATOM 3501 N N . GLU B 1 215 ? -14.781 -20.719 0.032 1 98 215 GLU B N 1
ATOM 3502 C CA . GLU B 1 215 ? -16.047 -20.281 0.608 1 98 215 GLU B CA 1
ATOM 3503 C C . GLU B 1 215 ? -16.344 -18.828 0.225 1 98 215 GLU B C 1
ATOM 3505 O O . GLU B 1 215 ? -17.516 -18.438 0.137 1 98 215 GLU B O 1
ATOM 3510 N N . THR B 1 216 ? -15.305 -18.062 0.021 1 98.31 216 THR B N 1
ATOM 3511 C CA . THR B 1 216 ? -15.508 -16.641 -0.271 1 98.31 216 THR B CA 1
ATOM 3512 C C . THR B 1 216 ? -15.445 -16.391 -1.774 1 98.31 216 THR B C 1
ATOM 3514 O O . THR B 1 216 ? -15.609 -15.25 -2.225 1 98.31 216 THR B O 1
ATOM 3517 N N . HIS B 1 217 ? -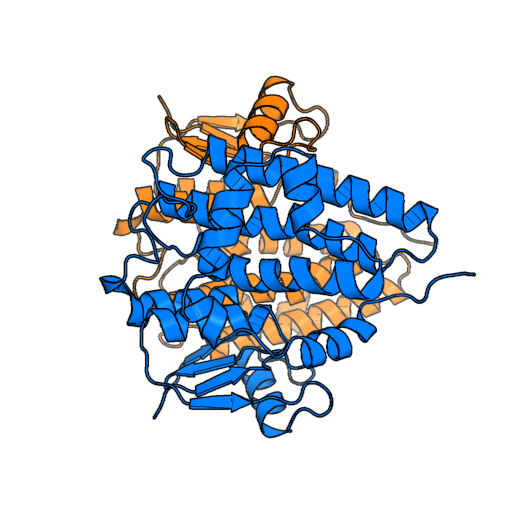15.156 -17.375 -2.555 1 97.56 217 HIS B N 1
ATOM 3518 C CA . HIS B 1 217 ? -15.062 -17.234 -4.004 1 97.56 217 HIS B CA 1
ATOM 3519 C C . HIS B 1 217 ? -16.422 -16.953 -4.621 1 97.56 217 HIS B C 1
ATOM 3521 O O . HIS B 1 217 ? -17.375 -17.703 -4.43 1 97.56 217 HIS B O 1
ATOM 3527 N N . PRO B 1 218 ? -16.547 -15.867 -5.336 1 95.19 218 PRO B N 1
ATOM 3528 C CA . PRO B 1 218 ? -17.828 -15.594 -5.969 1 95.19 218 PRO B CA 1
ATOM 3529 C C . PRO B 1 218 ? -18.125 -16.547 -7.125 1 95.19 218 PRO B C 1
ATOM 3531 O O . PRO B 1 218 ? -17.234 -17.219 -7.621 1 95.19 218 PRO B O 1
ATOM 3534 N N . ASP B 1 219 ? -19.406 -16.531 -7.461 1 95 219 ASP B N 1
ATOM 3535 C CA . ASP B 1 219 ? -19.797 -17.25 -8.68 1 95 219 ASP B CA 1
ATOM 3536 C C . ASP B 1 219 ? -19.031 -16.719 -9.891 1 95 219 ASP B C 1
ATOM 3538 O O . ASP B 1 219 ? -18.969 -15.516 -10.117 1 95 219 ASP B O 1
ATOM 3542 N N . GLU B 1 220 ? -18.469 -17.641 -10.586 1 95.12 220 GLU B N 1
ATOM 3543 C CA . GLU B 1 220 ? -17.609 -17.219 -11.688 1 95.12 220 GLU B CA 1
ATOM 3544 C C . GLU B 1 220 ? -18.391 -16.469 -12.758 1 95.12 220 GLU B C 1
ATOM 3546 O O . GLU B 1 220 ? -17.859 -15.555 -13.391 1 95.12 220 GLU B O 1
ATOM 3551 N N . ALA B 1 221 ? -19.594 -16.906 -13.016 1 95.69 221 ALA B N 1
ATOM 3552 C CA . ALA B 1 221 ? -20.422 -16.188 -13.984 1 95.69 221 ALA B CA 1
ATOM 3553 C C . ALA B 1 221 ? -20.609 -14.734 -13.578 1 95.69 221 ALA B C 1
ATOM 3555 O O . ALA B 1 221 ? -20.594 -13.836 -14.422 1 95.69 221 ALA B O 1
ATOM 3556 N N . LYS B 1 222 ? -20.812 -14.492 -12.297 1 94.56 222 LYS B N 1
ATOM 3557 C CA . LYS B 1 222 ? -20.953 -13.141 -11.781 1 94.56 222 LYS B CA 1
ATOM 3558 C C . LYS B 1 222 ? -19.641 -12.359 -11.906 1 94.56 222 LYS B C 1
ATOM 3560 O O . LYS B 1 222 ? -19.656 -11.156 -12.172 1 94.56 222 LYS B O 1
ATOM 3565 N N . LEU B 1 223 ? -18.547 -13.062 -11.719 1 96.12 223 LEU B N 1
ATOM 3566 C CA . LEU B 1 223 ? -17.25 -12.445 -11.891 1 96.12 223 LEU B CA 1
ATOM 3567 C C . LEU B 1 223 ? -17.031 -11.992 -13.336 1 96.12 223 LEU B C 1
ATOM 3569 O O . LEU B 1 223 ? -16.594 -10.867 -13.578 1 96.12 223 LEU B O 1
ATOM 3573 N N . VAL B 1 224 ? -17.359 -12.875 -14.211 1 96.88 224 VAL B N 1
ATOM 3574 C CA . VAL B 1 224 ? -17.172 -12.57 -15.625 1 96.88 224 VAL B CA 1
ATOM 3575 C C . VAL B 1 224 ? -18.031 -11.375 -16.016 1 96.88 224 VAL B C 1
ATOM 3577 O O . VAL B 1 224 ? -17.578 -10.477 -16.719 1 96.88 224 VAL B O 1
ATOM 3580 N N . GLU B 1 225 ? -19.266 -11.375 -15.578 1 95.44 225 GLU B N 1
ATOM 3581 C CA . GLU B 1 225 ? -20.141 -10.234 -15.836 1 95.44 225 GLU B CA 1
ATOM 3582 C C . GLU B 1 225 ? -19.547 -8.945 -15.289 1 95.44 225 GLU B C 1
ATOM 3584 O O . GLU B 1 225 ? -19.562 -7.91 -15.961 1 95.44 225 GLU B O 1
ATOM 3589 N N . HIS B 1 226 ? -19 -8.992 -14.148 1 94.31 226 HIS B N 1
ATOM 3590 C CA . HIS B 1 226 ? -18.406 -7.836 -13.484 1 94.31 226 HIS B CA 1
ATOM 3591 C C . HIS B 1 226 ? -17.141 -7.371 -14.211 1 94.31 226 HIS B C 1
ATOM 3593 O O . HIS B 1 226 ? -16.859 -6.172 -14.258 1 94.31 226 HIS B O 1
ATOM 3599 N N . GLY B 1 227 ? -16.453 -8.273 -14.781 1 95.12 227 GLY B N 1
ATOM 3600 C CA . GLY B 1 227 ? -15.156 -7.992 -15.383 1 95.12 227 GLY B CA 1
ATOM 3601 C C . GLY B 1 227 ? -15.258 -7.223 -16.688 1 95.12 227 GLY B C 1
ATOM 3602 O O . GLY B 1 227 ? -14.258 -6.676 -17.172 1 95.12 227 GLY B O 1
ATOM 3603 N N . VAL B 1 228 ? -16.453 -7.094 -17.234 1 94.31 228 VAL B N 1
ATOM 3604 C CA . VAL B 1 228 ? -16.656 -6.445 -18.516 1 94.31 228 VAL B CA 1
ATOM 3605 C C . VAL B 1 228 ? -16.219 -4.984 -18.438 1 94.31 228 VAL B C 1
ATOM 3607 O O . VAL B 1 228 ? -15.68 -4.438 -19.406 1 94.31 228 VAL B O 1
ATOM 3610 N N . LYS B 1 229 ? -16.375 -4.371 -17.375 1 92.31 229 LYS B N 1
ATOM 3611 C CA . LYS B 1 229 ? -16.094 -2.947 -17.219 1 92.31 229 LYS B CA 1
ATOM 3612 C C . LYS B 1 229 ? -14.594 -2.676 -17.266 1 92.31 229 LYS B C 1
ATOM 3614 O O . LYS B 1 229 ? -14.172 -1.535 -17.453 1 92.31 229 LYS B O 1
ATOM 3619 N N . PHE B 1 230 ? -13.836 -3.699 -17.062 1 94.38 230 PHE B N 1
ATOM 3620 C CA . PHE B 1 230 ? -12.391 -3.545 -17.094 1 94.38 230 PHE B CA 1
ATOM 3621 C C . PHE B 1 230 ? -11.828 -3.893 -18.469 1 94.38 230 PHE B C 1
ATOM 3623 O O . PHE B 1 230 ? -10.625 -3.781 -18.703 1 94.38 230 PHE B O 1
ATOM 3630 N N . THR B 1 231 ? -12.656 -4.352 -19.328 1 95.88 231 THR B N 1
ATOM 3631 C CA . THR B 1 231 ? -12.203 -4.918 -20.578 1 95.88 231 THR B CA 1
ATOM 3632 C C . THR B 1 231 ? -12.492 -3.965 -21.734 1 95.88 231 THR B C 1
ATOM 3634 O O . THR B 1 231 ? -13.57 -3.381 -21.812 1 95.88 231 THR B O 1
ATOM 3637 N N . LYS B 1 232 ? -11.5 -3.82 -22.625 1 95.06 232 LYS B N 1
ATOM 3638 C CA . LYS B 1 232 ? -11.68 -3.104 -23.875 1 95.06 232 LYS B CA 1
ATOM 3639 C C . LYS B 1 232 ? -12.133 -4.047 -24.984 1 95.06 232 LYS B C 1
ATOM 3641 O O . LYS B 1 232 ? -11.625 -5.168 -25.094 1 95.06 232 LYS B O 1
ATOM 3646 N N . PRO B 1 233 ? -13.078 -3.6 -25.734 1 94.75 233 PRO B N 1
ATOM 3647 C CA . PRO B 1 233 ? -13.523 -4.461 -26.828 1 94.75 233 PRO B CA 1
ATOM 3648 C C . PRO B 1 233 ? -12.422 -4.75 -27.844 1 94.75 233 PRO B C 1
ATOM 3650 O O . PRO B 1 233 ? -11.609 -3.867 -28.141 1 94.75 233 PRO B O 1
ATOM 3653 N N . MET B 1 234 ? -12.461 -5.965 -28.422 1 94.88 234 MET B N 1
ATOM 3654 C CA . MET B 1 234 ? -11.508 -6.355 -29.453 1 94.88 234 MET B CA 1
ATOM 3655 C C . MET B 1 234 ? -11.789 -5.617 -30.766 1 94.88 234 MET B C 1
ATOM 3657 O O . MET B 1 234 ? -12.945 -5.426 -31.125 1 94.88 234 MET B O 1
ATOM 3661 N N . LEU B 1 235 ? -10.625 -5.199 -31.25 1 90.62 235 LEU B N 1
ATOM 3662 C CA . LEU B 1 235 ? -10.75 -4.582 -32.562 1 90.62 235 LEU B CA 1
ATOM 3663 C C . LEU B 1 235 ? -10.727 -5.641 -33.656 1 90.62 235 LEU B C 1
ATOM 3665 O O . LEU B 1 235 ? -10.039 -6.656 -33.531 1 90.62 235 LEU B O 1
ATOM 3669 N N . ASP B 1 236 ? -11.688 -5.707 -34.562 1 71.19 236 ASP B N 1
ATOM 3670 C CA . ASP B 1 236 ? -11.812 -6.609 -35.719 1 71.19 236 ASP B CA 1
ATOM 3671 C C . ASP B 1 236 ? -10.477 -6.789 -36.438 1 71.19 236 ASP B C 1
ATOM 3673 O O . ASP B 1 236 ? -9.641 -5.887 -36.406 1 71.19 236 ASP B O 1
#

pLDDT: mean 97.35, std 3.19, range [68.0, 98.94]